Protein AF-A0AA35ZJP2-F1 (afdb_monomer)

Solvent-accessible surface area (backbone atoms only — not comparable to full-atom values): 24088 Å² total; per-residue (Å²): 131,87,58,61,66,63,50,50,55,50,47,55,53,30,51,56,39,29,74,67,66,45,84,52,70,66,59,51,50,52,54,42,57,74,68,50,49,74,55,65,64,75,76,56,67,96,63,64,58,67,61,54,53,50,50,56,43,52,56,24,46,51,37,34,59,42,93,63,57,69,29,36,21,50,29,14,49,52,49,39,52,49,56,58,75,63,50,94,54,87,78,71,79,60,47,76,45,29,72,69,54,52,54,36,50,53,50,48,46,54,52,34,54,74,71,70,40,61,65,58,55,55,49,55,50,51,44,58,76,68,62,40,65,38,83,50,90,68,81,82,72,92,57,52,74,65,51,50,48,48,50,50,46,50,51,46,48,51,49,46,49,51,38,43,54,61,70,70,38,81,48,81,50,44,55,73,73,66,42,93,58,87,68,77,69,52,64,66,59,40,33,49,50,36,49,52,50,50,54,52,50,53,50,53,51,59,56,43,52,77,79,43,92,47,78,90,52,48,74,69,71,65,63,81,76,46,65,22,59,54,52,45,50,53,51,52,55,48,51,53,51,50,52,52,47,32,71,73,69,70,57,78,84,88,78,87,82,71,88,85,76,80,85,78,88,77,88,76,82,84,80,83,80,85,88,80,84,81,92,75,92,72,89,72,84,78,77,55,77,64,58,55,52,51,51,52,51,56,51,46,36,54,46,59,42,54,58,58,44,76,36,73,70,29,40,54,50,50,52,52,45,48,53,34,35,75,72,64,79,37,58,52,73,56,48,51,53,51,51,59,48,46,32,51,53,50,54,52,44,53,70,75,70,58,80,84,66,75,48,78,48,55,46,78,75,49,75,48,78,55,89,66,33,38,38,38,35,29,35,60,26,36,40,35,39,92,96,48,75,48,79,37,70,65,48,79,47,78,47,62,59,69,80,55,76,80,116

pLDDT: mean 72.81, std 19.11, range [22.84, 93.38]

Radius of gyration: 35.26 Å; Cα contacts (8 Å, |Δi|>4): 325; chains: 1; bounding box: 75×64×85 Å

Nearest PDB structures (foldseek):
  7zwc-assembly1_V  TM=9.980E-01  e=8.254E-09  Homo sapiens
  5fmf-assembly1_O  TM=9.855E-01  e=2.877E-08  Saccharomyces cerevisiae
  6gym-assembly1_V  TM=9.649E-01  e=4.510E-08  Saccharomyces cerevisiae S288C
  5m4s-assembly1_A  TM=9.648E-01  e=1.910E-06  Homo sapiens
  7zwc-assembly1_a  TM=6.262E-01  e=1.556E-05  Homo sapiens

Mean predicted aligned error: 21.72 Å

Foldseek 3Di:
DDCVVVLVLLVVLLVVQVVVVHQDLVVSVVSCVVSVVLCSCVPQDPPDNLVVLQVNLVSLLCQLQDPDDLSSNSSSVSSNVCSQVSDPDVVTHAHEDEPSSVVSLVVSCVVCVVVVNVVSVVVVVVCVVVRRYDYDHDPPDPDDPVVVVVVVVVVLVVVLVVLCCVLPPCDPCNCVVVPVCPDDQDLVNLVVVLVVVLVVVVVVLVVCVVPDPCPVCVVVNPPPDGPSVVVVVVVVVVVVVVVVVCVVVVPDDPPPPPPPPDDDDDDDDDDDDDDDDDDDDDDDDDDDPVVVVVVLLVSLLVSQLQVCLPPPVNVVLSVVLVVCSVVVVDRSVVSVVVSSVVSVVVVVCCVPPDDWDKDKDFAWPDWDDDSQKIKTKGAQIWIDTDPDIDTDRIDIDIDHDCVSVPD

Structure (mmCIF, N/CA/C/O backbone):
data_AF-A0AA35ZJP2-F1
#
_entry.id   AF-A0AA35ZJP2-F1
#
loop_
_atom_site.group_PDB
_atom_site.id
_atom_site.type_symbol
_atom_site.label_atom_id
_atom_site.label_alt_id
_atom_site.label_comp_id
_atom_site.label_asym_id
_atom_site.label_entity_id
_atom_site.label_seq_id
_atom_site.pdbx_PDB_ins_code
_atom_site.Cartn_x
_atom_site.Cartn_y
_atom_site.Cartn_z
_atom_site.occupancy
_atom_site.B_iso_or_equiv
_atom_site.auth_seq_id
_atom_site.auth_comp_id
_atom_site.auth_asym_id
_atom_site.auth_atom_id
_atom_site.pdbx_PDB_model_num
ATOM 1 N N . MET A 1 1 ? 0.791 11.986 18.668 1.00 62.41 1 MET A N 1
ATOM 2 C CA . MET A 1 1 ? 0.155 12.850 19.683 1.00 62.41 1 MET A CA 1
ATOM 3 C C . MET A 1 1 ? 0.005 12.010 20.928 1.00 62.41 1 MET A C 1
ATOM 5 O O . MET A 1 1 ? -0.525 10.911 20.810 1.00 62.41 1 MET A O 1
ATOM 9 N N . ASP A 1 2 ? 0.510 12.476 22.066 1.00 73.50 2 ASP A N 1
ATOM 10 C CA . ASP A 1 2 ? 0.272 11.778 23.325 1.00 73.50 2 ASP A CA 1
ATOM 11 C C . ASP A 1 2 ? -1.188 11.991 23.747 1.00 73.50 2 ASP A C 1
ATOM 13 O O . ASP A 1 2 ? -1.631 13.123 23.930 1.00 73.50 2 ASP A O 1
ATOM 17 N N . LEU A 1 3 ? -1.951 10.899 23.821 1.00 80.50 3 LEU A N 1
ATOM 18 C CA . LEU A 1 3 ? -3.359 10.912 24.222 1.00 80.50 3 LEU A CA 1
ATOM 19 C C . LEU A 1 3 ? -3.535 10.708 25.732 1.00 80.50 3 LEU A C 1
ATOM 21 O O . LEU A 1 3 ? -4.661 10.782 26.219 1.00 80.50 3 LEU A O 1
ATOM 25 N N . LYS A 1 4 ? -2.451 10.446 26.477 1.00 81.56 4 LYS A N 1
ATOM 26 C CA . LYS A 1 4 ? -2.505 10.211 27.926 1.00 81.56 4 LYS A CA 1
ATOM 27 C C . LYS A 1 4 ? -3.175 11.353 28.702 1.00 81.56 4 LYS A C 1
ATOM 29 O O . LYS A 1 4 ? -4.020 11.023 29.527 1.00 81.56 4 LYS A O 1
ATOM 34 N N . PRO A 1 5 ? -2.911 12.649 28.428 1.00 85.12 5 PRO A N 1
ATOM 35 C CA . PRO A 1 5 ? -3.565 13.734 29.166 1.00 85.12 5 PRO A CA 1
ATOM 36 C C . PRO A 1 5 ? -5.092 13.716 29.012 1.00 85.12 5 PRO A C 1
ATOM 38 O O . PRO A 1 5 ? -5.812 13.782 29.996 1.00 85.12 5 PRO A O 1
ATOM 41 N N . PHE A 1 6 ? -5.588 13.493 27.792 1.00 85.88 6 PHE A N 1
ATOM 42 C CA . PHE A 1 6 ? -7.026 13.416 27.511 1.00 85.88 6 PHE A CA 1
ATOM 43 C C . PHE A 1 6 ? -7.702 12.235 28.207 1.00 85.88 6 PHE A C 1
ATOM 45 O O . PHE A 1 6 ? -8.857 12.325 28.614 1.00 85.88 6 PHE A O 1
ATOM 52 N N . ARG A 1 7 ? -6.989 11.109 28.321 1.00 87.50 7 ARG A N 1
ATOM 53 C CA . ARG A 1 7 ? -7.476 9.938 29.055 1.00 87.50 7 ARG A CA 1
ATOM 54 C C . ARG A 1 7 ? -7.573 10.234 30.545 1.00 87.50 7 ARG A C 1
ATOM 56 O O . ARG A 1 7 ? -8.611 9.943 31.117 1.00 87.50 7 ARG A O 1
ATOM 63 N N . LEU A 1 8 ? -6.555 10.873 31.124 1.00 88.06 8 LEU A N 1
ATOM 64 C CA . LEU A 1 8 ? -6.565 11.291 32.528 1.00 88.06 8 LEU A CA 1
ATOM 65 C C . LEU A 1 8 ? -7.702 12.274 32.823 1.00 88.06 8 LEU A C 1
ATOM 67 O O . LEU A 1 8 ? -8.396 12.107 33.817 1.00 88.06 8 LEU A O 1
ATOM 71 N N . ASP A 1 9 ? -7.960 13.233 31.930 1.00 90.44 9 ASP A N 1
ATOM 72 C CA . ASP A 1 9 ? -9.080 14.165 32.088 1.00 90.44 9 ASP A CA 1
ATOM 73 C C . ASP A 1 9 ? -10.431 13.421 32.117 1.00 90.44 9 ASP A C 1
ATOM 75 O O . ASP A 1 9 ? -11.294 13.707 32.953 1.00 90.44 9 ASP A O 1
ATOM 79 N N . ILE A 1 10 ? -10.625 12.449 31.214 1.00 90.88 10 ILE A N 1
ATOM 80 C CA . ILE A 1 10 ? -11.830 11.605 31.190 1.00 90.88 10 ILE A CA 1
ATOM 81 C C . ILE A 1 10 ? -11.906 10.725 32.447 1.00 90.88 10 ILE A C 1
ATOM 83 O O . ILE A 1 10 ? -12.987 10.602 33.027 1.00 90.88 10 ILE A O 1
ATOM 87 N N . ASP A 1 11 ? -10.788 10.139 32.877 1.00 90.81 11 ASP A N 1
ATOM 88 C CA . ASP A 1 11 ? -10.706 9.316 34.086 1.00 90.81 11 ASP A CA 1
ATOM 89 C C . ASP A 1 11 ? -11.122 10.140 35.304 1.00 90.81 11 ASP A C 1
ATOM 91 O O . ASP A 1 11 ? -11.990 9.718 36.061 1.00 90.81 11 ASP A O 1
ATOM 95 N N . ASP A 1 12 ? -10.577 11.344 35.468 1.00 91.38 12 ASP A N 1
ATOM 96 C CA . ASP A 1 12 ? -10.907 12.249 36.567 1.00 91.38 12 ASP A CA 1
ATOM 97 C C . ASP A 1 12 ? -12.385 12.649 36.555 1.00 91.38 12 ASP A C 1
ATOM 99 O O . ASP A 1 12 ? -13.029 12.670 37.606 1.00 91.38 12 ASP A O 1
ATOM 103 N N . LEU A 1 13 ? -12.951 12.923 35.375 1.00 92.88 13 LEU A N 1
ATOM 104 C CA . LEU A 1 13 ? -14.372 13.231 35.217 1.00 92.88 13 LEU A CA 1
ATOM 105 C C . LEU A 1 13 ? -15.262 12.051 35.645 1.00 92.88 13 LEU A C 1
ATOM 107 O O . LEU A 1 13 ? -16.202 12.236 36.421 1.00 92.88 13 LEU A O 1
ATOM 111 N N . ILE A 1 14 ? -14.979 10.843 35.148 1.00 90.75 14 ILE A N 1
ATOM 112 C CA . ILE A 1 14 ? -15.792 9.647 35.415 1.00 90.75 14 ILE A CA 1
ATOM 113 C C . ILE A 1 14 ? -15.602 9.166 36.857 1.00 90.75 14 ILE A C 1
ATOM 115 O O . ILE A 1 14 ? -16.578 8.795 37.508 1.00 90.75 14 ILE A O 1
ATOM 119 N N . ASN A 1 15 ? -14.380 9.213 37.385 1.00 90.69 15 ASN A N 1
ATOM 120 C CA . ASN A 1 15 ? -14.080 8.827 38.761 1.00 90.69 15 ASN A CA 1
ATOM 121 C C . ASN A 1 15 ? -14.741 9.783 39.759 1.00 90.69 15 ASN A C 1
ATOM 123 O O . ASN A 1 15 ? -15.258 9.333 40.777 1.00 90.69 15 ASN A O 1
ATOM 127 N N . GLU A 1 16 ? -14.761 11.092 39.491 1.00 89.62 16 GLU A N 1
ATOM 128 C CA . GLU A 1 16 ? -15.499 12.053 40.321 1.00 89.62 16 GLU A CA 1
ATOM 129 C C . GLU A 1 16 ? -17.008 11.803 40.252 1.00 89.62 16 GLU A C 1
ATOM 131 O O . GLU A 1 16 ? -17.683 11.809 41.283 1.00 89.62 16 GLU A O 1
ATOM 136 N N . PHE A 1 17 ? -17.522 11.489 39.058 1.00 89.81 17 PHE A N 1
ATOM 137 C CA . PHE A 1 17 ? -18.923 11.125 38.892 1.00 89.81 17 PHE A CA 1
ATOM 138 C C . PHE A 1 17 ? -19.299 9.880 39.713 1.00 89.81 17 PHE A C 1
ATOM 140 O O . PHE A 1 17 ? -20.305 9.861 40.422 1.00 89.81 17 PHE A O 1
ATOM 147 N N . ALA A 1 18 ? -18.456 8.852 39.656 1.00 87.50 18 ALA A N 1
ATOM 148 C CA . ALA A 1 18 ? -18.695 7.591 40.335 1.00 87.50 18 ALA A CA 1
ATOM 149 C C . ALA A 1 18 ? -18.454 7.651 41.852 1.00 87.50 18 ALA A C 1
ATOM 151 O O . ALA A 1 18 ? -19.163 6.975 42.592 1.00 87.50 18 ALA A O 1
ATOM 152 N N . LYS A 1 19 ? -17.507 8.472 42.332 1.00 85.75 19 LYS A N 1
ATOM 153 C CA . LYS A 1 19 ? -17.259 8.690 43.771 1.00 85.75 19 LYS A CA 1
ATOM 154 C C . LYS A 1 19 ? -18.462 9.285 44.498 1.00 85.75 19 LYS A C 1
ATOM 156 O O . LYS A 1 19 ? -18.644 9.001 45.674 1.00 85.75 19 LYS A O 1
ATOM 161 N N . GLY A 1 20 ? -19.266 10.101 43.819 1.00 74.62 20 GLY A N 1
ATOM 162 C CA . GLY A 1 20 ? -20.505 10.631 44.391 1.00 74.62 20 GLY A CA 1
ATOM 163 C C . GLY A 1 20 ? -21.699 9.678 44.302 1.00 74.62 20 GLY A C 1
ATOM 164 O O . GLY A 1 20 ? -22.807 10.118 44.589 1.00 74.62 20 GLY A O 1
ATOM 165 N N . GLU A 1 21 ? -21.505 8.434 43.834 1.00 76.81 21 GLU A N 1
ATOM 166 C CA . GLU A 1 21 ? -22.570 7.465 43.513 1.00 76.81 21 GLU A CA 1
ATOM 167 C C . GLU A 1 21 ? -23.679 8.058 42.625 1.00 76.81 21 GLU A C 1
ATOM 169 O O . GLU A 1 21 ? -24.833 7.632 42.640 1.00 76.81 21 GLU A O 1
ATOM 174 N N . MET A 1 22 ? -23.329 9.059 41.813 1.00 79.75 22 MET A N 1
ATOM 175 C CA . MET A 1 22 ? -24.300 9.794 41.016 1.00 79.75 22 MET A CA 1
ATOM 176 C C . MET A 1 22 ? -24.793 8.925 39.857 1.00 79.75 22 MET A C 1
ATOM 178 O O . MET A 1 22 ? -24.051 8.140 39.263 1.00 79.75 22 MET A O 1
ATOM 182 N N . THR A 1 23 ? -26.077 9.060 39.531 1.00 80.12 23 THR A N 1
ATOM 183 C CA . THR A 1 23 ? -26.752 8.253 38.499 1.00 80.12 23 THR A CA 1
ATOM 184 C C . THR A 1 23 ? -27.484 9.107 37.465 1.00 80.12 23 THR A C 1
ATOM 186 O O . THR A 1 23 ? -27.906 8.601 36.419 1.00 80.12 23 THR A O 1
ATOM 189 N N . THR A 1 24 ? -27.596 10.420 37.697 1.00 85.06 24 THR A N 1
ATOM 190 C CA . THR A 1 24 ? -28.351 11.328 36.828 1.00 85.06 24 THR A CA 1
ATOM 191 C C . THR A 1 24 ? -27.461 12.060 35.823 1.00 85.06 24 THR A C 1
ATOM 193 O O . THR A 1 24 ? -26.315 12.424 36.098 1.00 85.06 24 THR A O 1
ATOM 196 N N . LEU A 1 25 ? -28.016 12.340 34.641 1.00 86.62 25 LEU A N 1
ATOM 197 C CA . LEU A 1 25 ? -27.343 13.154 33.625 1.00 86.62 25 LEU A CA 1
ATOM 198 C C . LEU A 1 25 ? -27.142 14.607 34.093 1.00 86.62 25 LEU A C 1
ATOM 200 O O . LEU A 1 25 ? -26.200 15.273 33.666 1.00 86.62 25 LEU A O 1
ATOM 204 N N . THR A 1 26 ? -28.016 15.113 34.965 1.00 86.62 26 THR A N 1
ATOM 205 C CA . THR A 1 26 ? -27.912 16.467 35.528 1.00 86.62 26 THR A CA 1
ATOM 206 C C . THR A 1 26 ? -26.651 16.613 36.367 1.00 86.62 26 THR A C 1
ATOM 208 O O . THR A 1 26 ? -25.962 17.627 36.263 1.00 86.62 26 THR A O 1
ATOM 211 N N . ASP A 1 27 ? -26.316 15.590 37.148 1.00 88.19 27 ASP A N 1
ATOM 212 C CA . ASP A 1 27 ? -25.112 15.603 37.970 1.00 88.19 27 ASP A CA 1
ATOM 213 C C . ASP A 1 27 ? -23.853 15.525 37.106 1.00 88.19 27 ASP A C 1
ATOM 215 O O . ASP A 1 27 ? -22.944 16.334 37.285 1.00 88.19 27 ASP A O 1
ATOM 219 N N . MET A 1 28 ? -23.853 14.689 36.060 1.00 89.75 28 MET A N 1
ATOM 220 C CA . MET A 1 28 ? -22.761 14.682 35.078 1.00 89.75 28 MET A CA 1
ATOM 221 C C . MET A 1 28 ? -22.586 16.055 34.411 1.00 89.75 28 MET A C 1
ATOM 223 O O . MET A 1 28 ? -21.466 16.539 34.269 1.00 89.75 28 MET A O 1
ATOM 227 N N . LYS A 1 29 ? -23.682 16.732 34.038 1.00 88.69 29 LYS A N 1
ATOM 228 C CA . LYS A 1 29 ? -23.622 18.084 33.455 1.00 88.69 29 LYS A CA 1
ATOM 229 C C . LYS A 1 29 ? -23.027 19.112 34.418 1.00 88.69 29 LYS A C 1
ATOM 231 O O . LYS A 1 29 ? -22.274 19.975 33.973 1.00 88.69 29 LYS A O 1
ATOM 236 N N . LYS A 1 30 ? -23.333 19.034 35.718 1.00 89.81 30 LYS A N 1
ATOM 237 C CA . LYS A 1 30 ? -22.740 19.930 36.726 1.00 89.81 30 LYS A CA 1
ATOM 238 C C . LYS A 1 30 ? -21.222 19.761 36.789 1.00 89.81 30 LYS A C 1
ATOM 240 O O . LYS A 1 30 ? -20.519 20.767 36.754 1.00 89.81 30 LYS A O 1
ATOM 245 N N . ILE A 1 31 ? -20.727 18.521 36.812 1.00 89.88 31 ILE A N 1
ATOM 246 C CA . ILE A 1 31 ? -19.282 18.230 36.841 1.00 89.88 31 ILE A CA 1
ATOM 247 C C . ILE A 1 31 ? -18.618 18.640 35.519 1.00 89.88 31 ILE A C 1
ATOM 249 O O . ILE A 1 31 ? -17.550 19.248 35.502 1.00 89.88 31 ILE A O 1
ATOM 253 N N . TRP A 1 32 ? -19.282 18.377 34.391 1.00 91.88 32 TRP A N 1
ATOM 254 C CA . TRP A 1 32 ? -18.805 18.783 33.070 1.00 91.88 32 TRP A CA 1
ATOM 255 C C . TRP A 1 32 ? -18.574 20.298 32.984 1.00 91.88 32 TRP A C 1
ATOM 257 O O . TRP A 1 32 ? -17.556 20.759 32.460 1.00 91.88 32 TRP A O 1
ATOM 267 N N . LEU A 1 33 ? -19.519 21.082 33.514 1.00 90.06 33 LEU A N 1
ATOM 268 C CA . LEU A 1 33 ? -19.432 22.539 33.549 1.00 90.06 33 LEU A CA 1
ATOM 269 C C . LEU A 1 33 ? -18.410 23.036 34.577 1.00 90.06 33 LEU A C 1
ATOM 271 O O . LEU A 1 33 ? -17.647 23.947 34.254 1.00 90.06 33 LEU A O 1
ATOM 275 N N . SER A 1 34 ? -18.350 22.442 35.775 1.00 90.94 34 SER A N 1
ATOM 276 C CA . SER A 1 34 ? -17.396 22.851 36.818 1.00 90.94 34 SER A CA 1
ATOM 277 C C . SER A 1 34 ? -15.945 22.659 36.368 1.00 90.94 34 SER A C 1
ATOM 279 O O . SER A 1 34 ? -15.117 23.545 36.578 1.00 90.94 34 SER A O 1
ATOM 281 N N . LYS A 1 35 ? -15.655 21.560 35.660 1.00 88.75 35 LYS A N 1
ATOM 282 C CA . LYS A 1 35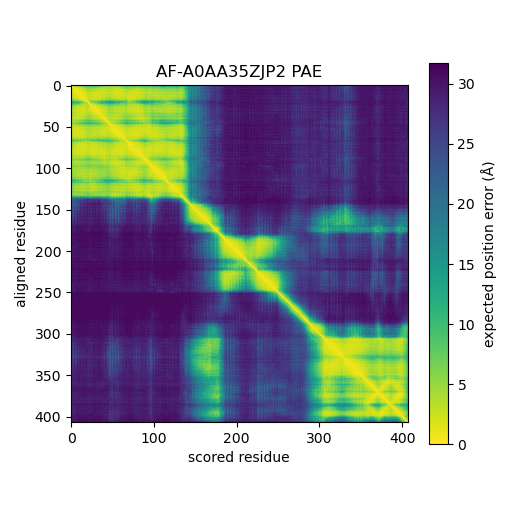 ? -14.334 21.269 35.084 1.00 88.75 35 LYS A CA 1
ATOM 283 C C . LYS A 1 35 ? -14.058 21.974 33.755 1.00 88.75 35 LYS A C 1
ATOM 285 O O . LYS A 1 35 ? -12.968 21.826 33.213 1.00 88.75 35 LYS A O 1
ATOM 290 N N . LYS A 1 36 ? -15.021 22.726 33.204 1.00 88.94 36 LYS A N 1
ATOM 291 C CA . LYS A 1 36 ? -14.939 23.327 31.857 1.00 88.94 36 LYS A CA 1
ATOM 292 C C . LYS A 1 36 ? -14.523 22.301 30.796 1.00 88.94 36 LYS A C 1
ATOM 294 O O . LYS A 1 36 ? -13.737 22.598 29.898 1.00 88.94 36 LYS A O 1
ATOM 299 N N . PHE A 1 37 ? -15.068 21.090 30.889 1.00 89.88 37 PHE A N 1
ATOM 300 C CA . PHE A 1 37 ? -14.571 19.937 30.140 1.00 89.88 37 PHE A CA 1
ATOM 301 C C . PHE A 1 37 ? -14.699 20.095 28.617 1.00 89.88 37 PHE A C 1
ATOM 303 O O . PHE A 1 37 ? -13.921 19.524 27.863 1.00 89.88 37 PHE A O 1
ATOM 310 N N . SER A 1 38 ? -15.599 20.960 28.136 1.00 87.06 38 SER A N 1
ATOM 311 C CA . SER A 1 38 ? -15.688 21.325 26.713 1.00 87.06 38 SER A CA 1
ATOM 312 C C . SER A 1 38 ? -14.377 21.891 26.135 1.00 87.06 38 SER A C 1
ATOM 314 O O . SER A 1 38 ? -14.181 21.866 24.921 1.00 87.06 38 SER A O 1
ATOM 316 N N . CYS A 1 39 ? -13.454 22.377 26.975 1.00 85.44 39 CYS A N 1
ATOM 317 C CA . CYS A 1 39 ? -12.121 22.808 26.551 1.00 85.44 39 CYS A CA 1
ATOM 318 C C . CYS A 1 39 ? -11.230 21.655 26.059 1.00 85.44 39 CYS A C 1
ATOM 320 O O . CYS A 1 39 ? -10.219 21.929 25.413 1.00 85.44 39 CYS A O 1
ATOM 322 N N . ILE A 1 40 ? -11.618 20.389 26.263 1.00 87.12 40 ILE A N 1
ATOM 323 C CA . ILE A 1 40 ? -10.894 19.214 25.754 1.00 87.12 40 ILE A CA 1
ATOM 324 C C . ILE A 1 40 ? -10.657 19.285 24.235 1.00 87.12 40 ILE A C 1
ATOM 326 O O . ILE A 1 40 ? -9.639 18.818 23.728 1.00 87.12 40 ILE A O 1
ATOM 330 N N . PHE A 1 41 ? -11.551 19.949 23.495 1.00 86.81 41 PHE A N 1
ATOM 331 C CA . PHE A 1 41 ? -11.423 20.124 22.047 1.00 86.81 41 PHE A CA 1
ATOM 332 C C . PHE A 1 41 ? -10.505 21.279 21.628 1.00 86.81 41 PHE A C 1
ATOM 334 O O . PHE A 1 41 ? -10.131 21.351 20.456 1.00 86.81 41 PHE A O 1
ATOM 341 N N . GLN A 1 42 ? -10.130 22.187 22.536 1.00 83.62 42 GLN A N 1
ATOM 342 C CA . GLN A 1 42 ? -9.200 23.280 22.216 1.00 83.62 42 GLN A CA 1
ATOM 343 C C . GLN A 1 42 ? -7.784 22.750 21.976 1.00 83.62 42 GLN A C 1
ATOM 345 O O . GLN A 1 42 ? -7.073 23.270 21.123 1.00 83.62 42 GLN A O 1
ATOM 350 N N . ALA A 1 43 ? -7.415 21.661 22.653 1.00 82.19 43 ALA A N 1
ATOM 351 C CA . ALA A 1 43 ? -6.140 20.973 22.478 1.00 82.19 43 ALA A CA 1
ATOM 352 C C . ALA A 1 43 ? -6.149 19.944 21.326 1.00 82.19 43 ALA A C 1
ATOM 354 O O . ALA A 1 43 ? -5.291 19.062 21.276 1.00 82.19 43 ALA A O 1
ATOM 355 N N . LYS A 1 44 ? -7.119 20.016 20.398 1.00 80.94 44 LYS A N 1
ATOM 356 C CA . LYS A 1 44 ? -7.222 19.069 19.275 1.00 80.94 44 LYS A CA 1
ATOM 357 C C . LYS A 1 44 ? -5.983 19.121 18.364 1.00 80.94 44 LYS A C 1
ATOM 359 O O . LYS A 1 44 ? -5.427 20.198 18.144 1.00 80.94 44 LYS A O 1
ATOM 364 N N . PRO A 1 45 ? -5.580 17.993 17.754 1.00 79.12 45 PRO A N 1
ATOM 365 C CA . PRO A 1 45 ? -4.488 17.990 16.790 1.00 79.12 45 PRO A CA 1
ATOM 366 C C . PRO A 1 45 ? -4.891 18.657 15.467 1.00 79.12 45 PRO A C 1
ATOM 368 O O . PRO A 1 45 ? -6.060 18.661 15.075 1.00 79.12 45 PRO A O 1
ATOM 371 N N . ASN A 1 46 ? -3.896 19.159 14.731 1.00 74.44 46 ASN A N 1
ATOM 372 C CA . ASN A 1 46 ? -4.095 19.750 13.401 1.00 74.44 46 ASN A CA 1
ATOM 373 C C . ASN A 1 46 ? -4.310 18.700 12.294 1.00 74.44 46 ASN A C 1
ATOM 375 O O . ASN A 1 46 ? -4.798 19.032 11.218 1.00 74.44 46 ASN A O 1
ATOM 379 N N . SER A 1 47 ? -3.973 17.432 12.545 1.00 72.31 47 SER A N 1
ATOM 380 C CA . SER A 1 47 ? -4.154 16.312 11.616 1.00 72.31 47 SER A CA 1
ATOM 381 C C . SER A 1 47 ? -4.831 15.123 12.309 1.00 72.31 47 SER A C 1
ATOM 383 O O . SER A 1 47 ? -4.840 15.026 13.534 1.00 72.31 47 SER A O 1
ATOM 385 N N . LYS A 1 48 ? -5.423 14.210 11.524 1.00 79.19 48 LYS A N 1
ATOM 386 C CA . LYS A 1 48 ? -6.071 12.973 12.015 1.00 79.19 48 LYS A CA 1
ATOM 387 C C . LYS A 1 48 ? -7.179 13.213 13.065 1.00 79.19 48 LYS A C 1
ATOM 389 O O . LYS A 1 48 ? -7.290 12.481 14.045 1.00 79.19 48 LYS A O 1
ATOM 394 N N . LEU A 1 49 ? -8.050 14.199 12.829 1.00 78.56 49 LEU A N 1
ATOM 395 C CA . LEU A 1 49 ? -9.171 14.552 13.722 1.00 78.56 49 LEU A CA 1
ATOM 396 C C . LEU A 1 49 ? -10.115 13.376 14.028 1.00 78.56 49 LEU A C 1
ATOM 398 O O . LEU A 1 49 ? -10.571 13.241 15.160 1.00 78.56 49 LEU A O 1
ATOM 402 N N . GLY A 1 50 ? -10.358 12.492 13.054 1.00 78.81 50 GLY A N 1
ATOM 403 C CA . GLY A 1 50 ? -11.160 11.284 13.273 1.00 78.81 50 GLY A CA 1
ATOM 404 C C . GLY A 1 50 ? -10.531 10.338 14.298 1.00 78.81 50 GLY A C 1
ATOM 405 O O . GLY A 1 50 ? -11.225 9.849 15.180 1.00 78.81 50 GLY A O 1
ATOM 406 N N . PHE A 1 51 ? -9.208 10.146 14.250 1.00 78.31 51 PHE A N 1
ATOM 407 C CA . PHE A 1 51 ? -8.486 9.334 15.233 1.00 78.31 51 PHE A CA 1
ATOM 408 C C . PHE A 1 51 ? -8.565 9.943 16.635 1.00 78.31 51 PHE A C 1
ATOM 410 O O . PHE A 1 51 ? -8.781 9.221 17.604 1.00 78.31 51 PHE A O 1
ATOM 417 N N . PHE A 1 52 ? -8.440 11.267 16.741 1.00 83.25 52 PHE A N 1
ATOM 418 C CA . PHE A 1 52 ? -8.600 11.979 18.006 1.00 83.25 52 PHE A CA 1
ATOM 419 C C . PHE A 1 52 ? -10.000 11.766 18.597 1.00 83.25 52 PHE A C 1
ATOM 421 O O . PHE A 1 52 ? -10.117 11.300 19.727 1.00 83.25 52 PHE A O 1
ATOM 428 N N . MET A 1 53 ? -11.053 12.005 17.810 1.00 86.00 53 MET A N 1
ATOM 429 C CA . MET A 1 53 ? -12.435 11.845 18.274 1.00 86.00 53 MET A CA 1
ATOM 430 C C . MET A 1 53 ? -12.765 10.403 18.660 1.00 86.00 53 MET A C 1
ATOM 432 O O . MET A 1 53 ? -13.284 10.170 19.750 1.00 86.00 53 MET A O 1
ATOM 436 N N . GLN A 1 54 ? -12.398 9.426 17.825 1.00 85.38 54 GLN A N 1
ATOM 437 C CA . GLN A 1 54 ? -12.617 8.016 18.157 1.00 85.38 54 GLN A CA 1
ATOM 438 C C . GLN A 1 54 ? -11.799 7.569 19.372 1.00 85.38 54 GLN A C 1
ATOM 440 O O . GLN A 1 54 ? -12.248 6.703 20.113 1.00 85.38 54 GLN A O 1
ATOM 445 N N . SER A 1 55 ? -10.635 8.173 19.630 1.00 83.56 55 SER A N 1
ATOM 446 C CA . SER A 1 55 ? -9.851 7.868 20.831 1.00 83.56 55 SER A CA 1
ATOM 447 C C . SER A 1 55 ? -10.542 8.335 22.112 1.00 83.56 55 SER A C 1
ATOM 449 O O . SER A 1 55 ? -10.525 7.600 23.097 1.00 83.56 55 SER A O 1
ATOM 451 N N . LEU A 1 56 ? -11.171 9.519 22.098 1.00 87.25 56 LEU A N 1
ATOM 452 C CA . LEU A 1 56 ? -11.963 10.006 23.234 1.00 87.25 56 LEU A CA 1
ATOM 453 C C . LEU A 1 56 ? -13.174 9.095 23.470 1.00 87.25 56 LEU A C 1
ATOM 455 O O . LEU A 1 56 ? -13.388 8.630 24.587 1.00 87.25 56 LEU A O 1
ATOM 459 N N . TYR A 1 57 ? -13.914 8.772 22.403 1.00 88.50 57 TYR A N 1
ATOM 460 C CA . TYR A 1 57 ? -15.067 7.875 22.484 1.00 88.50 57 TYR A CA 1
ATOM 461 C C . TYR A 1 57 ? -14.684 6.480 22.975 1.00 88.50 57 TYR A C 1
ATOM 463 O O . TYR A 1 57 ? -15.325 5.967 23.886 1.00 88.50 57 TYR A O 1
ATOM 471 N N . SER A 1 58 ? -13.621 5.887 22.428 1.00 85.06 58 SER A N 1
ATOM 472 C CA . SER A 1 58 ? -13.139 4.557 22.815 1.00 85.06 58 SER A CA 1
ATOM 473 C C . SER A 1 58 ? -12.776 4.491 24.298 1.00 85.06 58 SER A C 1
ATOM 475 O O . SER A 1 58 ? -13.068 3.497 24.961 1.00 85.06 58 SER A O 1
ATOM 477 N N . HIS A 1 59 ? -12.200 5.564 24.845 1.00 88.94 59 HIS A N 1
ATOM 478 C CA . HIS A 1 59 ? -11.859 5.628 26.262 1.00 88.94 59 HIS A CA 1
ATOM 479 C C . HIS A 1 59 ? -13.113 5.670 27.153 1.00 88.94 59 HIS A C 1
ATOM 481 O O . HIS A 1 59 ? -13.225 4.880 28.089 1.00 88.94 59 HIS A O 1
ATOM 487 N N . SER A 1 60 ? -14.119 6.483 26.805 1.00 89.19 60 SER A N 1
ATOM 488 C CA . SER A 1 60 ? -15.423 6.495 27.496 1.00 89.19 60 SER A CA 1
ATOM 489 C C . SER A 1 60 ? -16.192 5.171 27.353 1.00 89.19 60 SER A C 1
ATOM 491 O O . SER A 1 60 ? -16.820 4.702 28.305 1.00 89.19 60 SER A O 1
ATOM 493 N N . ILE A 1 61 ? -16.116 4.531 26.181 1.00 87.50 61 ILE A N 1
ATOM 494 C CA . ILE A 1 61 ? -16.692 3.203 25.916 1.00 87.50 61 ILE A CA 1
ATOM 495 C C . ILE A 1 61 ? -16.017 2.139 26.791 1.00 87.50 61 ILE A C 1
ATOM 497 O O . ILE A 1 61 ? -16.703 1.258 27.309 1.00 87.50 61 ILE A O 1
ATOM 501 N N . GLY A 1 62 ? -14.708 2.248 27.033 1.00 84.25 62 GLY A N 1
ATOM 502 C CA . GLY A 1 62 ? -13.978 1.369 27.949 1.00 84.25 62 GLY A CA 1
ATOM 503 C C . GLY A 1 62 ? -14.612 1.311 29.342 1.00 84.25 62 GLY A C 1
ATOM 504 O O . GLY A 1 62 ? -14.798 0.223 29.888 1.00 84.25 62 GLY A O 1
ATOM 505 N N . TYR A 1 63 ? -15.045 2.456 29.877 1.00 85.75 63 TYR A N 1
ATOM 506 C CA . TYR A 1 63 ? -15.782 2.520 31.143 1.00 85.75 63 TYR A CA 1
ATOM 507 C C . TYR A 1 63 ? -17.183 1.917 31.045 1.00 85.75 63 TYR A C 1
ATOM 509 O O . TYR A 1 63 ? -17.570 1.128 31.907 1.00 85.75 63 TYR A O 1
ATOM 517 N N . MET A 1 64 ? -17.922 2.218 29.975 1.00 86.50 64 MET A N 1
ATOM 518 C CA . MET A 1 64 ? -19.268 1.681 29.731 1.00 86.50 64 MET A CA 1
ATOM 519 C C . MET A 1 64 ? -19.292 0.142 29.672 1.00 86.50 64 MET A C 1
ATOM 521 O O . MET A 1 64 ? -20.224 -0.497 30.167 1.00 86.50 64 MET A O 1
ATOM 525 N N . VAL A 1 65 ? -18.258 -0.449 29.070 1.00 83.06 65 VAL A N 1
ATOM 526 C CA . VAL A 1 65 ? -18.114 -1.894 28.835 1.00 83.06 65 VAL A CA 1
ATOM 527 C C . VAL A 1 65 ? -17.459 -2.626 30.016 1.00 83.06 65 VAL A C 1
ATOM 529 O O . VAL A 1 65 ? -17.518 -3.856 30.090 1.00 83.06 65 VAL A O 1
ATOM 532 N N . SER A 1 66 ? -16.846 -1.895 30.948 1.00 80.94 66 SER A N 1
ATOM 533 C CA . SER A 1 66 ? -16.176 -2.473 32.114 1.00 80.94 66 SER A CA 1
ATOM 534 C C . SER A 1 66 ? -17.149 -3.163 33.082 1.00 80.94 66 SER A C 1
ATOM 536 O O . SER A 1 66 ? -18.329 -2.826 33.156 1.00 80.94 66 SER A O 1
ATOM 538 N N . ASN A 1 67 ? -16.632 -4.094 33.890 1.00 79.62 67 ASN A N 1
ATOM 539 C CA . ASN A 1 67 ? -17.380 -4.751 34.973 1.00 79.62 67 ASN A CA 1
ATOM 540 C C . ASN A 1 67 ? -17.360 -3.934 36.287 1.00 79.62 67 ASN A C 1
ATOM 542 O O . ASN A 1 67 ? -17.450 -4.503 37.372 1.00 79.62 67 ASN A O 1
ATOM 546 N N . SER A 1 68 ? -17.151 -2.618 36.203 1.00 80.25 68 SER A N 1
ATOM 547 C CA . SER A 1 68 ? -17.103 -1.722 37.365 1.00 80.25 68 SER A CA 1
ATOM 548 C C . SER A 1 68 ? -18.512 -1.390 37.885 1.00 80.25 68 SER A C 1
ATOM 550 O O . SER A 1 68 ? -19.512 -1.904 37.373 1.00 80.25 68 SER A O 1
ATOM 552 N N . SER A 1 69 ? -18.609 -0.549 38.925 1.00 86.81 69 SER A N 1
ATOM 553 C CA . SER A 1 69 ? -19.905 -0.169 39.501 1.00 86.81 69 SER A CA 1
ATOM 554 C C . SER A 1 69 ? -20.832 0.472 38.461 1.00 86.81 69 SER A C 1
ATOM 556 O O . SER A 1 69 ? -20.385 1.063 37.474 1.00 86.81 69 SER A O 1
ATOM 558 N N . ILE A 1 70 ? -22.144 0.382 38.692 1.00 85.81 70 ILE A N 1
ATOM 559 C CA . ILE A 1 70 ? -23.145 0.927 37.767 1.00 85.81 70 ILE A CA 1
ATOM 560 C C . ILE A 1 70 ? -22.914 2.424 37.497 1.00 85.81 70 ILE A C 1
ATOM 562 O O . ILE A 1 70 ? -23.008 2.852 36.350 1.00 85.81 70 ILE A O 1
ATOM 566 N N . SER A 1 71 ? -22.490 3.194 38.506 1.00 86.50 71 SER A N 1
ATOM 567 C CA . SER A 1 71 ? -22.146 4.615 38.369 1.00 86.50 71 SER A CA 1
ATOM 568 C C . SER A 1 71 ? -20.945 4.858 37.447 1.00 86.50 71 SER A C 1
ATOM 570 O O . SER A 1 71 ? -20.980 5.801 36.663 1.00 86.50 71 SER A O 1
ATOM 572 N N . HIS A 1 72 ? -19.916 3.999 37.455 1.00 88.69 72 HIS A N 1
ATOM 573 C CA . HIS A 1 72 ? -18.793 4.106 36.507 1.00 88.69 72 HIS A CA 1
ATOM 574 C C . HIS A 1 72 ? -19.240 3.804 35.073 1.00 88.69 72 HIS A C 1
ATOM 576 O O . HIS A 1 72 ? -18.911 4.544 34.144 1.00 88.69 72 HIS A O 1
ATOM 582 N N . ARG A 1 73 ? -20.035 2.743 34.889 1.00 89.56 73 ARG A N 1
ATOM 583 C CA . ARG A 1 73 ? -20.540 2.346 33.565 1.00 89.56 73 ARG A CA 1
ATOM 584 C C . ARG A 1 73 ? -21.479 3.406 32.978 1.00 89.56 73 ARG A C 1
ATOM 586 O O . ARG A 1 73 ? -21.355 3.763 31.807 1.00 89.56 73 ARG A O 1
ATOM 593 N N . ILE A 1 74 ? -22.375 3.957 33.800 1.00 90.06 74 ILE A N 1
ATOM 594 C CA . ILE A 1 74 ? -23.263 5.072 33.436 1.00 90.06 74 ILE A CA 1
ATOM 595 C C . ILE A 1 74 ? -22.458 6.355 33.191 1.00 90.06 74 ILE A C 1
ATOM 597 O O . ILE A 1 74 ? -22.734 7.072 32.230 1.00 90.06 74 ILE A O 1
ATOM 601 N N . GLY A 1 75 ? -21.433 6.623 34.003 1.00 88.94 75 GLY A N 1
ATOM 602 C CA . GLY A 1 75 ? -20.525 7.753 33.819 1.00 88.94 75 GLY A CA 1
ATOM 603 C C . GLY A 1 75 ? -19.832 7.723 32.456 1.00 88.94 75 GLY A C 1
ATOM 604 O O . GLY A 1 75 ? -19.802 8.740 31.764 1.00 88.94 75 GLY A O 1
ATOM 605 N N . GLY A 1 76 ? -19.379 6.546 32.015 1.00 90.88 76 GLY A N 1
ATOM 606 C CA . GLY A 1 76 ? -18.850 6.338 30.664 1.00 90.88 76 GLY A CA 1
ATOM 607 C C . GLY A 1 76 ? -19.864 6.675 29.565 1.00 90.88 76 GLY A C 1
ATOM 608 O O . GLY A 1 76 ? -19.534 7.398 28.625 1.00 90.88 76 GLY A O 1
ATOM 609 N N . LEU A 1 77 ? -21.118 6.232 29.709 1.00 90.94 77 LEU A N 1
ATOM 610 C CA . LEU A 1 77 ? -22.190 6.520 28.747 1.00 90.94 77 LEU A CA 1
ATOM 611 C C . LEU A 1 77 ? -22.547 8.015 28.688 1.00 90.94 77 LEU A C 1
ATOM 613 O O . LEU A 1 77 ? -22.715 8.572 27.602 1.00 90.94 77 LEU A O 1
ATOM 617 N N . TYR A 1 78 ? -22.661 8.687 29.834 1.00 92.06 78 TYR A N 1
ATOM 618 C CA . TYR A 1 78 ? -22.957 10.119 29.859 1.00 92.06 78 TYR A CA 1
ATOM 619 C C . TYR A 1 78 ? -21.785 10.953 29.344 1.00 92.06 78 TYR A C 1
ATOM 621 O O . TYR A 1 78 ? -22.010 11.915 28.613 1.00 92.06 78 TYR A O 1
ATOM 629 N N . CYS A 1 79 ? -20.546 10.569 29.663 1.00 92.06 79 CYS A N 1
ATOM 630 C CA . CYS A 1 79 ? -19.351 11.191 29.100 1.00 92.06 79 CYS A CA 1
ATOM 631 C C . CYS A 1 79 ? -19.350 11.072 27.568 1.00 92.06 79 CYS A C 1
ATOM 633 O O . CYS A 1 79 ? -19.180 12.075 26.875 1.00 92.06 79 CYS A O 1
ATOM 635 N N . LEU A 1 80 ? -19.651 9.880 27.041 1.00 92.00 80 LEU A N 1
ATOM 636 C CA . LEU A 1 80 ? -19.765 9.622 25.606 1.00 92.00 80 LEU A CA 1
ATOM 637 C C . LEU A 1 80 ? -20.817 10.523 24.935 1.00 92.00 80 LEU A C 1
ATOM 639 O O . LEU A 1 80 ? -20.544 11.142 23.906 1.00 92.00 80 LEU A O 1
ATOM 643 N N . PHE A 1 81 ? -22.002 10.640 25.539 1.00 91.19 81 PHE A N 1
ATOM 644 C CA . PHE A 1 81 ? -23.066 11.517 25.048 1.00 91.19 81 PHE A CA 1
ATOM 645 C C . PHE A 1 81 ? -22.653 12.997 25.066 1.00 91.19 81 PHE A C 1
ATOM 647 O O . PHE A 1 81 ? -22.809 13.698 24.066 1.00 91.19 81 PHE A O 1
ATOM 654 N N . CYS A 1 82 ? -22.078 13.476 26.172 1.00 91.25 82 CYS A N 1
ATOM 655 C CA . CYS A 1 82 ? -21.618 14.857 26.293 1.00 91.25 82 CYS A CA 1
ATOM 656 C C . CYS A 1 82 ? -20.509 15.184 25.283 1.00 91.25 82 CYS A C 1
ATOM 658 O O . CYS A 1 82 ? -20.563 16.242 24.656 1.00 91.25 82 CYS A O 1
ATOM 660 N N . LEU A 1 83 ? -19.549 14.277 25.067 1.00 91.44 83 LEU A N 1
ATOM 661 C CA . LEU A 1 83 ? -18.501 14.429 24.052 1.00 91.44 83 LEU A CA 1
ATOM 662 C C . LEU A 1 83 ? -19.084 14.543 22.639 1.00 91.44 83 LEU A C 1
ATOM 664 O O . LEU A 1 83 ? -18.584 15.324 21.834 1.00 91.44 83 LEU A O 1
ATOM 668 N N . HIS A 1 84 ? -20.136 13.783 22.321 1.00 89.81 84 HIS A N 1
ATOM 669 C CA . HIS A 1 84 ? -20.796 13.880 21.021 1.00 89.81 84 HIS A CA 1
ATOM 670 C C . HIS A 1 84 ? -21.537 15.209 20.833 1.00 89.81 84 HIS A C 1
ATOM 672 O O . HIS A 1 84 ? -21.417 15.818 19.773 1.00 89.81 84 HIS A O 1
ATOM 678 N N . GLU A 1 85 ? -22.276 15.683 21.838 1.00 89.06 85 GLU A N 1
ATOM 679 C CA . GLU A 1 85 ? -23.065 16.919 21.717 1.00 89.06 85 GLU A CA 1
ATOM 680 C C . GLU A 1 85 ? -22.210 18.193 21.745 1.00 89.06 85 GLU A C 1
ATOM 682 O O . GLU A 1 85 ? -22.576 19.198 21.142 1.00 89.06 85 GLU A O 1
ATOM 687 N N . THR A 1 86 ? -21.073 18.171 22.443 1.00 89.38 86 THR A N 1
ATOM 688 C CA . THR A 1 86 ? -20.206 19.352 22.619 1.00 89.38 86 THR A CA 1
ATOM 689 C C . THR A 1 86 ? -19.092 19.462 21.578 1.00 89.38 86 THR A C 1
ATOM 691 O O . THR A 1 86 ? -18.314 20.418 21.612 1.00 89.38 86 THR A O 1
ATOM 694 N N . GLN A 1 87 ? -19.005 18.514 20.643 1.00 88.62 87 GLN A N 1
ATOM 695 C CA . GLN A 1 87 ? -17.955 18.510 19.634 1.00 88.62 87 GLN A CA 1
ATOM 696 C C . GLN A 1 87 ? -18.048 19.739 18.699 1.00 88.62 87 GLN A C 1
ATOM 698 O O . GLN A 1 87 ? -19.139 20.104 18.258 1.00 88.62 87 GLN A O 1
ATOM 703 N N . PRO A 1 88 ? -16.921 20.366 18.316 1.00 85.25 88 PRO A N 1
ATOM 704 C CA . PRO A 1 88 ? -16.924 21.565 17.472 1.00 85.25 88 PRO A CA 1
ATOM 705 C C . PRO A 1 88 ? -17.012 21.276 15.958 1.00 85.25 88 PRO A C 1
ATOM 707 O O . PRO A 1 88 ? -16.805 22.182 15.150 1.00 85.25 88 PRO A O 1
ATOM 710 N N . PHE A 1 89 ? -17.257 20.029 15.545 1.00 82.62 89 PHE A N 1
ATOM 711 C CA . PHE A 1 89 ? -17.128 19.595 14.148 1.00 82.62 89 PHE A CA 1
ATOM 712 C C . PHE A 1 89 ? -18.457 19.620 13.386 1.00 82.62 89 PHE A C 1
ATOM 714 O O . PHE A 1 89 ? -19.506 19.254 13.915 1.00 82.62 89 PHE A O 1
ATOM 721 N N . LYS A 1 90 ? -18.397 20.036 12.114 1.00 80.81 90 LYS A N 1
ATOM 722 C CA . LYS A 1 90 ? -19.514 19.995 11.160 1.00 80.81 90 LYS A CA 1
ATOM 723 C C . LYS A 1 90 ? -19.027 19.360 9.846 1.00 80.81 90 LYS A C 1
ATOM 725 O O . LYS A 1 90 ? -18.175 19.970 9.201 1.00 80.81 90 LYS A O 1
ATOM 730 N N . PRO A 1 91 ? -19.537 18.182 9.436 1.00 81.62 91 PRO A N 1
ATOM 731 C CA . PRO A 1 91 ? -20.522 17.344 10.136 1.00 81.62 91 PRO A CA 1
ATOM 732 C C . PRO A 1 91 ? -19.969 16.729 11.443 1.00 81.62 91 PRO A C 1
ATOM 734 O O . PRO A 1 91 ? -18.749 16.628 11.589 1.00 81.62 91 PRO A O 1
ATOM 737 N N . PRO A 1 92 ? -20.837 16.336 12.399 1.00 82.81 92 PRO A N 1
ATOM 738 C CA . PRO A 1 92 ? -20.404 15.692 13.637 1.00 82.81 92 PRO A CA 1
ATOM 739 C C . PRO A 1 92 ? -19.800 14.308 13.363 1.00 82.81 92 PRO A C 1
ATOM 741 O O . PRO A 1 92 ? -20.275 13.562 12.503 1.00 82.81 92 PRO A O 1
ATOM 744 N N . PHE A 1 93 ? -18.763 13.949 14.117 1.00 83.94 93 PHE A N 1
ATOM 745 C CA . PHE A 1 93 ? -18.210 12.602 14.122 1.00 83.94 93 PHE A CA 1
ATOM 746 C C . PHE A 1 93 ? -19.169 11.655 14.838 1.00 83.94 93 PHE A C 1
ATOM 748 O O . PHE A 1 93 ? -19.511 11.862 16.001 1.00 83.94 93 PHE A O 1
ATOM 755 N N . ARG A 1 94 ? -19.558 10.594 14.130 1.00 84.94 94 ARG A N 1
ATOM 756 C CA . ARG A 1 94 ? -20.337 9.484 14.683 1.00 84.94 94 ARG A CA 1
ATOM 757 C C . ARG A 1 94 ? -19.479 8.643 15.627 1.00 84.94 94 ARG A C 1
ATOM 759 O O . ARG A 1 94 ? -18.264 8.548 15.452 1.00 84.94 94 ARG A O 1
ATOM 766 N N . ILE A 1 95 ? -20.111 8.010 16.601 1.00 86.44 95 ILE A N 1
ATOM 767 C CA . ILE A 1 95 ? -19.470 7.142 17.591 1.00 86.44 95 ILE A CA 1
ATOM 768 C C . ILE A 1 95 ? -19.301 5.746 16.992 1.00 86.44 95 ILE A C 1
ATOM 770 O O . ILE A 1 95 ? -20.293 5.094 16.674 1.00 86.44 95 ILE A O 1
ATOM 774 N N . TYR A 1 96 ? -18.067 5.265 16.856 1.00 83.69 96 TYR A N 1
ATOM 775 C CA . TYR A 1 96 ? -17.823 3.895 16.412 1.00 83.69 96 TYR A CA 1
ATOM 776 C C . TYR A 1 96 ? -18.132 2.885 17.526 1.00 83.69 96 TYR A C 1
ATOM 778 O O . TYR A 1 96 ? -17.672 3.065 18.653 1.00 83.69 96 TYR A O 1
ATOM 786 N N . LEU A 1 97 ? -18.891 1.831 17.209 1.00 81.88 97 LEU A N 1
ATOM 787 C CA . LEU A 1 97 ? -19.182 0.719 18.117 1.00 81.88 97 LEU A CA 1
ATOM 788 C C . LEU A 1 97 ? -19.008 -0.642 17.438 1.00 81.88 97 LEU A C 1
ATOM 790 O O . LEU A 1 97 ? -19.439 -0.866 16.303 1.00 81.88 97 LEU A O 1
ATOM 794 N N . CYS A 1 98 ? -18.460 -1.582 18.201 1.00 81.31 98 CYS A N 1
ATOM 795 C CA . CYS A 1 98 ? -18.279 -2.978 17.821 1.00 81.31 98 CYS A CA 1
ATOM 796 C C . CYS A 1 98 ? -19.451 -3.844 18.310 1.00 81.31 98 CYS A C 1
ATOM 798 O O . CYS A 1 98 ? -20.125 -3.531 19.297 1.00 81.31 98 CYS A O 1
ATOM 800 N N . ALA A 1 99 ? -19.649 -5.011 17.687 1.00 76.75 99 ALA A N 1
ATOM 801 C CA . ALA A 1 99 ? -20.716 -5.950 18.058 1.00 76.75 99 ALA A CA 1
ATOM 802 C C . ALA A 1 99 ? -20.694 -6.346 19.550 1.00 76.75 99 ALA A C 1
ATOM 804 O O . ALA A 1 99 ? -21.746 -6.495 20.178 1.00 76.75 99 ALA A O 1
ATOM 805 N N . ARG A 1 100 ? -19.500 -6.486 20.143 1.00 76.50 100 ARG A N 1
ATOM 806 C CA . ARG A 1 100 ? -19.328 -6.775 21.574 1.00 76.50 100 ARG A CA 1
ATOM 807 C C . ARG A 1 100 ? -19.777 -5.618 22.470 1.00 76.50 100 ARG A C 1
ATOM 809 O O . ARG A 1 100 ? -20.437 -5.849 23.481 1.00 76.50 100 ARG A O 1
ATOM 816 N N . GLU A 1 101 ? -19.449 -4.388 22.100 1.00 83.81 101 GLU A N 1
ATOM 817 C CA . GLU A 1 101 ? -19.761 -3.182 22.877 1.00 83.81 101 GLU A CA 1
ATOM 818 C C . GLU A 1 101 ? -21.270 -2.914 22.883 1.00 83.81 101 GLU A C 1
ATOM 820 O O . GLU A 1 101 ? -21.830 -2.546 23.910 1.00 83.81 101 GLU A O 1
ATOM 825 N N . ILE A 1 102 ? -21.957 -3.219 21.778 1.00 84.12 102 ILE A N 1
ATOM 826 C CA . ILE A 1 102 ? -23.422 -3.138 21.680 1.00 84.12 102 ILE A CA 1
ATOM 827 C C . ILE A 1 102 ? -24.100 -4.137 22.622 1.00 84.12 102 ILE A C 1
ATOM 829 O O . ILE A 1 102 ? -25.067 -3.789 23.303 1.00 84.12 102 ILE A O 1
ATOM 833 N N . LYS A 1 103 ? -23.591 -5.376 22.708 1.00 84.81 103 LYS A N 1
ATOM 834 C CA . LYS A 1 103 ? -24.106 -6.371 23.668 1.00 84.81 103 LYS A CA 1
ATOM 835 C C . LYS A 1 103 ? -23.963 -5.865 25.107 1.00 84.81 103 LYS A C 1
ATOM 837 O O . LYS A 1 103 ? -24.909 -5.949 25.884 1.00 84.81 103 LYS A O 1
ATOM 842 N N . ARG A 1 104 ? -22.820 -5.260 25.430 1.00 86.56 104 ARG A N 1
ATOM 843 C CA . ARG A 1 104 ? -22.526 -4.688 26.753 1.00 86.56 104 ARG A CA 1
ATOM 844 C C . ARG A 1 104 ? -23.349 -3.438 27.066 1.00 86.56 104 ARG A C 1
ATOM 846 O O . ARG A 1 104 ? -23.790 -3.273 28.200 1.00 86.56 104 ARG A O 1
ATOM 853 N N . LEU A 1 105 ? -23.633 -2.604 26.067 1.00 87.81 105 LEU A N 1
ATOM 854 C CA . LEU A 1 105 ? -24.568 -1.485 26.191 1.00 87.81 105 LEU A CA 1
ATOM 855 C C . LEU A 1 105 ? -25.991 -1.984 26.478 1.00 87.81 105 LEU A C 1
ATOM 857 O O . LEU A 1 105 ? -26.673 -1.436 27.340 1.00 87.81 105 LEU A O 1
ATOM 861 N N . LYS A 1 106 ? -26.433 -3.060 25.813 1.00 87.50 106 LYS A N 1
ATOM 862 C CA . LYS A 1 106 ? -27.727 -3.694 26.106 1.00 87.50 106 LYS A CA 1
ATOM 863 C C . LYS A 1 106 ? -27.791 -4.193 27.552 1.00 87.50 106 LYS A C 1
ATOM 865 O O . LYS A 1 106 ? -28.790 -3.949 28.222 1.00 87.50 106 LYS A O 1
ATOM 870 N N . GLU A 1 107 ? -26.741 -4.857 28.034 1.00 87.44 107 GLU A N 1
ATOM 871 C CA . GLU A 1 107 ? -26.636 -5.285 29.437 1.00 87.44 107 GLU A CA 1
ATOM 872 C C . GLU A 1 107 ? -26.706 -4.089 30.397 1.00 87.44 107 GLU A C 1
ATOM 874 O O . GLU A 1 107 ? -27.483 -4.121 31.345 1.00 87.44 107 GLU A O 1
ATOM 879 N N . LEU A 1 108 ? -25.991 -2.995 30.106 1.00 87.62 108 LEU A N 1
ATOM 880 C CA . LEU A 1 108 ? -26.031 -1.771 30.913 1.00 87.62 108 LEU A CA 1
ATOM 881 C C . LEU A 1 108 ? -27.440 -1.168 30.999 1.00 87.62 108 LEU A C 1
ATOM 883 O O . LEU A 1 108 ? -27.862 -0.745 32.071 1.00 87.62 108 LEU A O 1
ATOM 887 N N . VAL A 1 109 ? -28.190 -1.148 29.894 1.00 88.38 109 VAL A N 1
ATOM 888 C CA . VAL A 1 109 ? -29.581 -0.664 29.889 1.00 88.38 109 VAL A CA 1
ATOM 889 C C . VAL A 1 109 ? -30.486 -1.566 30.735 1.00 88.38 109 VAL A C 1
ATOM 891 O O . VAL A 1 109 ? -31.397 -1.070 31.395 1.00 88.38 109 VAL A O 1
ATOM 894 N N . VAL A 1 110 ? -30.254 -2.882 30.733 1.00 87.81 110 VAL A N 1
ATOM 895 C CA . VAL A 1 110 ? -31.000 -3.826 31.580 1.00 87.81 110 VAL A CA 1
ATOM 896 C C . VAL A 1 110 ? -30.674 -3.609 33.057 1.00 87.81 110 VAL A C 1
ATOM 898 O O . VAL A 1 110 ? -31.593 -3.562 33.871 1.00 87.81 110 VAL A O 1
ATOM 901 N N . ASP A 1 111 ? -29.399 -3.431 33.399 1.00 86.69 111 ASP A N 1
ATOM 902 C CA . ASP A 1 111 ? -28.966 -3.179 34.776 1.00 86.69 111 ASP A CA 1
ATOM 903 C C . ASP A 1 111 ? -29.499 -1.834 35.291 1.00 86.69 111 ASP A C 1
ATOM 905 O O . ASP A 1 111 ? -30.068 -1.771 36.376 1.00 86.69 111 ASP A O 1
ATOM 909 N N . ALA A 1 112 ? -29.445 -0.778 34.474 1.00 86.94 112 ALA A N 1
ATOM 910 C CA . ALA A 1 112 ? -30.008 0.529 34.815 1.00 86.94 112 ALA A CA 1
ATOM 911 C C . ALA A 1 112 ? -31.525 0.473 35.070 1.00 86.94 112 ALA A C 1
ATOM 913 O O . ALA A 1 112 ? -32.026 1.164 35.953 1.00 86.94 112 ALA A O 1
ATOM 914 N N . LYS A 1 113 ? -32.264 -0.374 34.338 1.00 87.12 113 LYS A N 1
ATOM 915 C CA . LYS A 1 113 ? -33.698 -0.593 34.586 1.00 87.12 113 LYS A CA 1
ATOM 916 C C . LYS A 1 113 ? -33.969 -1.294 35.916 1.00 87.12 113 LYS A C 1
ATOM 918 O O . LYS A 1 113 ? -34.967 -0.974 36.549 1.00 87.12 113 LYS A O 1
ATOM 923 N N . LYS A 1 114 ? -33.108 -2.224 36.343 1.00 87.81 114 LYS A N 1
ATOM 924 C CA . LYS A 1 114 ? -33.234 -2.882 37.658 1.00 87.81 114 LYS A CA 1
ATOM 925 C C . LYS A 1 114 ? -33.024 -1.891 38.805 1.00 87.81 114 LYS A C 1
ATOM 927 O O . LYS A 1 114 ? -33.728 -1.970 39.801 1.00 87.81 114 LYS A O 1
ATOM 932 N N . GLU A 1 115 ? -32.116 -0.937 38.618 1.00 83.25 115 GLU A N 1
ATOM 933 C CA . GLU A 1 115 ? -31.809 0.137 39.574 1.00 83.25 115 GLU A CA 1
ATOM 934 C C . GLU A 1 115 ? -32.768 1.350 39.472 1.00 83.25 115 GLU A C 1
ATOM 936 O O . GLU A 1 115 ? -32.508 2.397 40.058 1.00 83.25 115 GLU A O 1
ATOM 941 N N . ASN A 1 116 ? -33.879 1.246 38.723 1.00 82.56 116 ASN A N 1
ATOM 942 C CA . ASN A 1 116 ? -34.861 2.323 38.485 1.00 82.56 116 ASN A CA 1
ATOM 943 C C . ASN A 1 116 ? -34.302 3.610 37.829 1.00 82.56 116 ASN A C 1
ATOM 945 O O . ASN A 1 116 ? -34.849 4.701 37.999 1.00 82.56 116 ASN A O 1
ATOM 949 N N . ILE A 1 117 ? -33.241 3.512 37.021 1.00 84.88 117 ILE A N 1
ATOM 950 C CA . ILE A 1 117 ? -32.650 4.648 36.294 1.00 84.88 117 ILE A CA 1
ATOM 951 C C . ILE A 1 117 ? -33.231 4.716 34.870 1.00 84.88 117 ILE A C 1
ATOM 953 O O . ILE A 1 117 ? -32.624 4.276 33.889 1.00 84.88 117 ILE A O 1
ATOM 957 N N . GLU A 1 118 ? -34.424 5.298 34.728 1.00 81.88 118 GLU A N 1
ATOM 958 C CA . GLU A 1 118 ? -35.147 5.364 33.442 1.00 81.88 118 GLU A CA 1
ATOM 959 C C . GLU A 1 118 ? -34.435 6.205 32.366 1.00 81.88 118 GLU A C 1
ATOM 961 O O . GLU A 1 118 ? -34.521 5.910 31.168 1.00 81.88 118 GLU A O 1
ATOM 966 N N . ILE A 1 119 ? -33.676 7.224 32.788 1.00 84.31 119 ILE A N 1
ATOM 967 C CA . ILE A 1 119 ? -32.992 8.185 31.905 1.00 84.31 119 ILE A CA 1
ATOM 968 C C . ILE A 1 119 ? -32.042 7.483 30.929 1.00 84.31 119 ILE A C 1
ATOM 970 O O . ILE A 1 119 ? -31.966 7.878 29.768 1.00 84.31 119 ILE A O 1
ATOM 974 N N . VAL A 1 120 ? -31.354 6.421 31.360 1.00 86.50 120 VAL A N 1
ATOM 975 C CA . VAL A 1 120 ? -30.403 5.677 30.517 1.00 86.50 120 VAL A CA 1
ATOM 976 C C . VAL A 1 120 ? -31.116 5.044 29.318 1.00 86.50 120 VAL A C 1
ATOM 978 O O . VAL A 1 120 ? -30.626 5.122 28.192 1.00 86.50 120 VAL A O 1
ATOM 981 N N . SER A 1 121 ? -32.309 4.478 29.526 1.00 85.75 121 SER A N 1
ATOM 982 C CA . SER A 1 121 ? -33.090 3.863 28.447 1.00 85.75 121 SER A CA 1
ATOM 983 C C . SER A 1 121 ? -33.603 4.903 27.448 1.00 85.75 121 SER A C 1
ATOM 985 O O . SER A 1 121 ? -33.607 4.639 26.245 1.00 85.75 121 SER A O 1
ATOM 987 N N . ILE A 1 122 ? -34.037 6.070 27.934 1.00 86.56 122 ILE A N 1
ATOM 988 C CA . ILE A 1 122 ? -34.502 7.178 27.085 1.00 86.56 122 ILE A CA 1
ATOM 989 C C . ILE A 1 122 ? -33.328 7.749 26.282 1.00 86.56 122 ILE A C 1
ATOM 991 O O . ILE A 1 122 ? -33.456 7.990 25.082 1.00 86.56 122 ILE A O 1
ATOM 995 N N . LEU A 1 123 ? -32.170 7.915 26.924 1.00 88.62 123 LEU A N 1
ATOM 996 C CA . LEU A 1 123 ? -30.966 8.449 26.299 1.00 88.62 123 LEU A CA 1
ATOM 997 C C . LEU A 1 123 ? -30.484 7.552 25.160 1.00 88.62 123 LEU A C 1
ATOM 999 O O . LEU A 1 123 ? -30.310 8.035 24.047 1.00 88.62 123 LEU A O 1
ATOM 1003 N N . VAL A 1 124 ? -30.326 6.248 25.406 1.00 87.94 124 VAL A N 1
ATOM 1004 C CA . VAL A 1 124 ? -29.875 5.300 24.373 1.00 87.94 124 VAL A CA 1
ATOM 1005 C C . VAL A 1 124 ? -30.860 5.253 23.203 1.00 87.94 124 VAL A C 1
ATOM 1007 O O . VAL A 1 124 ? -30.428 5.238 22.053 1.00 87.94 124 VAL A O 1
ATOM 1010 N N . LYS A 1 125 ? -32.174 5.307 23.469 1.00 87.69 125 LYS A N 1
ATOM 1011 C CA . LYS A 1 125 ? -33.193 5.390 22.412 1.00 87.69 125 LYS A CA 1
ATOM 1012 C C . LYS A 1 125 ? -33.020 6.650 21.553 1.00 87.69 125 LYS A C 1
ATOM 1014 O O . LYS A 1 125 ? -32.974 6.539 20.334 1.00 87.69 125 LYS A O 1
ATOM 1019 N N . ASN A 1 126 ? -32.834 7.813 22.176 1.00 87.94 126 ASN A N 1
ATOM 1020 C CA . ASN A 1 126 ? -32.584 9.074 21.471 1.00 87.94 126 ASN A CA 1
ATOM 1021 C C . ASN A 1 126 ? -31.282 9.030 20.642 1.00 87.94 126 ASN A C 1
ATOM 1023 O O . ASN A 1 126 ? -31.248 9.481 19.500 1.00 87.94 126 ASN A O 1
ATOM 1027 N N . MET A 1 127 ? -30.209 8.440 21.183 1.00 89.25 127 MET A N 1
ATOM 1028 C CA . MET A 1 127 ? -28.943 8.282 20.453 1.00 89.25 127 MET A CA 1
ATOM 1029 C C . MET A 1 127 ? -29.092 7.389 19.208 1.00 89.25 127 MET A C 1
ATOM 1031 O O . MET A 1 127 ? -28.455 7.653 18.189 1.00 89.25 127 MET A O 1
ATOM 1035 N N . LEU A 1 128 ? -29.940 6.357 19.272 1.00 86.44 128 LEU A N 1
ATOM 1036 C CA . LEU A 1 128 ? -30.247 5.491 18.130 1.00 86.44 128 LEU A CA 1
ATOM 1037 C C . LEU A 1 128 ? -31.121 6.204 17.087 1.00 86.44 128 LEU A C 1
ATOM 1039 O O . LEU A 1 128 ? -30.822 6.133 15.901 1.00 86.44 128 LEU A O 1
ATOM 1043 N N . GLU A 1 129 ? -32.161 6.924 17.516 1.00 88.94 129 GLU A N 1
ATOM 1044 C CA . GLU A 1 129 ? -33.062 7.668 16.617 1.00 88.94 129 GLU A CA 1
ATOM 1045 C C . GLU A 1 129 ? -32.340 8.776 15.838 1.00 88.94 129 GLU A C 1
ATOM 1047 O O . GLU A 1 129 ? -32.675 9.049 14.687 1.00 88.94 129 GLU A O 1
ATOM 1052 N N . ARG A 1 130 ? -31.322 9.397 16.444 1.00 84.75 130 ARG A N 1
ATOM 1053 C CA . ARG A 1 130 ? -30.508 10.457 15.830 1.00 84.75 130 ARG A CA 1
ATOM 1054 C C . ARG A 1 130 ? -29.320 9.940 14.994 1.00 84.75 130 ARG A C 1
ATOM 1056 O O . ARG A 1 130 ? -28.528 10.764 14.542 1.00 84.75 130 ARG A O 1
ATOM 1063 N N . ASP A 1 131 ? -29.182 8.625 14.792 1.00 83.31 131 ASP A N 1
ATOM 1064 C CA . ASP A 1 131 ? -28.101 7.994 14.003 1.00 83.31 131 ASP A CA 1
ATOM 1065 C C . ASP A 1 131 ? -26.681 8.401 14.467 1.00 83.31 131 ASP A C 1
ATOM 1067 O O . ASP A 1 131 ? -25.797 8.732 13.671 1.00 83.31 131 ASP A O 1
ATOM 1071 N N . LEU A 1 132 ? -26.456 8.416 15.792 1.00 86.06 132 LEU A N 1
ATOM 1072 C CA . LEU A 1 132 ? -25.158 8.798 16.377 1.00 86.06 132 LEU A CA 1
ATOM 1073 C C . LEU A 1 132 ? -24.070 7.737 16.180 1.00 86.06 132 LEU A C 1
ATOM 1075 O O . LEU A 1 132 ? -22.890 8.057 16.321 1.00 86.06 132 LEU A O 1
ATOM 1079 N N . PHE A 1 133 ? -24.438 6.483 15.913 1.00 85.44 133 PHE A N 1
ATOM 1080 C CA . PHE A 1 133 ? -23.515 5.351 15.933 1.00 85.44 133 PHE A CA 1
ATOM 1081 C C . PHE A 1 133 ? -23.065 4.931 14.529 1.00 85.44 133 PHE A C 1
ATOM 1083 O O . PHE A 1 133 ? -23.824 4.964 13.567 1.00 85.44 133 PHE A O 1
ATOM 1090 N N . LEU A 1 134 ? -21.811 4.498 14.424 1.00 80.62 134 LEU A N 1
ATOM 1091 C CA . LEU A 1 134 ? -21.237 3.838 13.259 1.00 80.62 134 LEU A CA 1
ATOM 1092 C C . LEU A 1 134 ? -20.847 2.415 13.663 1.00 80.62 134 LEU A C 1
ATOM 1094 O O . LEU A 1 134 ? -20.063 2.224 14.590 1.00 80.62 134 LEU A O 1
ATOM 1098 N N . TYR A 1 135 ? -21.384 1.418 12.969 1.00 75.81 135 TYR A N 1
ATOM 1099 C CA . TYR A 1 135 ? -21.139 0.012 13.281 1.00 75.81 135 TYR A CA 1
ATOM 1100 C C . TYR A 1 135 ? -19.973 -0.538 12.462 1.00 75.81 135 TYR A C 1
ATOM 1102 O O . TYR A 1 135 ? -19.933 -0.351 11.245 1.00 75.81 135 TYR A O 1
ATOM 1110 N N . GLY A 1 136 ? -19.049 -1.251 13.105 1.00 60.62 136 GLY A N 1
ATOM 1111 C CA . GLY A 1 136 ? -17.974 -1.946 12.398 1.00 60.62 136 GLY A CA 1
ATOM 1112 C C . GLY A 1 136 ? -17.552 -3.265 13.039 1.00 60.62 136 GLY A C 1
ATOM 1113 O O . GLY A 1 136 ? -17.893 -3.577 14.180 1.00 60.62 136 GLY A O 1
ATOM 1114 N N . ALA A 1 137 ? -16.854 -4.076 12.243 1.00 45.34 137 ALA A N 1
ATOM 1115 C CA . ALA A 1 137 ? -16.587 -5.490 12.512 1.00 45.34 137 ALA A CA 1
ATOM 1116 C C . ALA A 1 137 ? -15.255 -5.765 13.238 1.00 45.34 137 ALA A C 1
ATOM 1118 O O . ALA A 1 137 ? -14.900 -6.922 13.445 1.00 45.34 137 ALA A O 1
ATOM 1119 N N . THR A 1 138 ? -14.496 -4.738 13.625 1.00 47.06 138 THR A N 1
ATOM 1120 C CA . THR A 1 138 ? -13.192 -4.931 14.279 1.00 47.06 138 THR A CA 1
ATOM 1121 C C . THR A 1 138 ? -13.361 -5.032 15.793 1.00 47.06 138 THR A C 1
ATOM 1123 O O . THR A 1 138 ? -13.533 -4.014 16.458 1.00 47.06 138 THR A O 1
ATOM 1126 N N . ASP A 1 139 ? -13.307 -6.243 16.343 1.00 46.12 139 ASP A N 1
ATOM 1127 C CA . ASP A 1 139 ? -13.303 -6.485 17.790 1.00 46.12 139 ASP A CA 1
ATOM 1128 C C . ASP A 1 139 ? -12.058 -5.829 18.428 1.00 46.12 139 ASP A C 1
ATOM 1130 O O . ASP A 1 139 ? -10.939 -6.328 18.309 1.00 46.12 139 ASP A O 1
ATOM 1134 N N . LEU A 1 140 ? -12.234 -4.691 19.105 1.00 48.31 140 LEU A N 1
ATOM 1135 C CA . LEU A 1 140 ? -11.191 -4.065 19.921 1.00 48.31 140 LEU A CA 1
ATOM 1136 C C . LEU A 1 140 ? -10.985 -4.921 21.180 1.00 48.31 140 LEU A C 1
ATOM 1138 O O . LEU A 1 140 ? -11.706 -4.784 22.172 1.00 48.31 140 LEU A O 1
ATOM 1142 N N . LYS A 1 141 ? -10.022 -5.848 21.157 1.00 45.56 141 LYS A N 1
ATOM 1143 C CA . LYS A 1 141 ? -9.596 -6.536 22.381 1.00 45.56 141 LYS A CA 1
ATOM 1144 C C . LYS A 1 141 ? -8.790 -5.590 23.273 1.00 45.56 141 LYS A C 1
ATOM 1146 O O . LYS A 1 141 ? -8.038 -4.727 22.828 1.00 45.56 141 LYS A O 1
ATOM 1151 N N . GLN A 1 142 ? -8.978 -5.784 24.572 1.00 45.78 142 GLN A N 1
ATOM 1152 C CA . GLN A 1 142 ? -8.337 -5.082 25.678 1.00 45.78 142 GLN A CA 1
ATOM 1153 C C . GLN A 1 142 ? -6.910 -5.620 25.885 1.00 45.78 142 GLN A C 1
ATOM 1155 O O . GLN A 1 142 ? -6.595 -6.138 26.948 1.00 45.78 142 GLN A O 1
ATOM 1160 N N . GLY A 1 143 ? -6.082 -5.564 24.841 1.00 41.66 143 GLY A N 1
ATOM 1161 C CA . GLY A 1 143 ? -4.655 -5.851 24.945 1.00 41.66 143 GLY A CA 1
ATOM 1162 C C . GLY A 1 143 ? -3.920 -4.694 25.615 1.00 41.66 143 GLY A C 1
ATOM 1163 O O . GLY A 1 143 ? -4.346 -3.528 25.508 1.00 41.66 143 GLY A O 1
ATOM 1164 N N . SER A 1 144 ? -2.830 -5.019 26.318 1.00 54.12 144 SER A N 1
ATOM 1165 C CA . SER A 1 144 ? -1.867 -4.045 26.856 1.00 54.12 144 SER A CA 1
ATOM 1166 C C . SER A 1 144 ? -1.574 -2.962 25.807 1.00 54.12 144 SER A C 1
ATOM 1168 O O . SER A 1 144 ? -1.618 -3.211 24.601 1.00 54.12 144 SER A O 1
ATOM 1170 N N . VAL A 1 145 ? -1.271 -1.733 26.236 1.00 51.19 145 VAL A N 1
ATOM 1171 C CA . VAL A 1 145 ? -0.806 -0.678 25.316 1.00 51.19 145 VAL A CA 1
ATOM 1172 C C . VAL A 1 145 ? 0.366 -1.186 24.462 1.00 51.19 145 VAL A C 1
ATOM 1174 O O . VAL A 1 145 ? 0.459 -0.798 23.306 1.00 51.19 145 VAL A O 1
ATOM 1177 N N . GLU A 1 146 ? 1.178 -2.110 24.978 1.00 46.34 146 GLU A N 1
ATOM 1178 C CA . GLU A 1 146 ? 2.268 -2.775 24.254 1.00 46.34 146 GLU A CA 1
ATOM 1179 C C . GLU A 1 146 ? 1.777 -3.791 23.221 1.00 46.34 146 GLU A C 1
ATOM 1181 O O . GLU A 1 146 ? 2.325 -3.833 22.130 1.00 46.34 146 GLU A O 1
ATOM 1186 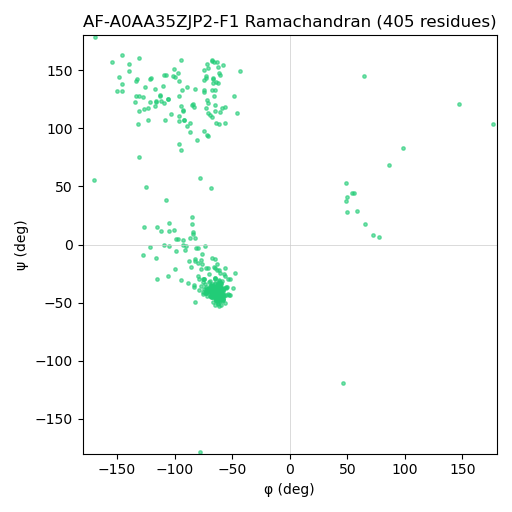N N . GLU A 1 147 ? 0.715 -4.551 23.502 1.00 50.97 147 GLU A N 1
ATOM 1187 C CA . GLU A 1 147 ? 0.077 -5.430 22.510 1.00 50.97 147 GLU A CA 1
ATOM 1188 C C . GLU A 1 147 ? -0.556 -4.616 21.386 1.00 50.97 147 GLU A C 1
ATOM 1190 O O . GLU A 1 147 ? -0.423 -4.986 20.232 1.00 50.97 147 GLU A O 1
ATOM 1195 N N . ARG A 1 148 ? -1.171 -3.466 21.688 1.00 52.56 148 ARG A N 1
ATOM 1196 C CA . ARG A 1 148 ? -1.726 -2.571 20.659 1.00 52.56 148 ARG A CA 1
ATOM 1197 C C . ARG A 1 148 ? -0.662 -1.806 19.890 1.00 52.56 148 ARG A C 1
ATOM 1199 O O . ARG A 1 148 ? -0.862 -1.543 18.709 1.00 52.56 148 ARG A O 1
ATOM 1206 N N . VAL A 1 149 ? 0.440 -1.431 20.538 1.00 51.94 149 VAL A N 1
ATOM 1207 C CA . VAL A 1 149 ? 1.612 -0.889 19.845 1.00 51.94 149 VAL A CA 1
ATOM 1208 C C . VAL A 1 149 ? 2.194 -1.973 18.955 1.00 51.94 149 VAL A C 1
ATOM 1210 O O . VAL A 1 149 ? 2.361 -1.698 17.785 1.00 51.94 149 VAL A O 1
ATOM 1213 N N . ASN A 1 150 ? 2.369 -3.208 19.421 1.00 52.34 150 ASN A N 1
ATOM 1214 C CA . ASN A 1 150 ? 2.830 -4.310 18.579 1.00 52.34 150 ASN A CA 1
ATOM 1215 C C . ASN A 1 150 ? 1.838 -4.662 17.473 1.00 52.34 150 ASN A C 1
ATOM 1217 O O . ASN A 1 150 ? 2.271 -4.903 16.365 1.00 52.34 150 ASN A O 1
ATOM 1221 N N . GLU A 1 151 ? 0.527 -4.651 17.701 1.00 57.88 151 GLU A N 1
ATOM 1222 C CA . GLU A 1 151 ? -0.470 -4.888 16.653 1.00 57.88 151 GLU A CA 1
ATOM 1223 C C . GLU A 1 151 ? -0.491 -3.754 15.626 1.00 57.88 151 GLU A C 1
ATOM 1225 O O . GLU A 1 151 ? -0.585 -4.033 14.438 1.00 57.88 151 GLU A O 1
ATOM 1230 N N . LEU A 1 152 ? -0.379 -2.486 16.048 1.00 56.22 152 LEU A N 1
ATOM 1231 C CA . LEU A 1 152 ? -0.292 -1.328 15.150 1.00 56.22 152 LEU A CA 1
ATOM 1232 C C . LEU A 1 152 ? 1.041 -1.270 14.413 1.00 56.22 152 LEU A C 1
ATOM 1234 O O . LEU A 1 152 ? 1.040 -0.920 13.238 1.00 56.22 152 LEU A O 1
ATOM 1238 N N . THR A 1 153 ? 2.139 -1.619 15.080 1.00 56.53 153 THR A N 1
ATOM 1239 C CA . THR A 1 153 ? 3.464 -1.781 14.485 1.00 56.53 153 THR A CA 1
ATOM 1240 C C . THR A 1 153 ? 3.408 -2.933 13.502 1.00 56.53 153 THR A C 1
ATOM 1242 O O . THR A 1 153 ? 3.697 -2.702 12.353 1.00 56.53 153 THR A O 1
ATOM 1245 N N . ASN A 1 154 ? 2.845 -4.091 13.844 1.00 60.94 154 ASN A N 1
ATOM 1246 C CA . ASN A 1 154 ? 2.640 -5.211 12.922 1.00 60.94 154 ASN A CA 1
ATOM 1247 C C . ASN A 1 154 ? 1.703 -4.856 11.759 1.00 60.94 154 ASN A C 1
ATOM 1249 O O . ASN A 1 154 ? 1.902 -5.341 10.654 1.00 60.94 154 ASN A O 1
ATOM 1253 N N . LEU A 1 155 ? 0.679 -4.020 11.959 1.00 66.44 155 LEU A N 1
ATOM 1254 C CA . LEU A 1 155 ? -0.203 -3.540 10.885 1.00 66.44 155 LEU A CA 1
ATOM 1255 C C . LEU A 1 155 ? 0.485 -2.497 10.004 1.00 66.44 155 LEU A C 1
ATOM 1257 O O . LEU A 1 155 ? 0.254 -2.473 8.795 1.00 66.44 155 LEU A O 1
ATOM 1261 N N . GLN A 1 156 ? 1.293 -1.614 10.592 1.00 56.00 156 GLN A N 1
ATOM 1262 C CA . GLN A 1 156 ? 2.133 -0.679 9.854 1.00 56.00 156 GLN A CA 1
ATOM 1263 C C . GLN A 1 156 ? 3.219 -1.430 9.104 1.00 56.00 156 GLN A C 1
ATOM 1265 O O . GLN A 1 156 ? 3.357 -1.185 7.921 1.00 56.00 156 GLN A O 1
ATOM 1270 N N . ASP A 1 157 ? 3.890 -2.384 9.727 1.00 63.22 157 ASP A N 1
ATOM 1271 C CA . ASP A 1 157 ? 4.899 -3.260 9.156 1.00 63.22 157 ASP A CA 1
ATOM 1272 C C . ASP A 1 157 ? 4.280 -4.136 8.080 1.00 63.22 157 ASP A C 1
ATOM 1274 O O . ASP A 1 157 ? 4.843 -4.223 7.008 1.00 63.22 157 ASP A O 1
ATOM 1278 N N . ALA A 1 158 ? 3.077 -4.684 8.259 1.00 65.56 158 ALA A N 1
ATOM 1279 C CA . ALA A 1 158 ? 2.371 -5.409 7.202 1.00 65.56 158 ALA A CA 1
ATOM 1280 C C . ALA A 1 158 ? 1.987 -4.485 6.037 1.00 65.56 158 ALA A C 1
ATOM 1282 O O . ALA A 1 158 ? 2.056 -4.885 4.876 1.00 65.56 158 ALA A O 1
ATOM 1283 N N . ARG A 1 159 ? 1.604 -3.231 6.310 1.00 62.16 159 ARG A N 1
ATOM 1284 C CA . ARG A 1 159 ? 1.345 -2.222 5.269 1.00 62.16 159 ARG A CA 1
ATOM 1285 C C . ARG A 1 159 ? 2.622 -1.779 4.566 1.00 62.16 159 ARG A C 1
ATOM 1287 O O . ARG A 1 159 ? 2.591 -1.613 3.353 1.00 62.16 159 ARG A O 1
ATOM 1294 N N . VAL A 1 160 ? 3.714 -1.609 5.302 1.00 62.59 160 VAL A N 1
ATOM 1295 C CA . VAL A 1 160 ? 5.040 -1.243 4.802 1.00 62.59 160 VAL A CA 1
ATOM 1296 C C . VAL A 1 160 ? 5.612 -2.401 4.005 1.00 62.59 160 VAL A C 1
ATOM 1298 O O . VAL A 1 160 ? 6.030 -2.184 2.886 1.00 62.59 160 VAL A O 1
ATOM 1301 N N . GLN A 1 161 ? 5.511 -3.637 4.481 1.00 62.19 161 GLN A N 1
ATOM 1302 C CA . GLN A 1 161 ? 5.868 -4.854 3.758 1.00 62.19 161 GLN A CA 1
ATOM 1303 C C . GLN A 1 161 ? 5.011 -5.030 2.510 1.00 62.19 161 GLN A C 1
ATOM 1305 O O . GLN A 1 161 ? 5.541 -5.350 1.457 1.00 62.19 161 GLN A O 1
ATOM 1310 N N . HIS A 1 162 ? 3.700 -4.793 2.574 1.00 67.81 162 HIS A N 1
ATOM 1311 C CA . HIS A 1 162 ? 2.846 -4.832 1.389 1.00 67.81 162 HIS A CA 1
ATOM 1312 C C . HIS A 1 162 ? 3.209 -3.720 0.394 1.00 67.81 162 HIS A C 1
ATOM 1314 O O . HIS A 1 162 ? 3.196 -3.948 -0.814 1.00 67.81 162 HIS A O 1
ATOM 1320 N N . ALA A 1 163 ? 3.537 -2.521 0.880 1.00 57.69 163 ALA A N 1
ATOM 1321 C CA . ALA A 1 163 ? 3.955 -1.401 0.050 1.00 57.69 163 ALA A CA 1
ATOM 1322 C C . ALA A 1 163 ? 5.357 -1.617 -0.540 1.00 57.69 163 ALA A C 1
ATOM 1324 O O . ALA A 1 163 ? 5.503 -1.392 -1.729 1.00 57.69 163 ALA A O 1
ATOM 1325 N N . ASN A 1 164 ? 6.321 -2.155 0.210 1.00 56.59 164 ASN A N 1
ATOM 1326 C CA . ASN A 1 164 ? 7.649 -2.578 -0.251 1.00 56.59 164 ASN A CA 1
ATOM 1327 C C . ASN A 1 164 ? 7.517 -3.703 -1.269 1.00 56.59 164 ASN A C 1
ATOM 1329 O O . ASN A 1 164 ? 8.028 -3.604 -2.374 1.00 56.59 164 ASN A O 1
ATOM 1333 N N . LYS A 1 165 ? 6.707 -4.721 -0.969 1.00 64.38 165 LYS A N 1
ATOM 1334 C CA . LYS A 1 165 ? 6.368 -5.787 -1.916 1.00 64.38 165 LYS A CA 1
ATOM 1335 C C . LYS A 1 165 ? 5.664 -5.247 -3.155 1.00 64.38 165 LYS A C 1
ATOM 1337 O O . LYS A 1 165 ? 5.687 -5.913 -4.170 1.00 64.38 165 LYS A O 1
ATOM 1342 N N . LYS A 1 166 ? 4.992 -4.096 -3.106 1.00 65.12 166 LYS A N 1
ATOM 1343 C CA . LYS A 1 166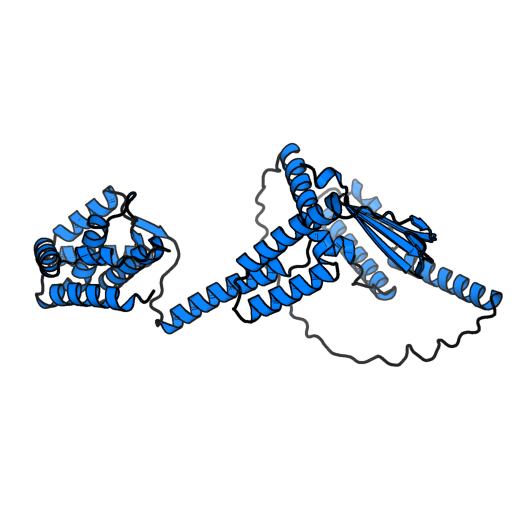 ? 4.380 -3.458 -4.282 1.00 65.12 166 LYS A CA 1
ATOM 1344 C C . LYS A 1 166 ? 5.354 -2.528 -5.017 1.00 65.12 166 LYS A C 1
ATOM 1346 O O . LYS A 1 166 ? 5.252 -2.425 -6.231 1.00 65.12 166 LYS A O 1
ATOM 1351 N N . LEU A 1 167 ? 6.252 -1.871 -4.289 1.00 60.47 167 LEU A N 1
ATOM 1352 C CA . LEU A 1 167 ? 7.279 -0.944 -4.764 1.00 60.47 167 LEU A CA 1
ATOM 1353 C C . LEU A 1 167 ? 8.404 -1.690 -5.495 1.00 60.47 167 LEU A C 1
ATOM 1355 O O . LEU A 1 167 ? 8.846 -1.233 -6.541 1.00 60.47 167 LEU A O 1
ATOM 1359 N N . PHE A 1 168 ? 8.791 -2.854 -4.969 1.00 60.88 168 PHE A N 1
ATOM 1360 C CA . PHE A 1 168 ? 9.848 -3.734 -5.479 1.00 60.88 168 PHE A CA 1
ATOM 1361 C C . PHE A 1 168 ? 9.309 -5.052 -6.036 1.00 60.88 168 PHE A C 1
ATOM 1363 O O . PHE A 1 168 ? 10.069 -5.988 -6.255 1.00 60.88 168 PHE A O 1
ATOM 1370 N N . LYS A 1 169 ? 7.988 -5.165 -6.231 1.00 62.22 169 LYS A N 1
ATOM 1371 C CA . LYS A 1 169 ? 7.459 -6.256 -7.053 1.00 62.22 169 LYS A CA 1
ATOM 1372 C C . LYS A 1 169 ? 8.003 -6.068 -8.450 1.00 62.22 169 LYS A C 1
ATOM 1374 O O . LYS A 1 169 ? 7.949 -4.943 -8.952 1.00 62.22 169 LYS A O 1
ATOM 1379 N N . ASP A 1 170 ? 8.397 -7.174 -9.062 1.00 58.44 170 ASP A N 1
ATOM 1380 C CA . ASP A 1 170 ? 8.781 -7.197 -10.459 1.00 58.44 170 ASP A CA 1
ATOM 1381 C C . ASP A 1 170 ? 7.753 -6.423 -11.275 1.00 58.44 170 ASP A C 1
ATOM 1383 O O . ASP A 1 170 ? 6.557 -6.755 -11.316 1.00 58.44 170 ASP A O 1
ATOM 1387 N N . THR A 1 171 ? 8.206 -5.304 -11.832 1.00 62.06 171 THR A N 1
ATOM 1388 C CA . THR A 1 171 ? 7.336 -4.448 -12.631 1.00 62.06 171 THR A CA 1
ATOM 1389 C C . THR A 1 171 ? 6.864 -5.253 -13.832 1.00 62.06 171 THR A C 1
ATOM 1391 O O . THR A 1 171 ? 7.535 -6.170 -14.303 1.00 62.06 171 THR A O 1
ATOM 1394 N N . GLU A 1 172 ? 5.696 -4.927 -14.378 1.00 58.28 172 GLU A N 1
ATOM 1395 C CA . GLU A 1 172 ? 5.200 -5.647 -15.555 1.00 58.28 172 GLU A CA 1
ATOM 1396 C C . GLU A 1 172 ? 6.196 -5.575 -16.726 1.00 58.28 172 GLU A C 1
ATOM 1398 O O . GLU A 1 172 ? 6.265 -6.485 -17.551 1.00 58.28 172 GLU A O 1
ATOM 1403 N N . ILE A 1 173 ? 7.025 -4.524 -16.742 1.00 57.22 173 ILE A N 1
ATOM 1404 C CA . ILE A 1 173 ? 8.106 -4.358 -17.702 1.00 57.22 173 ILE A CA 1
ATOM 1405 C C . ILE A 1 173 ? 9.273 -5.330 -17.499 1.00 57.22 173 ILE A C 1
ATOM 1407 O O . ILE A 1 173 ? 9.913 -5.693 -18.482 1.00 57.22 173 ILE A O 1
ATOM 1411 N N . GLU A 1 174 ? 9.511 -5.852 -16.294 1.00 58.03 174 GLU A N 1
ATOM 1412 C CA . GLU A 1 174 ? 10.522 -6.892 -16.061 1.00 58.03 174 GLU A CA 1
ATOM 1413 C C . GLU A 1 174 ? 10.192 -8.208 -16.752 1.00 58.03 174 GLU A C 1
ATOM 1415 O O . GLU A 1 174 ? 11.096 -8.848 -17.281 1.00 58.03 174 GLU A O 1
ATOM 1420 N N . ARG A 1 175 ? 8.912 -8.567 -16.894 1.00 55.78 175 ARG A N 1
ATOM 1421 C CA . ARG A 1 175 ? 8.524 -9.731 -17.712 1.00 55.78 175 ARG A CA 1
ATOM 1422 C C . ARG A 1 175 ? 8.951 -9.569 -19.171 1.00 55.78 175 ARG A C 1
ATOM 1424 O O . ARG A 1 175 ? 9.327 -10.539 -19.829 1.00 55.78 175 ARG A O 1
ATOM 1431 N N . TYR A 1 176 ? 8.942 -8.336 -19.678 1.00 56.72 176 TYR A N 1
ATOM 1432 C CA . TYR A 1 176 ? 9.378 -8.016 -21.038 1.00 56.72 176 TYR A CA 1
ATOM 1433 C C . TYR A 1 176 ? 10.906 -7.851 -21.143 1.00 56.72 176 TYR A C 1
ATOM 1435 O O . TYR A 1 176 ? 11.504 -8.249 -22.150 1.00 56.72 176 TYR A O 1
ATOM 1443 N N . ILE A 1 177 ? 11.554 -7.314 -20.101 1.00 54.97 177 ILE A N 1
ATOM 1444 C CA . ILE A 1 177 ? 12.999 -7.044 -20.055 1.00 54.97 177 ILE A CA 1
ATOM 1445 C C . ILE A 1 177 ? 13.822 -8.277 -19.675 1.00 54.97 177 ILE A C 1
ATOM 1447 O O . ILE A 1 177 ? 14.891 -8.446 -20.243 1.00 54.97 177 ILE A O 1
ATOM 1451 N N . ASN A 1 178 ? 13.378 -9.161 -18.793 1.00 55.28 178 ASN A N 1
ATOM 1452 C CA . ASN A 1 178 ? 14.163 -10.331 -18.382 1.00 55.28 178 ASN A CA 1
ATOM 1453 C C . ASN A 1 178 ? 13.725 -11.601 -19.116 1.00 55.28 178 ASN A C 1
ATOM 1455 O O . ASN A 1 178 ? 14.560 -12.468 -19.356 1.00 55.28 178 ASN A O 1
ATOM 1459 N N . MET A 1 179 ? 12.494 -11.616 -19.657 1.00 52.25 179 MET A N 1
ATOM 1460 C CA . MET A 1 179 ? 11.819 -12.811 -20.183 1.00 52.25 179 MET A CA 1
ATOM 1461 C C . MET A 1 179 ? 11.554 -13.814 -19.041 1.00 52.25 179 MET A C 1
ATOM 1463 O O . MET A 1 179 ? 12.388 -13.970 -18.161 1.00 52.25 179 MET A O 1
ATOM 1467 N N . ASP A 1 180 ? 10.440 -14.554 -19.062 1.00 44.69 180 ASP A N 1
ATOM 1468 C CA . ASP A 1 180 ? 10.254 -15.768 -18.231 1.00 44.69 180 ASP A CA 1
ATOM 1469 C C . ASP A 1 180 ? 11.203 -16.902 -18.710 1.00 44.69 180 ASP A C 1
ATOM 1471 O O . ASP A 1 180 ? 10.782 -18.018 -19.002 1.00 44.69 180 ASP A O 1
ATOM 1475 N N . MET A 1 181 ? 12.489 -16.594 -18.897 1.00 44.25 181 MET A N 1
ATOM 1476 C CA . MET A 1 181 ? 13.551 -17.496 -19.352 1.00 44.25 181 MET A CA 1
ATOM 1477 C C . MET A 1 181 ? 14.475 -17.923 -18.205 1.00 44.25 181 MET A C 1
ATOM 1479 O O . MET A 1 181 ? 15.359 -18.735 -18.440 1.00 44.25 181 MET A O 1
ATOM 1483 N N . ASP A 1 182 ? 14.259 -17.445 -16.974 1.00 42.56 182 ASP A N 1
ATOM 1484 C CA . ASP A 1 182 ? 15.022 -17.906 -15.800 1.00 42.56 182 ASP A CA 1
ATOM 1485 C C . ASP A 1 182 ? 14.765 -19.388 -15.472 1.00 42.56 182 ASP A C 1
ATOM 1487 O O . ASP A 1 182 ? 15.496 -19.997 -14.695 1.00 42.56 182 ASP A O 1
ATOM 1491 N N . LYS A 1 183 ? 13.740 -20.002 -16.080 1.00 49.44 183 LYS A N 1
ATOM 1492 C CA . LYS A 1 183 ? 13.585 -21.458 -16.106 1.00 49.44 183 LYS A CA 1
ATOM 1493 C C . LYS A 1 183 ? 14.157 -22.013 -17.401 1.00 49.44 183 LYS A C 1
ATOM 1495 O O . LYS A 1 183 ? 13.439 -22.229 -18.377 1.00 49.44 183 LYS A O 1
ATOM 1500 N N . GLU A 1 184 ? 15.456 -22.277 -17.382 1.00 50.28 184 GLU A N 1
ATOM 1501 C CA . GLU A 1 184 ? 16.053 -23.220 -18.318 1.00 50.28 184 GLU A CA 1
ATOM 1502 C C . GLU A 1 184 ? 15.486 -24.611 -18.010 1.00 50.28 184 GLU A C 1
ATOM 1504 O O . GLU A 1 184 ? 15.673 -25.156 -16.924 1.00 50.28 184 GLU A O 1
ATOM 1509 N N . PHE A 1 185 ? 14.728 -25.168 -18.952 1.00 55.75 185 PHE A N 1
ATOM 1510 C CA . PHE A 1 185 ? 14.319 -26.564 -18.888 1.00 55.75 185 PHE A CA 1
ATOM 1511 C C . PHE A 1 185 ? 15.344 -27.374 -19.660 1.00 55.75 185 PHE A C 1
ATOM 1513 O O . PHE A 1 185 ? 15.473 -27.218 -20.877 1.00 55.75 185 PHE A O 1
ATOM 1520 N N . ASP A 1 186 ? 16.059 -28.249 -18.963 1.00 70.94 186 ASP A N 1
ATOM 1521 C CA . ASP A 1 186 ? 16.850 -29.258 -19.644 1.00 70.94 186 ASP A CA 1
ATOM 1522 C C . ASP A 1 186 ? 15.923 -30.197 -20.454 1.00 70.94 186 ASP A C 1
ATOM 1524 O O . ASP A 1 186 ? 14.713 -30.313 -20.208 1.00 70.94 186 ASP A O 1
ATOM 1528 N N . VAL A 1 187 ? 16.491 -30.850 -21.469 1.00 73.69 187 VAL A N 1
ATOM 1529 C CA . VAL A 1 187 ? 15.742 -31.715 -22.393 1.00 73.69 187 VAL A CA 1
ATOM 1530 C C . VAL A 1 187 ? 15.042 -32.864 -21.652 1.00 73.69 187 VAL A C 1
ATOM 1532 O O . VAL A 1 187 ? 13.956 -33.283 -22.061 1.00 73.69 187 VAL A O 1
ATOM 1535 N N . ASP A 1 188 ? 15.605 -33.353 -20.549 1.00 77.00 188 ASP A N 1
ATOM 1536 C CA . ASP A 1 188 ? 15.054 -34.463 -19.771 1.00 77.00 188 ASP A CA 1
ATOM 1537 C C . ASP A 1 188 ? 13.899 -34.011 -18.864 1.00 77.00 188 ASP A C 1
ATOM 1539 O O . ASP A 1 188 ? 12.864 -34.683 -18.797 1.00 77.00 188 ASP A O 1
ATOM 1543 N N . SER A 1 189 ? 14.009 -32.828 -18.263 1.00 78.88 189 SER A N 1
ATOM 1544 C CA . SER A 1 189 ? 12.943 -32.126 -17.549 1.00 78.88 189 SER A CA 1
ATOM 1545 C C . SER A 1 189 ? 11.753 -31.870 -18.472 1.00 78.88 189 SER A C 1
ATOM 1547 O O . SER A 1 189 ? 10.609 -32.152 -18.108 1.00 78.88 189 SER A O 1
ATOM 1549 N N . LEU A 1 190 ? 12.002 -31.435 -19.711 1.00 78.94 190 LEU A N 1
ATOM 1550 C CA . LEU A 1 190 ? 10.945 -31.214 -20.696 1.00 78.94 190 LEU A CA 1
ATOM 1551 C C . LEU A 1 190 ? 10.310 -32.526 -21.187 1.00 78.94 190 LEU A C 1
ATOM 1553 O O . LEU A 1 190 ? 9.089 -32.594 -21.356 1.00 78.94 190 LEU A O 1
ATOM 1557 N N . LYS A 1 191 ? 11.099 -33.597 -21.362 1.00 82.38 191 LYS A N 1
ATOM 1558 C CA . LYS A 1 191 ? 10.581 -34.951 -21.641 1.00 82.38 191 LYS A CA 1
ATOM 1559 C C . LYS A 1 191 ? 9.674 -35.444 -20.520 1.00 82.38 191 LYS A C 1
ATOM 1561 O O . LYS A 1 191 ? 8.597 -35.968 -20.804 1.00 82.38 191 LYS A O 1
ATOM 1566 N N . LYS A 1 192 ? 10.075 -35.255 -19.260 1.00 85.62 192 LYS A N 1
ATOM 1567 C CA . LYS A 1 192 ? 9.270 -35.621 -18.090 1.00 85.62 192 LYS A CA 1
ATOM 1568 C C . LYS A 1 192 ? 7.951 -34.849 -18.071 1.00 85.62 192 LYS A C 1
ATOM 1570 O O . LYS A 1 192 ? 6.894 -35.470 -18.085 1.00 85.62 192 LYS A O 1
ATOM 1575 N N . MET A 1 193 ? 8.003 -33.522 -18.179 1.00 81.94 193 MET A N 1
ATOM 1576 C CA . MET A 1 193 ? 6.803 -32.678 -18.226 1.00 81.94 193 MET A CA 1
ATOM 1577 C C . MET A 1 193 ? 5.875 -33.042 -19.389 1.00 81.94 193 MET A C 1
ATOM 1579 O O . MET A 1 193 ? 4.657 -33.072 -19.226 1.00 81.94 193 MET A O 1
ATOM 1583 N N . SER A 1 194 ? 6.434 -33.366 -20.559 1.00 84.12 194 SER A N 1
ATOM 1584 C CA . SER A 1 194 ? 5.651 -33.802 -21.715 1.00 84.12 194 SER A CA 1
ATOM 1585 C C . SER A 1 194 ? 4.922 -35.129 -21.461 1.00 84.12 194 SER A C 1
ATOM 1587 O O . SER A 1 194 ? 3.795 -35.286 -21.929 1.00 84.12 194 SER A O 1
ATOM 1589 N N . ARG A 1 195 ? 5.532 -36.075 -20.731 1.00 85.69 195 ARG A N 1
ATOM 1590 C CA . ARG A 1 195 ? 4.906 -37.357 -20.349 1.00 85.69 195 ARG A CA 1
ATOM 1591 C C . ARG A 1 195 ? 3.842 -37.178 -19.273 1.00 85.69 195 ARG A C 1
ATOM 1593 O O . ARG A 1 195 ? 2.773 -37.782 -19.371 1.00 85.69 195 ARG A O 1
ATOM 1600 N N . ASP A 1 196 ? 4.116 -36.333 -18.286 1.00 85.62 196 ASP A N 1
ATOM 1601 C CA . ASP A 1 196 ? 3.185 -36.039 -17.195 1.00 85.62 196 ASP A CA 1
ATOM 1602 C C . ASP A 1 196 ? 1.930 -35.351 -17.744 1.00 85.62 196 ASP A C 1
ATOM 1604 O O . ASP A 1 196 ? 0.808 -35.777 -17.466 1.00 85.62 196 ASP A O 1
ATOM 1608 N N . TYR A 1 197 ? 2.111 -34.361 -18.625 1.00 83.00 197 TYR A N 1
ATOM 1609 C CA . TYR A 1 197 ? 1.014 -33.704 -19.332 1.00 83.00 197 TYR A CA 1
ATOM 1610 C C . TYR A 1 197 ? 0.204 -34.690 -20.181 1.00 83.00 197 TYR A C 1
ATOM 1612 O O . TYR A 1 197 ? -1.025 -34.661 -20.144 1.00 83.00 197 TYR A O 1
ATOM 1620 N N . TYR A 1 198 ? 0.868 -35.583 -20.923 1.00 81.94 198 TYR A N 1
ATOM 1621 C CA . TYR A 1 198 ? 0.185 -36.605 -21.720 1.00 81.94 198 TYR A CA 1
ATOM 1622 C C . TYR A 1 198 ? -0.663 -37.538 -20.845 1.00 81.94 198 TYR A C 1
ATOM 1624 O O . TYR A 1 198 ? -1.831 -37.776 -21.150 1.00 81.94 198 TYR A O 1
ATOM 1632 N N . SER A 1 199 ? -0.111 -37.990 -19.717 1.00 82.06 199 SER A N 1
ATOM 1633 C CA . SER A 1 199 ? -0.801 -38.863 -18.760 1.00 82.06 199 SER A CA 1
ATOM 1634 C C . SER A 1 199 ? -2.006 -38.167 -18.119 1.00 82.06 199 SER A C 1
ATOM 1636 O O . SER A 1 199 ? -3.093 -38.741 -18.049 1.00 82.06 199 SER A O 1
ATOM 1638 N N . ALA A 1 200 ? -1.845 -36.906 -17.705 1.00 84.50 200 ALA A N 1
ATOM 1639 C CA . ALA A 1 200 ? -2.926 -36.097 -17.145 1.00 84.50 200 ALA A CA 1
ATOM 1640 C C . ALA A 1 200 ? -4.034 -35.827 -18.174 1.00 84.50 200 ALA A C 1
ATOM 1642 O O . ALA A 1 200 ? -5.221 -35.902 -17.858 1.00 84.50 200 ALA A O 1
ATOM 1643 N N . LYS A 1 201 ? -3.653 -35.564 -19.426 1.00 80.50 201 LYS A N 1
ATOM 1644 C CA . LYS A 1 201 ? -4.574 -35.339 -20.542 1.00 80.50 201 LYS A CA 1
ATOM 1645 C C . LYS A 1 201 ? -5.377 -36.595 -20.890 1.00 80.50 201 LYS A C 1
ATOM 1647 O O . LYS A 1 201 ? -6.584 -36.498 -21.090 1.00 80.50 201 LYS A O 1
ATOM 1652 N N . GLU A 1 202 ? -4.739 -37.763 -20.929 1.00 81.38 202 GLU A N 1
ATOM 1653 C CA . GLU A 1 202 ? -5.416 -39.055 -21.100 1.00 81.38 202 GLU A CA 1
ATOM 1654 C C . GLU A 1 202 ? -6.456 -39.303 -19.999 1.00 81.38 202 GLU A C 1
ATOM 1656 O O . GLU A 1 202 ? -7.595 -39.668 -20.289 1.00 81.38 202 GLU A O 1
ATOM 1661 N N . LEU A 1 203 ? -6.074 -39.084 -18.737 1.00 83.56 203 LEU A N 1
ATOM 1662 C CA . LEU A 1 203 ? -6.964 -39.256 -17.588 1.00 83.56 203 LEU A CA 1
ATOM 1663 C C . LEU A 1 203 ? -8.154 -38.294 -17.645 1.00 83.56 203 LEU A C 1
ATOM 1665 O O . LEU A 1 203 ? -9.292 -38.725 -17.480 1.00 83.56 203 LEU A O 1
ATOM 1669 N N . ALA A 1 204 ? -7.914 -37.018 -17.951 1.00 81.44 204 ALA A N 1
ATOM 1670 C CA . ALA A 1 204 ? -8.971 -36.019 -18.070 1.00 81.44 204 ALA A CA 1
ATOM 1671 C C . ALA A 1 204 ? -9.988 -36.373 -19.170 1.00 81.44 204 ALA A C 1
ATOM 1673 O O . ALA A 1 204 ? -11.192 -36.233 -18.962 1.00 81.44 204 ALA A O 1
ATOM 1674 N N . ILE A 1 205 ? -9.527 -36.880 -20.320 1.00 78.00 205 ILE A N 1
ATOM 1675 C CA . ILE A 1 205 ? -10.412 -37.293 -21.421 1.00 78.00 205 ILE A CA 1
ATOM 1676 C C . ILE A 1 205 ? -11.198 -38.563 -21.052 1.00 78.00 205 ILE A C 1
ATOM 1678 O O . ILE A 1 205 ? -12.395 -38.627 -21.329 1.00 78.00 205 ILE A O 1
ATOM 1682 N N . LYS A 1 206 ? -10.573 -39.533 -20.368 1.00 79.38 206 LYS A N 1
ATOM 1683 C CA . LYS A 1 206 ? -11.240 -40.752 -19.868 1.00 79.38 206 LYS A CA 1
ATOM 1684 C C . LYS A 1 206 ? -12.315 -40.461 -18.820 1.00 79.38 206 LYS A C 1
ATOM 1686 O O . LYS A 1 206 ? -13.345 -41.128 -18.804 1.00 79.38 206 LYS A O 1
ATOM 1691 N N . GLU A 1 207 ? -12.093 -39.489 -17.939 1.00 81.75 207 GLU A N 1
ATOM 1692 C CA . GLU A 1 207 ? -13.113 -39.063 -16.974 1.00 81.75 207 GLU A CA 1
ATOM 1693 C C . GLU A 1 207 ? -14.236 -38.268 -17.653 1.00 81.75 207 GLU A C 1
ATOM 1695 O O . GLU A 1 207 ? -15.412 -38.504 -17.372 1.00 81.75 207 GLU A O 1
ATOM 1700 N N . ALA A 1 208 ? -13.905 -37.396 -18.610 1.00 77.00 208 ALA A N 1
ATOM 1701 C CA . ALA A 1 208 ? -14.899 -36.657 -19.387 1.00 77.00 208 ALA A CA 1
ATOM 1702 C C . ALA A 1 208 ? -15.799 -37.584 -20.230 1.00 77.00 208 ALA A C 1
ATOM 1704 O O . ALA A 1 208 ? -17.002 -37.343 -20.315 1.00 77.00 208 ALA A O 1
ATOM 1705 N N . GLU A 1 209 ? -15.252 -38.679 -20.774 1.00 76.75 209 GLU A N 1
ATOM 1706 C CA . GLU A 1 209 ? -15.990 -39.727 -21.503 1.00 76.75 209 GLU A CA 1
ATOM 1707 C C . GLU A 1 209 ? -17.129 -40.363 -20.696 1.00 76.75 209 GLU A C 1
ATOM 1709 O O . GLU A 1 209 ? -18.105 -40.839 -21.276 1.00 76.75 209 GLU A O 1
ATOM 1714 N N . LYS A 1 210 ? -17.035 -40.370 -19.361 1.00 78.75 210 LYS A N 1
ATOM 1715 C CA . LYS A 1 210 ? -18.078 -40.935 -18.490 1.00 78.75 210 LYS A CA 1
ATOM 1716 C C . LYS A 1 210 ? -19.288 -40.014 -18.339 1.00 78.75 210 LYS A C 1
ATOM 1718 O O . LYS A 1 210 ? -20.355 -40.485 -17.950 1.00 78.75 210 LYS A O 1
ATOM 1723 N N . VAL A 1 211 ? -19.119 -38.716 -18.595 1.00 75.88 211 VAL A N 1
ATOM 1724 C CA . VAL A 1 211 ? -20.113 -37.675 -18.287 1.00 75.88 211 VAL A CA 1
ATOM 1725 C C . VAL A 1 211 ? -20.654 -37.008 -19.557 1.00 75.88 211 VAL A C 1
ATOM 1727 O O . VAL A 1 211 ? -21.809 -36.585 -19.575 1.00 75.88 211 VAL A O 1
ATOM 1730 N N . VAL A 1 212 ? -19.857 -36.925 -20.628 1.00 72.25 212 VAL A N 1
ATOM 1731 C CA . VAL A 1 212 ? -20.179 -36.180 -21.859 1.00 72.25 212 VAL A CA 1
ATOM 1732 C C . VAL A 1 212 ? -19.733 -36.967 -23.103 1.00 72.25 212 VAL A C 1
ATOM 1734 O O . VAL A 1 212 ? -18.758 -37.710 -23.054 1.00 72.25 212 VAL A O 1
ATOM 1737 N N . ASP A 1 213 ? -20.431 -36.813 -24.238 1.00 73.88 213 ASP A N 1
ATOM 1738 C CA . ASP A 1 213 ? -19.999 -37.388 -25.525 1.00 73.88 213 ASP A CA 1
ATOM 1739 C C . ASP A 1 213 ? -18.741 -36.661 -26.031 1.00 73.88 213 ASP A C 1
ATOM 1741 O O . ASP A 1 213 ? -18.780 -35.482 -26.380 1.00 73.88 213 ASP A O 1
ATOM 1745 N N . THR A 1 214 ? -17.607 -37.358 -26.049 1.00 68.00 214 THR A N 1
ATOM 1746 C CA . THR A 1 214 ? -16.282 -36.803 -26.378 1.00 68.00 214 THR A CA 1
ATOM 1747 C C . THR A 1 214 ? -15.834 -37.093 -27.810 1.00 68.00 214 THR A C 1
ATOM 1749 O O . THR A 1 214 ? -14.661 -36.896 -28.137 1.00 68.00 214 THR A O 1
ATOM 1752 N N . ARG A 1 215 ? -16.726 -37.560 -28.697 1.00 68.31 215 ARG A N 1
ATOM 1753 C CA . ARG A 1 215 ? -16.380 -37.889 -30.096 1.00 68.31 215 ARG A CA 1
ATOM 1754 C C . ARG A 1 215 ? -15.603 -36.780 -30.810 1.00 68.31 215 ARG A C 1
ATOM 1756 O O . ARG A 1 215 ? -14.649 -37.084 -31.523 1.00 68.31 215 ARG A O 1
ATOM 1763 N N . ASP A 1 216 ? -15.940 -35.522 -30.541 1.00 67.06 216 ASP A N 1
ATOM 1764 C CA . ASP A 1 216 ? -15.308 -34.359 -31.167 1.00 67.06 216 ASP A CA 1
ATOM 1765 C C . ASP A 1 216 ? -13.870 -34.106 -30.691 1.00 67.06 216 ASP A C 1
ATOM 1767 O O . ASP A 1 216 ? -13.106 -33.465 -31.403 1.00 67.06 216 ASP A O 1
ATOM 1771 N N . ILE A 1 217 ? -13.455 -34.634 -29.533 1.00 68.00 217 ILE A N 1
ATOM 1772 C CA . ILE A 1 217 ? -12.114 -34.418 -28.956 1.00 68.00 217 ILE A CA 1
ATOM 1773 C C . ILE A 1 217 ? -11.213 -35.659 -29.009 1.00 68.00 217 ILE A C 1
ATOM 1775 O O . ILE A 1 217 ? -10.052 -35.583 -28.610 1.00 68.00 217 ILE A O 1
ATOM 1779 N N . LYS A 1 218 ? -11.689 -36.790 -29.549 1.00 65.62 218 LYS A N 1
ATOM 1780 C CA . LYS A 1 218 ? -10.885 -38.024 -29.666 1.00 65.62 218 LYS A CA 1
ATOM 1781 C C . LYS A 1 218 ? -9.596 -37.831 -30.466 1.00 65.62 218 LYS A C 1
ATOM 1783 O O . LYS A 1 218 ? -8.537 -38.269 -30.031 1.00 65.62 218 LYS A O 1
ATOM 1788 N N . HIS A 1 219 ? -9.654 -37.054 -31.547 1.00 65.12 219 HIS A N 1
ATOM 1789 C CA . HIS A 1 219 ? -8.483 -36.705 -32.359 1.00 65.12 219 HIS A CA 1
ATOM 1790 C C . HIS A 1 219 ? -7.400 -35.928 -31.577 1.00 65.12 219 HIS A C 1
ATOM 1792 O O . HIS A 1 219 ? -6.232 -35.924 -31.953 1.00 65.12 219 HIS A O 1
ATOM 1798 N N . ILE A 1 220 ? -7.767 -35.272 -30.468 1.00 65.81 220 ILE A N 1
ATOM 1799 C CA . ILE A 1 220 ? -6.839 -34.538 -29.598 1.00 65.81 220 ILE A CA 1
ATOM 1800 C C . ILE A 1 220 ? -6.071 -35.508 -28.685 1.00 65.81 220 ILE A C 1
ATOM 1802 O O . ILE A 1 220 ? -4.924 -35.219 -28.329 1.00 65.81 220 ILE A O 1
ATOM 1806 N N . ALA A 1 221 ? -6.668 -36.646 -28.314 1.00 61.06 221 ALA A N 1
ATOM 1807 C CA . ALA A 1 221 ? -6.021 -37.712 -27.541 1.00 61.06 221 ALA A CA 1
ATOM 1808 C C . ALA A 1 221 ? -5.034 -38.538 -28.387 1.00 61.06 221 ALA A C 1
ATOM 1810 O O . ALA A 1 221 ? -4.023 -39.009 -27.877 1.00 61.06 221 ALA A O 1
ATOM 1811 N N . GLU A 1 222 ? -5.286 -38.650 -29.693 1.00 61.41 222 GLU A N 1
ATOM 1812 C CA . GLU A 1 222 ? -4.497 -39.459 -30.635 1.00 61.41 222 GLU A CA 1
ATOM 1813 C C . GLU A 1 222 ? -3.122 -38.871 -30.994 1.00 61.41 222 GLU A C 1
ATOM 1815 O O . GLU A 1 222 ? -2.356 -39.488 -31.734 1.00 61.41 222 GLU A O 1
ATOM 1820 N N . ASN A 1 223 ? -2.765 -37.694 -30.470 1.00 61.41 223 ASN A N 1
ATOM 1821 C CA . ASN A 1 223 ? -1.464 -37.086 -30.734 1.00 61.41 223 ASN A CA 1
ATOM 1822 C C . ASN A 1 223 ? -0.347 -37.866 -30.013 1.00 61.41 223 ASN A C 1
ATOM 1824 O O . ASN A 1 223 ? -0.048 -37.616 -28.847 1.00 61.41 223 ASN A O 1
ATOM 1828 N N . GLN A 1 224 ? 0.261 -38.823 -30.720 1.00 63.69 224 GLN A N 1
ATOM 1829 C CA . GLN A 1 224 ? 1.306 -39.713 -30.194 1.00 63.69 224 GLN A CA 1
ATOM 1830 C C . GLN A 1 224 ? 2.685 -39.051 -30.071 1.00 63.69 224 GLN A C 1
ATOM 1832 O O . GLN A 1 224 ? 3.589 -39.616 -29.460 1.00 63.69 224 GLN A O 1
ATOM 1837 N N . ILE A 1 225 ? 2.878 -37.876 -30.676 1.00 74.69 225 ILE A N 1
ATOM 1838 C CA . ILE A 1 225 ? 4.184 -37.220 -30.718 1.00 74.69 225 ILE A CA 1
ATOM 1839 C C . ILE A 1 225 ? 4.311 -36.276 -29.522 1.00 74.69 225 ILE A C 1
ATOM 1841 O O . ILE A 1 225 ? 3.696 -35.209 -29.480 1.00 74.69 225 ILE A O 1
ATOM 1845 N N . LEU A 1 226 ? 5.133 -36.671 -28.552 1.00 79.56 226 LEU A N 1
ATOM 1846 C CA . LEU A 1 226 ? 5.473 -35.851 -27.396 1.00 79.56 226 LEU A CA 1
ATOM 1847 C C . LEU A 1 226 ? 6.450 -34.745 -27.807 1.00 79.56 226 LEU A C 1
ATOM 1849 O O . LEU A 1 226 ? 7.466 -35.002 -28.455 1.00 79.56 226 LEU A O 1
ATOM 1853 N N . ILE A 1 227 ? 6.177 -33.507 -27.391 1.00 80.00 227 ILE A N 1
ATOM 1854 C CA . ILE A 1 227 ? 7.048 -32.361 -27.693 1.00 80.00 227 ILE A CA 1
ATOM 1855 C C . ILE A 1 227 ? 8.461 -32.556 -27.124 1.00 80.00 227 ILE A C 1
ATOM 1857 O O . ILE A 1 227 ? 9.437 -32.156 -27.756 1.00 80.00 227 ILE A O 1
ATOM 1861 N N . GLY A 1 228 ? 8.581 -33.246 -25.983 1.00 81.88 228 GLY A N 1
ATOM 1862 C CA . GLY A 1 228 ? 9.873 -33.607 -25.397 1.00 81.88 228 GLY A CA 1
ATOM 1863 C C . GLY A 1 228 ? 10.710 -34.535 -26.285 1.00 81.88 228 GLY A C 1
ATOM 1864 O O . GLY A 1 228 ? 11.930 -34.393 -26.338 1.00 81.88 228 GLY A O 1
ATOM 1865 N N . ASP A 1 229 ? 10.074 -35.433 -27.040 1.00 83.50 229 ASP A N 1
ATOM 1866 C CA . ASP A 1 229 ? 10.776 -36.338 -27.958 1.00 83.50 229 ASP A CA 1
ATOM 1867 C C . ASP A 1 229 ? 11.198 -35.618 -29.246 1.00 83.50 229 ASP A C 1
ATOM 1869 O O . ASP A 1 229 ? 12.281 -35.871 -29.773 1.00 83.50 229 ASP A O 1
ATOM 1873 N N . VAL A 1 230 ? 10.372 -34.686 -29.737 1.00 84.50 230 VAL A N 1
ATOM 1874 C CA . VAL A 1 230 ? 10.715 -33.831 -30.887 1.00 84.50 230 VAL A CA 1
ATOM 1875 C C . VAL A 1 230 ? 11.920 -32.959 -30.562 1.00 84.50 230 VAL A C 1
ATOM 1877 O O . VAL A 1 230 ? 12.873 -32.917 -31.332 1.00 84.50 230 VAL A O 1
ATOM 1880 N N . ILE A 1 231 ? 11.905 -32.296 -29.406 1.00 78.62 231 ILE A N 1
ATOM 1881 C CA . ILE A 1 231 ? 13.002 -31.424 -28.976 1.00 78.62 231 ILE A CA 1
ATOM 1882 C C . ILE A 1 231 ? 14.263 -32.237 -28.672 1.00 78.62 231 ILE A C 1
ATOM 1884 O O . ILE A 1 231 ? 15.356 -31.790 -29.012 1.00 78.62 231 ILE A O 1
ATOM 1888 N N . GLY A 1 232 ? 14.122 -33.447 -28.119 1.00 82.56 232 GLY A N 1
ATOM 1889 C CA . GLY A 1 232 ? 15.237 -34.380 -27.955 1.00 82.56 232 GLY A CA 1
ATOM 1890 C C . GLY A 1 232 ? 15.940 -34.690 -29.278 1.00 82.56 232 GLY A C 1
ATOM 1891 O O . GLY A 1 232 ? 17.149 -34.507 -29.376 1.00 82.56 232 GLY A O 1
ATOM 1892 N N . LYS A 1 233 ? 15.179 -35.057 -30.317 1.00 85.25 233 LYS A N 1
ATOM 1893 C CA . LYS A 1 233 ? 15.731 -35.311 -31.659 1.00 85.25 233 LYS A CA 1
ATOM 1894 C C . LYS A 1 233 ? 16.391 -34.076 -32.263 1.00 85.25 233 LYS A C 1
ATOM 1896 O O . LYS A 1 233 ? 17.516 -34.159 -32.733 1.00 85.25 233 LYS A O 1
ATOM 1901 N N . THR A 1 234 ? 15.744 -32.914 -32.179 1.00 82.12 234 THR A N 1
ATOM 1902 C CA . THR A 1 234 ? 16.328 -31.656 -32.669 1.00 82.12 234 THR A CA 1
ATOM 1903 C C . THR A 1 234 ? 17.635 -31.315 -31.947 1.00 82.12 234 THR A C 1
ATOM 1905 O O . THR A 1 234 ? 18.561 -30.792 -32.563 1.00 82.12 234 THR A O 1
ATOM 1908 N N . SER A 1 235 ? 17.740 -31.614 -30.648 1.00 77.69 235 SER A N 1
ATOM 1909 C CA . SER A 1 235 ? 18.973 -31.418 -29.881 1.00 77.69 235 SER A CA 1
ATOM 1910 C C . SER A 1 235 ? 20.087 -32.368 -30.329 1.00 77.69 235 SER A C 1
ATOM 1912 O O . SER A 1 235 ? 21.238 -31.942 -30.425 1.00 77.69 235 SER A O 1
ATOM 1914 N N . GLU A 1 236 ? 19.760 -33.625 -30.627 1.00 82.06 236 GLU A N 1
ATOM 1915 C CA . GLU A 1 236 ? 20.698 -34.605 -31.184 1.00 82.06 236 GLU A CA 1
ATOM 1916 C C . GLU A 1 236 ? 21.186 -34.179 -32.577 1.00 82.06 236 GLU A C 1
ATOM 1918 O O . GLU A 1 236 ? 22.396 -34.109 -32.801 1.00 82.06 236 GLU A O 1
ATOM 1923 N N . ASP A 1 237 ? 20.272 -33.799 -33.473 1.00 84.62 237 ASP A N 1
ATOM 1924 C CA . ASP A 1 237 ? 20.589 -33.307 -34.821 1.00 84.62 237 ASP A CA 1
ATOM 1925 C C . ASP A 1 237 ? 21.494 -32.066 -34.764 1.00 84.62 237 ASP A C 1
ATOM 1927 O O . ASP A 1 237 ? 22.503 -31.975 -35.469 1.00 84.62 237 ASP A O 1
ATOM 1931 N N . TRP A 1 238 ? 21.190 -31.135 -33.856 1.00 75.56 238 TRP A N 1
ATOM 1932 C CA . TRP A 1 238 ? 22.006 -29.948 -33.618 1.00 75.56 238 TRP A CA 1
ATOM 1933 C C . TRP A 1 238 ? 23.412 -30.291 -33.120 1.00 75.56 238 TRP A C 1
ATOM 1935 O O . TRP A 1 238 ? 24.389 -29.689 -33.564 1.00 75.56 238 TRP A O 1
ATOM 1945 N N . ASN A 1 239 ? 23.547 -31.268 -32.219 1.00 74.44 239 ASN A N 1
ATOM 1946 C CA . ASN A 1 239 ? 24.855 -31.717 -31.742 1.00 74.44 239 ASN A CA 1
ATOM 1947 C C . ASN A 1 239 ? 25.684 -32.333 -32.876 1.00 74.44 239 ASN A C 1
ATOM 1949 O O . ASN A 1 239 ? 26.879 -32.051 -32.982 1.00 74.44 239 ASN A O 1
ATOM 1953 N N . VAL A 1 240 ? 25.050 -33.094 -33.770 1.00 82.75 240 VAL A N 1
ATOM 1954 C CA . VAL A 1 240 ? 25.701 -33.655 -34.963 1.00 82.75 240 VAL A CA 1
ATOM 1955 C C . VAL A 1 240 ? 26.162 -32.546 -35.915 1.00 82.75 240 VAL A C 1
ATOM 1957 O O . VAL A 1 240 ? 27.309 -32.562 -36.373 1.00 82.75 240 VAL A O 1
ATOM 1960 N N . GLU A 1 241 ? 25.323 -31.543 -36.188 1.00 73.50 241 GLU A N 1
ATOM 1961 C CA . GLU A 1 241 ? 25.708 -30.383 -37.005 1.00 73.50 241 GLU A CA 1
ATOM 1962 C C . GLU A 1 241 ? 26.838 -29.570 -36.367 1.00 73.50 241 GLU A C 1
ATOM 1964 O O . GLU A 1 241 ? 27.793 -29.186 -37.049 1.00 73.50 241 GLU A O 1
ATOM 1969 N N . LYS A 1 242 ? 26.773 -29.363 -35.050 1.00 65.25 242 LYS A N 1
ATOM 1970 C CA . LYS A 1 242 ? 27.793 -28.667 -34.262 1.00 65.25 242 LYS A CA 1
ATOM 1971 C C . LYS A 1 242 ? 29.137 -29.398 -34.315 1.00 65.25 242 LYS A C 1
ATOM 1973 O O . LYS A 1 242 ? 30.167 -28.771 -34.562 1.00 65.25 242 LYS A O 1
ATOM 1978 N N . GLU A 1 243 ? 29.151 -30.722 -34.168 1.00 74.38 243 GLU A N 1
ATOM 1979 C CA . GLU A 1 243 ? 30.366 -31.527 -34.332 1.00 74.38 243 GLU A CA 1
ATOM 1980 C C . GLU A 1 243 ? 30.926 -31.461 -35.757 1.00 74.38 243 GLU A C 1
ATOM 1982 O O . GLU A 1 243 ? 32.142 -31.345 -35.949 1.00 74.38 243 GLU A O 1
ATOM 1987 N N . MET A 1 244 ? 30.060 -31.519 -36.774 1.00 73.69 244 MET A N 1
ATOM 1988 C CA . MET A 1 244 ? 30.477 -31.369 -38.169 1.00 73.69 244 MET A CA 1
ATOM 1989 C C . MET A 1 244 ? 31.076 -29.986 -38.440 1.00 73.69 244 MET A C 1
ATOM 1991 O O . MET A 1 244 ? 32.058 -29.877 -39.179 1.00 73.69 244 MET A O 1
ATOM 1995 N N . PHE A 1 245 ? 30.518 -28.936 -37.837 1.00 67.31 245 PHE A N 1
ATOM 1996 C CA . PHE A 1 245 ? 31.041 -27.577 -37.918 1.00 67.31 245 PHE A CA 1
ATOM 1997 C C . PHE A 1 245 ? 32.433 -27.468 -37.287 1.00 67.31 245 PHE A C 1
ATOM 1999 O O . PHE A 1 245 ? 33.345 -26.934 -37.922 1.00 67.31 245 PHE A O 1
ATOM 2006 N N . TYR A 1 246 ? 32.647 -28.033 -36.094 1.00 66.56 246 TYR A N 1
ATOM 2007 C CA . TYR A 1 246 ? 33.966 -28.027 -35.447 1.00 66.56 246 TYR A CA 1
ATOM 2008 C C . TYR A 1 246 ? 35.021 -28.790 -36.251 1.00 66.56 246 TYR A C 1
ATOM 2010 O O . TYR A 1 246 ? 36.130 -28.291 -36.448 1.00 66.56 246 TYR A O 1
ATOM 2018 N N . LYS A 1 247 ? 34.655 -29.947 -36.818 1.00 73.19 247 LYS A N 1
ATOM 2019 C CA . LYS A 1 247 ? 35.538 -30.714 -37.714 1.00 73.19 247 LYS A CA 1
ATOM 2020 C C . LYS A 1 247 ? 35.923 -29.925 -38.972 1.00 73.19 247 LYS A C 1
ATOM 2022 O O . LYS A 1 247 ? 37.055 -30.039 -39.430 1.00 73.19 247 LYS A O 1
ATOM 2027 N N . LYS A 1 248 ? 35.010 -29.115 -39.524 1.00 72.31 248 LYS A N 1
ATOM 2028 C CA . LYS A 1 248 ? 35.255 -28.289 -40.724 1.00 72.31 248 LYS A CA 1
ATOM 2029 C C . LYS A 1 248 ? 36.028 -26.998 -40.446 1.00 72.31 248 LYS A C 1
ATOM 2031 O O . LYS A 1 248 ? 36.694 -26.501 -41.347 1.00 72.31 248 LYS A O 1
ATOM 2036 N N . THR A 1 249 ? 35.933 -26.451 -39.236 1.00 62.66 249 THR A N 1
ATOM 2037 C CA . THR A 1 249 ? 36.542 -25.158 -38.869 1.00 62.66 249 THR A CA 1
ATOM 2038 C C . THR A 1 249 ? 37.874 -25.288 -38.127 1.00 62.66 249 THR A C 1
ATOM 2040 O O . THR A 1 249 ? 38.538 -24.282 -37.903 1.00 62.66 249 THR A O 1
ATOM 2043 N N . GLY A 1 250 ? 38.308 -26.508 -37.786 1.00 51.25 250 GLY A N 1
ATOM 2044 C CA . GLY A 1 250 ? 39.614 -26.759 -37.161 1.00 51.25 250 GLY A CA 1
ATOM 2045 C C . GLY A 1 250 ? 39.681 -26.432 -35.665 1.00 51.25 250 GLY A C 1
ATOM 2046 O O . GLY A 1 250 ? 40.752 -26.527 -35.069 1.00 51.25 250 GLY A O 1
ATOM 2047 N N . HIS A 1 251 ? 38.557 -26.089 -35.035 1.00 50.59 251 HIS A N 1
ATOM 2048 C CA . HIS A 1 251 ? 38.470 -25.929 -33.586 1.00 50.59 251 HIS A CA 1
ATOM 2049 C C . HIS A 1 251 ? 38.311 -27.305 -32.924 1.00 50.59 251 HIS A C 1
ATOM 2051 O O . HIS A 1 251 ? 37.201 -27.802 -32.746 1.00 50.59 251 HIS A O 1
ATO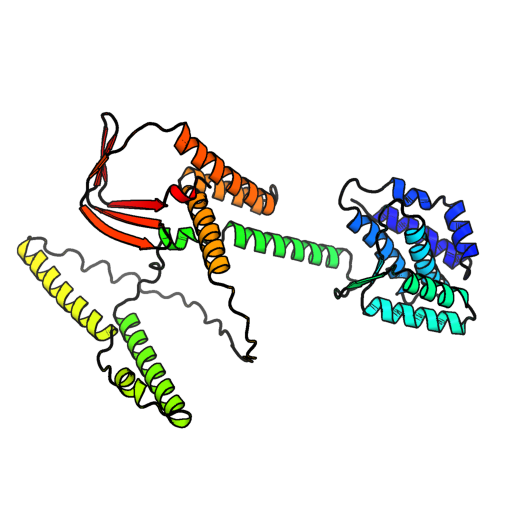M 2057 N N . VAL A 1 252 ? 39.432 -27.949 -32.585 1.00 42.31 252 VAL A N 1
ATOM 2058 C CA . VAL A 1 252 ? 39.443 -29.133 -31.709 1.00 42.31 252 VAL A CA 1
ATOM 2059 C C . VAL A 1 252 ? 39.022 -28.708 -30.296 1.00 42.31 252 VAL A C 1
ATOM 2061 O O . VAL A 1 252 ? 39.481 -27.692 -29.781 1.00 42.31 252 VAL A O 1
ATOM 2064 N N . ALA A 1 253 ? 38.104 -29.469 -29.698 1.00 42.97 253 ALA A N 1
ATOM 2065 C CA . ALA A 1 253 ? 37.445 -29.174 -28.432 1.00 42.97 253 ALA A CA 1
ATOM 2066 C C . ALA A 1 253 ? 38.375 -29.308 -27.208 1.00 42.97 253 ALA A C 1
ATOM 2068 O O . ALA A 1 253 ? 38.846 -30.398 -26.902 1.00 42.97 253 ALA A O 1
ATOM 2069 N N . GLU A 1 254 ? 38.531 -28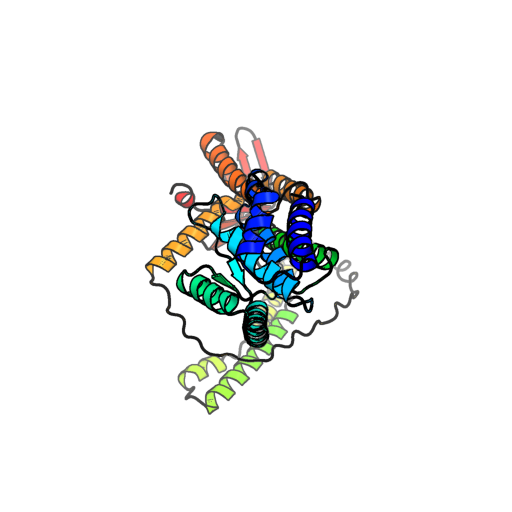.224 -26.444 1.00 35.34 254 GLU A N 1
ATOM 2070 C CA . GLU A 1 254 ? 39.042 -28.221 -25.058 1.00 35.34 254 GLU A CA 1
ATOM 2071 C C . GLU A 1 254 ? 37.916 -27.934 -24.039 1.00 35.34 254 GLU A C 1
ATOM 2073 O O . GLU A 1 254 ? 38.100 -27.237 -23.046 1.00 35.34 254 GLU A O 1
ATOM 2078 N N . ILE A 1 255 ? 36.709 -28.465 -24.265 1.00 37.84 255 ILE A N 1
ATOM 2079 C CA . ILE A 1 255 ? 35.572 -28.287 -23.338 1.00 37.84 255 ILE A CA 1
ATOM 2080 C C . ILE A 1 255 ? 34.995 -29.645 -22.918 1.00 37.84 255 ILE A C 1
ATOM 2082 O O . ILE A 1 255 ? 33.798 -29.878 -22.993 1.00 37.84 255 ILE A O 1
ATOM 2086 N N . GLN A 1 256 ? 35.851 -30.569 -22.478 1.00 34.53 256 GLN A N 1
ATOM 2087 C CA . GLN A 1 256 ? 35.402 -31.793 -21.791 1.00 34.53 256 GLN A CA 1
ATOM 2088 C C . GLN A 1 256 ? 35.867 -31.890 -20.328 1.00 34.53 256 GLN A C 1
ATOM 2090 O O . GLN A 1 256 ? 35.744 -32.942 -19.716 1.00 34.53 256 GLN A O 1
ATOM 2095 N N . SER A 1 257 ? 36.345 -30.802 -19.714 1.00 28.73 257 SER A N 1
ATOM 2096 C CA . SER A 1 257 ? 36.838 -30.835 -18.324 1.00 28.73 257 SER A CA 1
ATOM 2097 C C . SER A 1 257 ? 36.215 -29.813 -17.364 1.00 28.73 257 SER A C 1
ATOM 2099 O O . SER A 1 257 ? 36.745 -29.630 -16.272 1.00 28.73 257 SER A O 1
ATOM 2101 N N . LYS A 1 258 ? 35.083 -29.170 -17.700 1.00 31.42 258 LYS A N 1
ATOM 2102 C CA . LYS A 1 258 ? 34.413 -28.229 -16.770 1.00 31.42 258 LYS A CA 1
ATOM 2103 C C . LYS A 1 258 ? 32.962 -28.528 -16.381 1.00 31.42 258 LYS A C 1
ATOM 2105 O O . LYS A 1 258 ? 32.455 -27.843 -15.505 1.00 31.42 258 LYS A O 1
ATOM 2110 N N . GLU A 1 259 ? 32.328 -29.577 -16.900 1.00 28.75 259 GLU A N 1
ATOM 2111 C CA . GLU A 1 259 ? 30.951 -29.937 -16.496 1.00 28.75 259 GLU A CA 1
ATOM 2112 C C . GLU A 1 259 ? 30.865 -31.039 -15.419 1.00 28.75 259 GLU A C 1
ATOM 2114 O O . GLU A 1 259 ? 29.773 -31.421 -15.019 1.00 28.75 259 GLU A O 1
ATOM 2119 N N . GLN A 1 260 ? 31.991 -31.519 -14.870 1.00 30.11 260 GLN A N 1
ATOM 2120 C CA . GLN A 1 260 ? 31.997 -32.521 -13.783 1.00 30.11 260 GLN A CA 1
ATOM 2121 C C . GLN A 1 260 ? 32.341 -31.977 -12.383 1.00 30.11 260 GLN A C 1
ATOM 2123 O O . GLN A 1 260 ? 32.517 -32.758 -11.451 1.00 30.11 260 GLN A O 1
ATOM 2128 N N . GLN A 1 261 ? 32.382 -30.658 -12.179 1.00 29.95 261 GLN A N 1
ATOM 2129 C CA . GLN A 1 261 ? 32.487 -30.069 -10.836 1.00 29.95 261 GLN A CA 1
ATOM 2130 C C . GLN A 1 261 ? 31.444 -28.969 -10.645 1.00 29.95 261 GLN A C 1
ATOM 2132 O O . GLN A 1 261 ? 31.756 -27.789 -10.726 1.00 29.95 261 GLN A O 1
ATOM 2137 N N . ASN A 1 262 ? 30.193 -29.382 -10.452 1.00 28.88 262 ASN A N 1
ATOM 2138 C CA . ASN A 1 262 ? 29.240 -28.767 -9.519 1.00 28.88 262 ASN A CA 1
ATOM 2139 C C . ASN A 1 262 ? 28.006 -29.676 -9.404 1.00 28.88 262 ASN A C 1
ATOM 2141 O O . ASN A 1 262 ? 26.873 -29.289 -9.663 1.00 28.88 262 ASN A O 1
ATOM 2145 N N . GLY A 1 263 ? 28.259 -30.934 -9.039 1.00 32.22 263 GLY A N 1
ATOM 2146 C CA . GLY A 1 263 ? 27.274 -31.780 -8.380 1.00 32.22 263 GLY A CA 1
ATOM 2147 C C . GLY A 1 263 ? 27.530 -31.691 -6.882 1.00 32.22 263 GLY A C 1
ATOM 2148 O O . GLY A 1 263 ? 28.563 -32.176 -6.436 1.00 32.22 263 GLY A O 1
ATOM 2149 N N . ASN A 1 264 ? 26.651 -30.983 -6.176 1.00 25.91 264 ASN A N 1
ATOM 2150 C CA . ASN A 1 264 ? 26.312 -31.037 -4.746 1.00 25.91 264 ASN A CA 1
ATOM 2151 C C . ASN A 1 264 ? 25.298 -29.885 -4.588 1.00 25.91 264 ASN A C 1
ATOM 2153 O O . ASN A 1 264 ? 25.663 -28.731 -4.761 1.00 25.91 264 ASN A O 1
ATOM 2157 N N . GLY A 1 265 ? 23.992 -30.112 -4.484 1.00 30.70 265 GLY A N 1
ATOM 2158 C CA . GLY A 1 265 ? 23.374 -30.927 -3.449 1.00 30.70 265 GLY A CA 1
ATOM 2159 C C . GLY A 1 265 ? 23.126 -30.043 -2.228 1.00 30.70 265 GLY A C 1
ATOM 2160 O O . GLY A 1 265 ? 23.801 -30.214 -1.223 1.00 30.70 265 GLY A O 1
ATOM 2161 N N . GLU A 1 266 ? 22.199 -29.088 -2.337 1.00 26.70 266 GLU A N 1
ATOM 2162 C CA . GLU A 1 266 ? 21.554 -28.481 -1.172 1.00 26.70 266 GLU A CA 1
ATOM 2163 C C . GLU A 1 266 ? 20.045 -28.679 -1.319 1.00 26.70 266 GLU A C 1
ATOM 2165 O O . GLU A 1 266 ? 19.393 -28.109 -2.196 1.00 26.70 266 GLU A O 1
ATOM 2170 N N . ASP A 1 267 ? 19.537 -29.584 -0.485 1.00 27.23 267 ASP A N 1
ATOM 2171 C CA . ASP A 1 267 ? 18.128 -29.879 -0.291 1.00 27.23 267 ASP A CA 1
ATOM 2172 C C . ASP A 1 267 ? 17.377 -28.604 0.110 1.00 27.23 267 ASP A C 1
ATOM 2174 O O . ASP A 1 267 ? 17.620 -28.035 1.174 1.00 27.23 267 ASP A O 1
ATOM 2178 N N . PHE A 1 268 ? 16.420 -28.179 -0.714 1.00 25.80 268 PHE A N 1
ATOM 2179 C CA . PHE A 1 268 ? 15.333 -27.328 -0.245 1.00 25.80 268 PHE A CA 1
ATOM 2180 C C . PHE A 1 268 ? 14.142 -28.225 0.071 1.00 25.80 268 PHE A C 1
ATOM 2182 O O . PHE A 1 268 ? 13.544 -28.832 -0.820 1.00 25.80 268 PHE A O 1
ATOM 2189 N N . GLU A 1 269 ? 13.839 -28.324 1.365 1.00 25.81 269 GLU A N 1
ATOM 2190 C CA . GLU A 1 269 ? 12.667 -29.007 1.896 1.00 25.81 269 GLU A CA 1
ATOM 2191 C C . GLU A 1 269 ? 11.399 -28.568 1.154 1.00 25.81 269 GLU A C 1
ATOM 2193 O O . GLU A 1 269 ? 11.087 -27.382 1.016 1.00 25.81 269 GLU A O 1
ATOM 2198 N N . ALA A 1 270 ? 10.657 -29.567 0.682 1.00 25.91 270 ALA A N 1
ATOM 2199 C CA . ALA A 1 270 ? 9.323 -29.401 0.148 1.00 25.91 270 ALA A CA 1
ATOM 2200 C C . ALA A 1 270 ? 8.402 -28.838 1.240 1.00 25.91 270 ALA A C 1
ATOM 2202 O O . ALA A 1 270 ? 8.091 -29.518 2.216 1.00 25.91 270 ALA A O 1
ATOM 2203 N N . ILE A 1 271 ? 7.925 -27.609 1.054 1.00 24.95 271 ILE A N 1
ATOM 2204 C CA . ILE A 1 271 ? 6.732 -27.132 1.750 1.00 24.95 271 ILE A CA 1
ATOM 2205 C C . ILE A 1 271 ? 5.535 -27.546 0.896 1.00 24.95 271 ILE A C 1
ATOM 2207 O O . ILE A 1 271 ? 5.270 -26.974 -0.163 1.00 24.95 271 ILE A O 1
ATOM 2211 N N . GLU A 1 272 ? 4.835 -28.576 1.364 1.00 25.78 272 GLU A N 1
ATOM 2212 C CA . GLU A 1 272 ? 3.524 -28.982 0.870 1.00 25.78 272 GLU A CA 1
ATOM 2213 C C . GLU A 1 272 ? 2.528 -27.824 1.025 1.00 25.78 272 GLU A C 1
ATOM 2215 O O . GLU A 1 272 ? 2.211 -27.400 2.139 1.00 25.78 272 GLU A O 1
ATOM 2220 N N . PHE A 1 273 ? 1.986 -27.331 -0.091 1.00 22.84 273 PHE A N 1
ATOM 2221 C CA . PHE A 1 273 ? 0.741 -26.570 -0.069 1.00 22.84 273 PHE A CA 1
ATOM 2222 C C . PHE A 1 273 ? -0.426 -27.529 -0.283 1.00 22.84 273 PHE A C 1
ATOM 2224 O O . PHE A 1 273 ? -0.654 -28.057 -1.368 1.00 22.84 273 PHE A O 1
ATOM 2231 N N . ASN A 1 274 ? -1.143 -27.754 0.812 1.00 25.84 274 ASN A N 1
ATOM 2232 C CA . ASN A 1 274 ? -2.395 -28.482 0.884 1.00 25.84 274 ASN A CA 1
ATOM 2233 C C . ASN A 1 274 ? -3.518 -27.602 0.301 1.00 25.84 274 ASN A C 1
ATOM 2235 O O . ASN A 1 274 ? -4.039 -26.725 0.991 1.00 25.84 274 ASN A O 1
ATOM 2239 N N . GLU A 1 275 ? -3.875 -27.801 -0.968 1.00 27.09 275 GLU A N 1
ATOM 2240 C CA . GLU A 1 275 ? -5.112 -27.256 -1.535 1.00 27.09 275 GLU A CA 1
ATOM 2241 C C . GLU A 1 275 ? -6.256 -28.236 -1.274 1.00 27.09 275 GLU A C 1
ATOM 2243 O O . GLU A 1 275 ? -6.476 -29.197 -2.006 1.00 27.09 275 GLU A O 1
ATOM 2248 N N . ASN A 1 276 ? -7.007 -27.970 -0.209 1.00 25.97 276 ASN A N 1
ATOM 2249 C CA . ASN A 1 276 ? -8.330 -28.535 -0.021 1.00 25.97 276 ASN A CA 1
ATOM 2250 C C . ASN A 1 276 ? -9.280 -27.402 0.368 1.00 25.97 276 ASN A C 1
ATOM 2252 O O . ASN A 1 276 ? -9.237 -26.924 1.497 1.00 25.97 276 ASN A O 1
ATOM 2256 N N . SER A 1 277 ? -10.106 -26.970 -0.589 1.00 25.14 277 SER A N 1
ATOM 2257 C CA . SER A 1 277 ? -11.575 -27.025 -0.516 1.00 25.14 277 SER A CA 1
ATOM 2258 C C . SER A 1 277 ? -12.248 -25.855 -1.247 1.00 25.14 277 SER A C 1
ATOM 2260 O O . SER A 1 277 ? -12.109 -24.707 -0.832 1.00 25.14 277 SER A O 1
ATOM 2262 N N . GLY A 1 278 ? -13.080 -26.199 -2.235 1.00 25.94 278 GLY A N 1
ATOM 2263 C CA . GLY A 1 278 ? -14.330 -25.493 -2.534 1.00 25.94 278 GLY A CA 1
ATOM 2264 C C . GLY A 1 278 ? -14.293 -24.468 -3.664 1.00 25.94 278 GLY A C 1
ATOM 2265 O O . GLY A 1 278 ? -14.240 -23.270 -3.408 1.00 25.94 278 GLY A O 1
ATOM 2266 N N . GLU A 1 279 ? -14.437 -24.934 -4.907 1.00 27.98 279 GLU A N 1
ATOM 2267 C CA . GLU A 1 279 ? -15.049 -24.127 -5.966 1.00 27.98 279 GLU A CA 1
ATOM 2268 C C . GLU A 1 279 ? -16.539 -23.931 -5.634 1.00 27.98 279 GLU A C 1
ATOM 2270 O O . GLU A 1 279 ? -17.330 -24.871 -5.696 1.00 27.98 279 GLU A O 1
ATOM 2275 N N . GLU A 1 280 ? -16.927 -22.708 -5.272 1.00 27.14 280 GLU A N 1
ATOM 2276 C CA . GLU A 1 280 ? -18.291 -22.226 -5.490 1.00 27.14 280 GLU A CA 1
ATOM 2277 C C . GLU A 1 280 ? -18.268 -21.289 -6.703 1.00 27.14 280 GLU A C 1
ATOM 2279 O O . GLU A 1 280 ? -17.686 -20.201 -6.671 1.00 27.14 280 GLU A O 1
ATOM 2284 N N . ASP A 1 281 ? -18.902 -21.740 -7.785 1.00 28.70 281 ASP A N 1
ATOM 2285 C CA . ASP A 1 281 ? -19.153 -20.980 -9.005 1.00 28.70 281 ASP A CA 1
ATOM 2286 C C . ASP A 1 281 ? -19.923 -19.684 -8.702 1.00 28.70 281 ASP A C 1
ATOM 2288 O O . ASP A 1 281 ? -21.142 -19.682 -8.519 1.00 28.70 281 ASP A O 1
ATOM 2292 N N . PHE A 1 282 ? -19.226 -18.546 -8.731 1.00 23.19 282 PHE A N 1
ATOM 2293 C CA . PHE A 1 282 ? -19.853 -17.233 -8.868 1.00 23.19 282 PHE A CA 1
ATOM 2294 C C . PHE A 1 282 ? -19.572 -16.659 -10.258 1.00 23.19 282 PHE A C 1
ATOM 2296 O O . PHE A 1 282 ? -18.473 -16.208 -10.584 1.00 23.19 282 PHE A O 1
ATOM 2303 N N . HIS A 1 283 ? -20.615 -16.656 -11.086 1.00 27.28 283 HIS A N 1
ATOM 2304 C CA . HIS A 1 283 ? -20.630 -16.040 -12.406 1.00 27.28 283 HIS A CA 1
ATOM 2305 C C . HIS A 1 283 ? -20.454 -14.514 -12.284 1.00 27.28 283 HIS A C 1
ATOM 2307 O O . HIS A 1 283 ? -21.383 -13.796 -11.909 1.00 27.28 283 HIS A O 1
ATOM 2313 N N . PHE A 1 284 ? -19.264 -13.999 -12.606 1.00 25.02 284 PHE A N 1
ATOM 2314 C CA . PHE A 1 284 ? -19.028 -12.560 -12.751 1.00 25.02 284 PHE A CA 1
ATOM 2315 C C . PHE A 1 284 ? -19.461 -12.080 -14.151 1.00 25.02 284 PHE A C 1
ATOM 2317 O O . PHE A 1 284 ? -19.075 -12.698 -15.149 1.00 25.02 284 PHE A O 1
ATOM 2324 N N . PRO A 1 285 ? -20.198 -10.958 -14.281 1.00 28.64 285 PRO A N 1
ATOM 2325 C CA . PRO A 1 285 ? -20.505 -10.387 -15.586 1.00 28.64 285 PRO A CA 1
ATOM 2326 C C . PRO A 1 285 ? -19.215 -9.888 -16.248 1.00 28.64 285 PRO A C 1
ATOM 2328 O O . PRO A 1 285 ? -18.461 -9.113 -15.657 1.00 28.64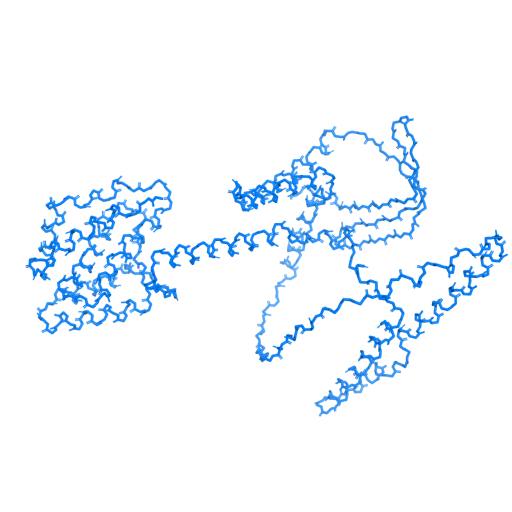 285 PRO A O 1
ATOM 2331 N N . GLN A 1 286 ? -18.954 -10.317 -17.485 1.00 30.23 286 GLN A N 1
ATOM 2332 C CA . GLN A 1 286 ? -17.806 -9.825 -18.245 1.00 30.23 286 GLN A CA 1
ATOM 2333 C C . GLN A 1 286 ? -17.958 -8.322 -18.556 1.00 30.23 286 GLN A C 1
ATOM 2335 O O . GLN A 1 286 ? -19.013 -7.910 -19.047 1.00 30.23 286 GLN A O 1
ATOM 2340 N N . PRO A 1 287 ? -16.912 -7.499 -18.344 1.00 32.38 287 PRO A N 1
ATOM 2341 C CA . PRO A 1 287 ? -16.950 -6.082 -18.686 1.00 32.38 287 PRO A CA 1
ATOM 2342 C C . PRO A 1 287 ? -17.036 -5.889 -20.204 1.00 32.38 287 PRO A C 1
ATOM 2344 O O . PRO A 1 287 ? -16.420 -6.616 -20.994 1.00 32.38 287 PRO A O 1
ATOM 2347 N N . GLN A 1 288 ? -17.807 -4.886 -20.620 1.00 39.69 288 GLN A N 1
ATOM 2348 C CA . GLN A 1 288 ? -18.067 -4.592 -22.027 1.00 39.69 288 GLN A CA 1
ATOM 2349 C C . GLN A 1 288 ? -16.754 -4.275 -22.769 1.00 39.69 288 GLN A C 1
ATOM 2351 O O . GLN A 1 288 ? -15.831 -3.665 -22.229 1.00 39.69 288 GLN A O 1
ATOM 2356 N N . ARG A 1 289 ? -16.668 -4.657 -24.051 1.00 37.81 289 ARG A N 1
ATOM 2357 C CA . ARG A 1 289 ? -15.482 -4.549 -24.937 1.00 37.81 289 ARG A CA 1
ATOM 2358 C C . ARG A 1 289 ? -14.771 -3.179 -24.916 1.00 37.81 289 ARG A C 1
ATOM 2360 O O . ARG A 1 289 ? -13.582 -3.111 -25.227 1.00 37.81 289 ARG A O 1
ATOM 2367 N N . ALA A 1 290 ? -15.475 -2.102 -24.564 1.00 35.41 290 ALA A N 1
ATOM 2368 C CA . ALA A 1 290 ? -14.929 -0.752 -24.415 1.00 35.41 290 ALA A CA 1
ATOM 2369 C C . ALA A 1 290 ? -14.111 -0.558 -23.120 1.00 35.41 290 ALA A C 1
ATOM 2371 O O . ALA A 1 290 ? -13.028 0.024 -23.169 1.00 35.41 290 ALA A O 1
ATOM 2372 N N . GLU A 1 291 ? -14.561 -1.106 -21.989 1.00 36.59 291 GLU A N 1
ATOM 2373 C CA . GLU A 1 291 ? -13.842 -1.044 -20.708 1.00 36.59 291 GLU A CA 1
ATOM 2374 C C . GLU A 1 291 ? -12.554 -1.865 -20.760 1.00 36.59 291 GLU A C 1
ATOM 2376 O O . GLU A 1 291 ? -11.505 -1.413 -20.305 1.00 36.59 291 GLU A O 1
ATOM 2381 N N . LYS A 1 292 ? -12.595 -3.027 -21.425 1.00 41.38 292 LYS A N 1
ATOM 2382 C CA . LYS A 1 292 ? -11.409 -3.865 -21.651 1.00 41.38 292 LYS A CA 1
ATOM 2383 C C . LYS A 1 292 ? -10.342 -3.123 -22.470 1.00 41.38 292 LYS A C 1
ATOM 2385 O O . LYS A 1 292 ? -9.168 -3.156 -22.117 1.00 41.38 292 LYS A O 1
ATOM 2390 N N . LYS A 1 293 ? -10.743 -2.381 -23.513 1.00 46.16 293 LYS A N 1
ATOM 2391 C CA . LYS A 1 293 ? -9.831 -1.526 -24.299 1.00 46.16 293 LYS A CA 1
ATOM 2392 C C . LYS A 1 293 ? -9.250 -0.373 -23.476 1.00 46.16 293 LYS A C 1
ATOM 2394 O O . LYS A 1 293 ? -8.069 -0.074 -23.620 1.00 46.16 293 LYS A O 1
ATOM 2399 N N . LEU A 1 294 ? -10.051 0.261 -22.618 1.00 44.91 294 LEU A N 1
ATOM 2400 C CA . LEU A 1 294 ? -9.597 1.352 -21.752 1.00 44.91 294 LEU A CA 1
ATOM 2401 C C . LEU A 1 294 ? -8.604 0.864 -20.686 1.00 44.91 294 LEU A C 1
ATOM 2403 O O . LEU A 1 294 ? -7.608 1.536 -20.428 1.00 44.91 294 LEU A O 1
ATOM 2407 N N . LEU A 1 295 ? -8.847 -0.311 -20.103 1.00 48.28 295 LEU A N 1
ATOM 2408 C CA . LEU A 1 295 ? -7.951 -0.948 -19.135 1.00 48.28 295 LEU A CA 1
ATOM 2409 C C . LEU A 1 295 ? -6.623 -1.358 -19.777 1.00 48.28 295 LEU A C 1
ATOM 2411 O O . LEU A 1 295 ? -5.575 -1.057 -19.217 1.00 48.28 295 LEU A O 1
ATOM 2415 N N . ILE A 1 296 ? -6.655 -1.954 -20.975 1.00 52.53 296 ILE A N 1
ATOM 2416 C CA . ILE A 1 296 ? -5.442 -2.275 -21.749 1.00 52.53 296 ILE A CA 1
ATOM 2417 C C . ILE A 1 296 ? -4.663 -0.994 -22.078 1.00 52.53 296 ILE A C 1
ATOM 2419 O O . ILE A 1 296 ? -3.450 -0.943 -21.911 1.00 52.53 296 ILE A O 1
ATOM 2423 N N . LYS A 1 297 ? -5.353 0.082 -22.476 1.00 50.78 297 LYS A N 1
ATOM 2424 C CA . LYS A 1 297 ? -4.711 1.370 -22.770 1.00 50.78 297 LYS A CA 1
ATOM 2425 C C . LYS A 1 297 ? -4.049 1.991 -21.534 1.00 50.78 297 LYS A C 1
ATOM 2427 O O . LYS A 1 297 ? -2.901 2.413 -21.620 1.00 50.78 297 LYS A O 1
ATOM 2432 N N . LYS A 1 298 ? -4.739 2.008 -20.386 1.00 51.41 298 LYS A N 1
ATOM 2433 C CA . LYS A 1 298 ? -4.181 2.493 -19.109 1.00 51.41 298 LYS A CA 1
ATOM 2434 C C . LYS A 1 298 ? -2.993 1.649 -18.637 1.00 51.41 298 LYS A C 1
ATOM 2436 O O . LYS A 1 298 ? -2.031 2.198 -18.111 1.00 51.41 298 LYS A O 1
ATOM 2441 N N . ARG A 1 299 ? -3.051 0.332 -18.845 1.00 50.44 299 ARG A N 1
ATOM 2442 C CA . ARG A 1 299 ? -1.975 -0.612 -18.511 1.00 50.44 299 ARG A CA 1
ATOM 2443 C C . ARG A 1 299 ? -0.722 -0.370 -19.360 1.00 50.44 299 ARG A C 1
ATOM 2445 O O . ARG A 1 299 ? 0.364 -0.241 -18.808 1.00 50.44 299 ARG A O 1
ATOM 2452 N N . ASN A 1 300 ? -0.885 -0.168 -20.667 1.00 50.28 300 ASN A N 1
ATOM 2453 C CA . ASN A 1 300 ? 0.232 0.106 -21.580 1.00 50.28 300 ASN A CA 1
ATOM 2454 C C . ASN A 1 300 ? 0.859 1.494 -21.361 1.00 50.28 300 ASN A C 1
ATOM 2456 O O . ASN A 1 300 ? 2.070 1.655 -21.513 1.00 50.28 300 ASN A O 1
ATOM 2460 N N . GLN A 1 301 ? 0.058 2.491 -20.962 1.00 54.12 301 GLN A N 1
ATOM 2461 C CA . GLN A 1 301 ? 0.586 3.786 -20.527 1.00 54.12 301 GLN A CA 1
ATOM 2462 C C . GLN A 1 301 ? 1.505 3.624 -19.313 1.00 54.12 301 GLN A C 1
ATOM 2464 O O . GLN A 1 301 ? 2.633 4.099 -19.363 1.00 54.12 301 GLN A O 1
ATOM 2469 N N . MET A 1 302 ? 1.080 2.896 -18.271 1.00 52.25 302 MET A N 1
ATOM 2470 C CA . MET A 1 302 ? 1.923 2.655 -17.089 1.00 52.25 302 MET A CA 1
ATOM 2471 C C . MET A 1 302 ? 3.239 1.954 -17.443 1.00 52.25 302 MET A C 1
ATOM 2473 O O . MET A 1 302 ? 4.290 2.432 -17.036 1.00 52.25 302 MET A O 1
ATOM 2477 N N . ALA A 1 303 ? 3.210 0.906 -18.273 1.00 54.88 303 ALA A N 1
ATOM 2478 C CA . ALA A 1 303 ? 4.424 0.190 -18.675 1.00 54.88 303 ALA A CA 1
ATOM 2479 C C . ALA A 1 303 ? 5.450 1.088 -19.397 1.00 54.88 303 ALA A C 1
ATOM 2481 O O . ALA A 1 303 ? 6.653 0.918 -19.230 1.00 54.88 303 ALA A O 1
ATOM 2482 N N . THR A 1 304 ? 4.998 2.083 -20.166 1.00 58.59 304 THR A N 1
ATOM 2483 C CA . THR A 1 304 ? 5.900 2.982 -20.910 1.00 58.59 304 THR A CA 1
ATOM 2484 C C . THR A 1 304 ? 6.710 3.887 -19.976 1.00 58.59 304 THR A C 1
ATOM 2486 O O . THR A 1 304 ? 7.881 4.155 -20.240 1.00 58.59 304 THR A O 1
ATOM 2489 N N . PHE A 1 305 ? 6.108 4.326 -18.869 1.00 64.12 305 PHE A N 1
ATOM 2490 C CA . PHE A 1 305 ? 6.746 5.220 -17.902 1.00 64.12 305 PHE A CA 1
ATOM 2491 C C . PHE A 1 305 ? 7.772 4.496 -17.017 1.00 64.12 305 PHE A C 1
ATOM 2493 O O . PHE A 1 305 ? 8.789 5.084 -16.667 1.00 64.12 305 PHE A O 1
ATOM 2500 N N . GLU A 1 306 ? 7.582 3.204 -16.742 1.00 77.31 306 GLU A N 1
ATOM 2501 C CA . GLU A 1 306 ? 8.477 2.446 -15.853 1.00 77.31 306 GLU A CA 1
ATOM 2502 C C . GLU A 1 306 ? 9.756 1.928 -16.538 1.00 77.31 306 GLU A C 1
ATOM 2504 O O . GLU A 1 306 ? 10.691 1.516 -15.850 1.00 77.31 306 GLU A O 1
ATOM 2509 N N . LEU A 1 307 ? 9.841 1.976 -17.877 1.00 82.75 307 LEU A N 1
ATOM 2510 C CA . LEU A 1 307 ? 10.972 1.443 -18.656 1.00 82.75 307 LEU A CA 1
ATOM 2511 C C . LEU A 1 307 ? 12.329 1.975 -18.167 1.00 82.75 307 LEU A C 1
ATOM 2513 O O . LEU A 1 307 ? 13.294 1.221 -18.025 1.00 82.75 307 LEU A O 1
ATOM 2517 N N . TYR A 1 308 ? 12.408 3.277 -17.886 1.00 86.50 308 TYR A N 1
ATOM 2518 C CA . TYR A 1 308 ? 13.666 3.927 -17.523 1.00 86.50 308 TYR A CA 1
ATOM 2519 C C . TYR A 1 308 ? 14.116 3.645 -16.088 1.00 86.50 308 TYR A C 1
ATOM 2521 O O . TYR A 1 308 ? 15.264 3.942 -15.755 1.00 86.50 308 TYR A O 1
ATOM 2529 N N . ARG A 1 309 ? 13.295 3.006 -15.247 1.00 87.00 309 ARG A N 1
ATOM 2530 C CA . ARG A 1 309 ? 13.715 2.588 -13.899 1.00 87.00 309 ARG A CA 1
ATOM 2531 C C . ARG A 1 309 ? 14.819 1.522 -13.926 1.00 87.00 309 ARG A C 1
ATOM 2533 O O . ARG A 1 309 ? 15.555 1.381 -12.959 1.00 87.00 309 ARG A O 1
ATOM 2540 N N . ARG A 1 310 ? 14.985 0.804 -15.044 1.00 82.00 310 ARG A N 1
ATOM 2541 C CA . ARG A 1 310 ? 16.063 -0.187 -15.257 1.00 82.00 310 ARG A CA 1
ATOM 2542 C C . ARG A 1 310 ? 17.334 0.405 -15.874 1.00 82.00 310 ARG A C 1
ATOM 2544 O O . ARG A 1 310 ? 18.309 -0.311 -16.073 1.00 82.00 310 ARG A O 1
ATOM 2551 N N . SER A 1 311 ? 17.345 1.703 -16.171 1.00 86.50 311 SER A N 1
ATOM 2552 C CA . SER A 1 311 ? 18.595 2.407 -16.474 1.00 86.50 311 SER A CA 1
ATOM 2553 C C . SER A 1 311 ? 19.475 2.478 -15.224 1.00 86.50 311 SER A C 1
ATOM 2555 O O . SER A 1 311 ? 18.962 2.406 -14.111 1.00 86.50 311 SER A O 1
ATOM 2557 N N . THR A 1 312 ? 20.784 2.684 -15.381 1.00 86.88 312 THR A N 1
ATOM 2558 C CA . THR A 1 312 ? 21.704 2.828 -14.239 1.00 86.88 312 THR A CA 1
ATOM 2559 C C . THR A 1 312 ? 21.217 3.879 -13.239 1.00 86.88 312 THR A C 1
ATOM 2561 O O . THR A 1 312 ? 21.188 3.616 -12.044 1.00 86.88 312 THR A O 1
ATOM 2564 N N . ILE A 1 313 ? 20.744 5.035 -13.721 1.00 90.00 313 ILE A N 1
ATOM 2565 C CA . ILE A 1 313 ? 20.206 6.096 -12.857 1.00 90.00 313 ILE A CA 1
ATOM 2566 C C . ILE A 1 313 ? 18.920 5.669 -12.133 1.00 90.00 313 ILE A C 1
ATOM 2568 O O . ILE A 1 313 ? 18.754 5.972 -10.953 1.00 90.00 313 ILE A O 1
ATOM 2572 N N . GLY A 1 314 ? 18.033 4.936 -12.810 1.00 88.44 314 GLY A N 1
ATOM 2573 C CA . GLY A 1 314 ? 16.805 4.411 -12.217 1.00 88.44 314 GLY A CA 1
ATOM 2574 C C . GLY A 1 314 ? 17.065 3.324 -11.171 1.00 88.44 314 GLY A C 1
ATOM 2575 O O . GLY A 1 314 ? 16.419 3.320 -10.124 1.00 88.44 314 GLY A O 1
ATOM 2576 N N . MET A 1 315 ? 18.044 2.445 -11.412 1.00 83.62 315 MET A N 1
ATOM 2577 C CA . MET A 1 315 ? 18.443 1.408 -10.458 1.00 83.62 315 MET A CA 1
ATOM 2578 C C . MET A 1 315 ? 19.058 2.028 -9.210 1.00 83.62 315 MET A C 1
ATOM 2580 O O . MET A 1 315 ? 18.565 1.755 -8.122 1.00 83.62 315 MET A O 1
ATOM 2584 N N . CYS A 1 316 ? 20.017 2.950 -9.359 1.00 85.88 316 CYS A N 1
ATOM 2585 C CA . CYS A 1 316 ? 20.603 3.649 -8.214 1.00 85.88 316 CYS A CA 1
ATOM 2586 C C . CYS A 1 316 ? 19.546 4.408 -7.398 1.00 85.88 316 CYS A C 1
ATOM 2588 O O . CYS A 1 316 ? 19.593 4.407 -6.169 1.00 85.88 316 CYS A O 1
ATOM 2590 N N . LEU A 1 317 ? 18.566 5.041 -8.060 1.00 88.62 317 LEU A N 1
ATOM 2591 C CA . LEU A 1 317 ? 17.447 5.685 -7.370 1.00 88.62 317 LEU A CA 1
ATOM 2592 C C . LEU A 1 317 ? 16.603 4.666 -6.594 1.00 88.62 317 LEU A C 1
ATOM 2594 O O . LEU A 1 317 ? 16.245 4.921 -5.449 1.00 88.62 317 LEU A O 1
ATOM 2598 N N . THR A 1 318 ? 16.286 3.526 -7.207 1.00 85.25 318 THR A N 1
ATOM 2599 C CA . THR A 1 318 ? 15.464 2.478 -6.586 1.00 85.25 318 THR A CA 1
ATOM 2600 C C . THR A 1 318 ? 16.174 1.855 -5.385 1.00 85.25 318 THR A C 1
ATOM 2602 O O . THR A 1 318 ? 15.555 1.720 -4.336 1.00 85.25 318 THR A O 1
ATOM 2605 N N . GLU A 1 319 ? 17.472 1.565 -5.504 1.00 82.69 319 GLU A N 1
ATOM 2606 C CA . GLU A 1 319 ? 18.330 1.078 -4.414 1.00 82.69 319 GLU A CA 1
ATOM 2607 C C . GLU A 1 319 ? 18.394 2.091 -3.264 1.00 82.69 319 GLU A C 1
ATOM 2609 O O . GLU A 1 319 ? 18.158 1.746 -2.110 1.00 82.69 319 GLU A O 1
ATOM 2614 N N . THR A 1 320 ? 18.607 3.374 -3.576 1.00 88.12 320 THR A N 1
ATOM 2615 C CA . THR A 1 320 ? 18.630 4.437 -2.557 1.00 88.12 320 THR A CA 1
ATOM 2616 C C . THR A 1 320 ? 17.282 4.552 -1.840 1.00 88.12 320 THR A C 1
ATOM 2618 O O . THR A 1 320 ? 17.226 4.712 -0.621 1.00 88.12 320 THR A O 1
ATOM 2621 N N . LEU A 1 321 ? 16.171 4.480 -2.580 1.00 86.00 321 LEU A N 1
ATOM 2622 C CA . LEU A 1 321 ? 14.834 4.528 -1.991 1.00 86.00 321 LEU A CA 1
ATOM 2623 C C . LEU A 1 321 ? 14.559 3.297 -1.123 1.00 86.00 321 LEU A C 1
ATOM 2625 O O . LEU A 1 321 ? 13.934 3.450 -0.076 1.00 86.00 321 LEU A O 1
ATOM 2629 N N . ASP A 1 322 ? 15.041 2.117 -1.512 1.00 81.06 322 ASP A N 1
ATOM 2630 C CA . ASP A 1 322 ? 14.944 0.902 -0.700 1.00 81.06 322 ASP A CA 1
ATOM 2631 C C . ASP A 1 322 ? 15.695 1.038 0.626 1.00 81.06 322 ASP A C 1
ATOM 2633 O O . ASP A 1 322 ? 15.118 0.807 1.690 1.00 81.06 322 ASP A O 1
ATOM 2637 N N . GLU A 1 323 ? 16.932 1.536 0.603 1.00 82.00 323 GLU A N 1
ATOM 2638 C CA . GLU A 1 323 ? 17.697 1.811 1.824 1.00 82.00 323 GLU A CA 1
ATOM 2639 C C . GLU A 1 323 ? 17.003 2.847 2.728 1.00 82.00 323 GLU A C 1
ATOM 2641 O O . GLU A 1 323 ? 16.912 2.671 3.950 1.00 82.00 323 GLU A O 1
ATOM 2646 N N . MET A 1 324 ? 16.463 3.927 2.153 1.00 80.00 324 MET A N 1
ATOM 2647 C CA . MET A 1 324 ? 15.760 4.977 2.906 1.00 80.00 324 MET A CA 1
ATOM 2648 C C . MET A 1 324 ? 14.440 4.493 3.514 1.00 80.00 324 MET A C 1
ATOM 2650 O O . MET A 1 324 ? 14.049 4.947 4.593 1.00 80.00 324 MET A O 1
ATOM 2654 N N . VAL A 1 325 ? 13.743 3.583 2.834 1.00 80.44 325 VAL A N 1
ATOM 2655 C CA . VAL A 1 325 ? 12.515 2.970 3.346 1.00 80.44 325 VAL A CA 1
ATOM 2656 C C . VAL A 1 325 ? 12.834 1.930 4.418 1.00 80.44 325 VAL A C 1
ATOM 2658 O O . VAL A 1 325 ? 12.203 1.927 5.475 1.00 80.44 325 VAL A O 1
ATOM 2661 N N . SER A 1 326 ? 13.855 1.104 4.197 1.00 76.38 326 SER A N 1
ATOM 2662 C CA . SER A 1 326 ? 14.309 0.068 5.132 1.00 76.38 326 SER A CA 1
ATOM 2663 C C . SER A 1 326 ? 14.860 0.653 6.435 1.00 76.38 326 SER A C 1
ATOM 2665 O O . SER A 1 326 ? 14.657 0.094 7.509 1.00 76.38 326 SER A O 1
ATOM 2667 N N . SER A 1 327 ? 15.501 1.822 6.365 1.00 77.94 327 SER A N 1
ATOM 2668 C CA . SER A 1 327 ? 15.963 2.581 7.537 1.00 77.94 327 SER A CA 1
ATOM 2669 C C . SER A 1 327 ? 14.860 3.398 8.229 1.00 77.94 327 SER A C 1
ATOM 2671 O O . SER A 1 327 ? 15.113 4.031 9.255 1.00 77.94 327 SER A O 1
ATOM 2673 N N . GLY A 1 328 ? 13.634 3.408 7.691 1.00 77.75 328 GLY A N 1
ATOM 2674 C CA . GLY A 1 328 ? 12.496 4.145 8.248 1.00 77.75 328 GLY A CA 1
ATOM 2675 C C . GLY A 1 328 ? 12.570 5.668 8.083 1.00 77.75 328 GLY A C 1
ATOM 2676 O O . GLY A 1 328 ? 11.732 6.382 8.637 1.00 77.75 328 GLY A O 1
ATOM 2677 N N . ILE A 1 329 ? 13.543 6.181 7.320 1.00 81.56 329 ILE A N 1
ATOM 2678 C CA . ILE A 1 329 ? 13.680 7.612 7.005 1.00 81.56 329 ILE A CA 1
ATOM 2679 C C . ILE A 1 329 ? 12.520 8.068 6.116 1.00 81.56 329 ILE A C 1
ATOM 2681 O O . ILE A 1 329 ? 12.003 9.178 6.272 1.00 81.56 329 ILE A O 1
ATOM 2685 N N . LEU A 1 330 ? 12.106 7.212 5.180 1.00 79.25 330 LEU A N 1
ATOM 2686 C CA . LEU A 1 330 ? 11.100 7.520 4.177 1.00 79.25 330 LEU A CA 1
ATOM 2687 C C . LEU A 1 330 ? 9.965 6.488 4.200 1.00 79.25 330 LEU A C 1
ATOM 2689 O O . LEU A 1 330 ? 10.189 5.287 4.267 1.00 79.25 330 LEU A O 1
ATOM 2693 N N . GLY A 1 331 ? 8.716 6.954 4.141 1.00 77.12 331 GLY A N 1
ATOM 2694 C CA . GLY A 1 331 ? 7.566 6.054 4.033 1.00 77.12 331 GLY A CA 1
ATOM 2695 C C . GLY A 1 331 ? 7.455 5.465 2.620 1.00 77.12 331 GLY A C 1
ATOM 2696 O O . GLY A 1 331 ? 7.635 6.206 1.652 1.00 77.12 331 GLY A O 1
ATOM 2697 N N . PRO A 1 332 ? 7.075 4.189 2.452 1.00 75.19 332 PRO A N 1
ATOM 2698 C CA . PRO A 1 332 ? 7.039 3.544 1.136 1.00 75.19 332 PRO A CA 1
ATOM 2699 C C . PRO A 1 332 ? 6.062 4.213 0.160 1.00 75.19 332 PRO A C 1
ATOM 2701 O O . PRO A 1 332 ? 6.316 4.262 -1.039 1.00 75.19 332 PRO A O 1
ATOM 2704 N N . GLU A 1 333 ? 4.972 4.809 0.657 1.00 74.62 333 GLU A N 1
ATOM 2705 C CA . GLU A 1 333 ? 4.053 5.604 -0.171 1.00 74.62 333 GLU A CA 1
ATOM 2706 C C . GLU A 1 333 ? 4.748 6.807 -0.825 1.00 74.62 333 GLU A C 1
ATOM 2708 O O . GLU A 1 333 ? 4.465 7.136 -1.977 1.00 74.62 333 GLU A O 1
ATOM 2713 N N . LEU A 1 334 ? 5.679 7.443 -0.109 1.00 77.88 334 LEU A N 1
ATOM 2714 C CA . LEU A 1 334 ? 6.453 8.563 -0.630 1.00 77.88 334 LEU A CA 1
ATOM 2715 C C . LEU A 1 334 ? 7.492 8.079 -1.651 1.00 77.88 334 LEU A C 1
ATOM 2717 O O . LEU A 1 334 ? 7.677 8.739 -2.669 1.00 77.88 334 LEU A O 1
ATOM 2721 N N . ALA A 1 335 ? 8.100 6.905 -1.445 1.00 77.88 335 ALA A N 1
ATOM 2722 C CA . ALA A 1 335 ? 9.051 6.323 -2.398 1.00 77.88 335 ALA A CA 1
ATOM 2723 C C . ALA A 1 335 ? 8.380 6.033 -3.748 1.00 77.88 335 ALA A C 1
ATOM 2725 O O . ALA A 1 335 ? 8.923 6.373 -4.798 1.00 77.88 335 ALA A O 1
ATOM 2726 N N . ILE A 1 336 ? 7.149 5.505 -3.719 1.00 79.00 336 ILE A N 1
ATOM 2727 C CA . ILE A 1 336 ? 6.331 5.307 -4.925 1.00 79.00 336 ILE A CA 1
ATOM 2728 C C . ILE A 1 336 ? 6.112 6.642 -5.650 1.00 79.00 336 ILE A C 1
ATOM 2730 O O . ILE A 1 336 ? 6.243 6.708 -6.871 1.00 79.00 336 ILE A O 1
ATOM 2734 N N . GLN A 1 337 ? 5.793 7.718 -4.923 1.00 78.44 337 GLN A N 1
ATOM 2735 C CA . GLN A 1 337 ? 5.600 9.034 -5.541 1.00 78.44 337 GLN A CA 1
ATOM 2736 C C . GLN A 1 337 ? 6.884 9.579 -6.174 1.00 78.44 337 GLN A C 1
ATOM 2738 O O . GLN A 1 337 ? 6.812 10.181 -7.245 1.00 78.44 337 GLN A O 1
ATOM 2743 N N . VAL A 1 338 ? 8.045 9.341 -5.556 1.00 86.69 338 VAL A N 1
ATOM 2744 C CA . VAL A 1 338 ? 9.345 9.722 -6.126 1.00 86.69 338 VAL A CA 1
ATOM 2745 C C . VAL A 1 338 ? 9.613 8.964 -7.426 1.00 86.69 338 VAL A C 1
ATOM 2747 O O . VAL A 1 338 ? 9.990 9.599 -8.406 1.00 86.69 338 VAL A O 1
ATOM 2750 N N . LEU A 1 339 ? 9.353 7.652 -7.485 1.00 84.25 339 LEU A N 1
ATOM 2751 C CA . LEU A 1 339 ? 9.508 6.872 -8.721 1.00 84.25 339 LEU A CA 1
ATOM 2752 C C . LEU A 1 339 ? 8.560 7.342 -9.831 1.00 84.25 339 LEU A C 1
ATOM 2754 O O . LEU A 1 339 ? 8.989 7.542 -10.961 1.00 84.25 339 LEU A O 1
ATOM 2758 N N . VAL A 1 340 ? 7.291 7.608 -9.508 1.00 82.06 340 VAL A N 1
ATOM 2759 C CA . VAL A 1 340 ? 6.329 8.159 -10.481 1.00 82.06 340 VAL A CA 1
ATOM 2760 C C . VAL A 1 340 ? 6.782 9.528 -10.997 1.00 82.06 340 VAL A C 1
ATOM 2762 O O . VAL A 1 340 ? 6.575 9.854 -12.166 1.00 82.06 340 VAL A O 1
ATOM 2765 N N . GLN A 1 341 ? 7.385 10.352 -10.138 1.00 85.94 341 GLN A N 1
ATOM 2766 C CA . GLN A 1 341 ? 7.933 11.635 -10.560 1.00 85.94 341 GLN A CA 1
ATOM 2767 C C . GLN A 1 341 ? 9.199 11.463 -11.405 1.00 85.94 341 GLN A C 1
ATOM 2769 O O . GLN A 1 341 ? 9.366 12.188 -12.383 1.00 85.94 341 GLN A O 1
ATOM 2774 N N . PHE A 1 342 ? 10.061 10.505 -11.066 1.00 89.50 342 PHE A N 1
ATOM 2775 C CA . PHE A 1 342 ? 11.236 10.153 -11.858 1.00 89.50 342 PHE A CA 1
ATOM 2776 C C . PHE A 1 342 ? 10.845 9.745 -13.279 1.00 89.50 342 PHE A C 1
ATOM 2778 O O . PHE A 1 342 ? 11.410 10.282 -14.228 1.00 89.50 342 PHE A O 1
ATOM 2785 N N . ASP A 1 343 ? 9.838 8.884 -13.434 1.00 85.62 343 ASP A N 1
ATOM 2786 C CA . ASP A 1 343 ? 9.380 8.429 -14.748 1.00 85.62 343 ASP A CA 1
ATOM 2787 C C . ASP A 1 343 ? 8.966 9.602 -15.654 1.00 85.62 343 ASP A C 1
ATOM 2789 O O . ASP A 1 343 ? 9.337 9.662 -16.828 1.00 85.62 343 ASP A O 1
ATOM 2793 N N . LYS A 1 344 ? 8.227 10.571 -15.092 1.00 84.25 344 LYS A N 1
ATOM 2794 C CA . LYS A 1 344 ? 7.808 11.789 -15.803 1.00 84.25 344 LYS A CA 1
ATOM 2795 C C . LYS A 1 344 ? 9.003 12.657 -16.171 1.00 84.25 344 LYS A C 1
ATOM 2797 O O . LYS A 1 344 ? 9.170 13.007 -17.335 1.00 84.25 344 LYS A O 1
ATOM 2802 N N . SER A 1 345 ? 9.848 12.964 -15.187 1.00 89.25 345 SER A N 1
ATOM 2803 C CA . SER A 1 345 ? 11.014 13.825 -15.380 1.00 89.25 345 SER A CA 1
ATOM 2804 C C . SER A 1 345 ? 11.991 13.239 -16.402 1.00 89.25 345 SER A C 1
ATOM 2806 O O . SER A 1 345 ? 12.559 13.980 -17.199 1.00 89.25 345 SER A O 1
ATOM 2808 N N . MET A 1 346 ? 12.177 11.915 -16.413 1.00 89.31 346 MET A N 1
ATOM 2809 C CA . MET A 1 346 ? 13.062 11.244 -17.362 1.00 89.31 346 MET A CA 1
ATOM 2810 C C . MET A 1 346 ? 12.509 11.314 -18.788 1.00 89.31 346 MET A C 1
ATOM 2812 O O . MET A 1 346 ? 13.248 11.652 -19.713 1.00 89.31 346 MET A O 1
ATOM 2816 N N . ALA A 1 347 ? 11.212 11.044 -18.971 1.00 85.00 347 ALA A N 1
ATOM 2817 C CA . ALA A 1 347 ? 10.564 11.156 -20.275 1.00 85.00 347 ALA A CA 1
ATOM 2818 C C . ALA A 1 347 ? 10.633 12.594 -20.819 1.00 85.00 347 ALA A C 1
ATOM 2820 O O . ALA A 1 347 ? 11.030 12.801 -21.964 1.00 85.00 347 ALA A O 1
ATOM 2821 N N . GLU A 1 348 ? 10.328 13.590 -19.981 1.00 85.69 348 GLU A N 1
ATOM 2822 C CA . GLU A 1 348 ? 10.403 15.009 -20.347 1.00 85.69 348 GLU A CA 1
ATOM 2823 C C . GLU A 1 348 ? 11.832 15.457 -20.682 1.00 85.69 348 GLU A C 1
ATOM 2825 O O . GLU A 1 348 ? 12.031 16.227 -21.625 1.00 85.69 348 GLU A O 1
ATOM 2830 N N . ALA A 1 349 ? 12.837 14.989 -19.935 1.00 89.88 349 ALA A N 1
ATOM 2831 C CA . ALA A 1 349 ? 14.233 15.327 -20.190 1.00 89.88 349 ALA A CA 1
ATOM 2832 C C . ALA A 1 349 ? 14.733 14.726 -21.512 1.00 89.88 349 ALA A C 1
ATOM 2834 O O . ALA A 1 349 ? 15.391 15.422 -22.287 1.00 89.88 349 ALA A O 1
ATOM 2835 N N . LEU A 1 350 ? 14.394 13.465 -21.800 1.00 87.88 350 LEU A N 1
ATOM 2836 C CA . LEU A 1 350 ? 14.771 12.810 -23.056 1.00 87.88 350 LEU A CA 1
ATOM 2837 C C . LEU A 1 350 ? 14.116 13.470 -24.274 1.00 87.88 350 LEU A C 1
ATOM 2839 O O . LEU A 1 350 ? 14.783 13.622 -25.292 1.00 87.88 350 LEU A O 1
ATOM 2843 N N . ASP A 1 351 ? 12.857 13.897 -24.165 1.00 85.62 351 ASP A N 1
ATOM 2844 C CA . ASP A 1 351 ? 12.133 14.535 -25.272 1.00 85.62 351 ASP A CA 1
ATOM 2845 C C . ASP A 1 351 ? 12.618 15.972 -25.541 1.00 85.62 351 ASP A C 1
ATOM 2847 O O . ASP A 1 351 ? 12.828 16.373 -26.686 1.00 85.62 351 ASP A O 1
ATOM 2851 N N . ASN A 1 352 ? 12.858 16.754 -24.481 1.00 88.25 352 ASN A N 1
ATOM 2852 C CA . ASN A 1 352 ? 13.145 18.185 -24.621 1.00 88.25 352 ASN A CA 1
ATOM 2853 C C . ASN A 1 352 ? 14.640 18.532 -24.674 1.00 88.25 352 ASN A C 1
ATOM 2855 O O . ASN A 1 352 ? 15.016 19.545 -25.272 1.00 88.25 352 ASN A O 1
ATOM 2859 N N . GLN A 1 353 ? 15.500 17.750 -24.015 1.00 90.94 353 GLN A N 1
ATOM 2860 C CA . GLN A 1 353 ? 16.907 18.118 -23.811 1.00 90.94 353 GLN A CA 1
ATOM 2861 C C . GLN A 1 353 ? 17.872 17.325 -24.700 1.00 90.94 353 GLN A C 1
ATOM 2863 O O . GLN A 1 353 ? 18.935 17.843 -25.046 1.00 90.94 353 GLN A O 1
ATOM 2868 N N . VAL A 1 354 ? 17.516 16.106 -25.119 1.00 88.81 354 VAL A N 1
ATOM 2869 C CA . VAL A 1 354 ? 18.404 15.242 -25.910 1.00 88.81 354 VAL A CA 1
ATOM 2870 C C . VAL A 1 354 ? 18.134 15.409 -27.405 1.00 88.81 354 VAL A C 1
ATOM 2872 O O . VAL A 1 354 ? 17.044 15.141 -27.896 1.00 88.81 354 VAL A O 1
ATOM 2875 N N . LYS A 1 355 ? 19.151 15.846 -28.157 1.00 88.06 355 LYS A N 1
ATOM 2876 C CA . LYS A 1 355 ? 19.064 16.062 -29.620 1.00 88.06 355 LYS A CA 1
ATOM 2877 C C . LYS A 1 355 ? 19.977 15.146 -30.434 1.00 88.06 355 LYS A C 1
ATOM 2879 O O . LYS A 1 355 ? 19.870 15.103 -31.662 1.00 88.06 355 LYS A O 1
ATOM 2884 N N . THR A 1 356 ? 20.887 14.447 -29.763 1.00 86.94 356 THR A N 1
ATOM 2885 C CA . THR A 1 356 ? 21.892 13.588 -30.390 1.00 86.94 356 THR A CA 1
ATOM 2886 C C . THR A 1 356 ? 21.231 12.392 -31.063 1.00 86.94 356 THR A C 1
ATOM 2888 O O . THR A 1 356 ? 20.301 11.791 -30.526 1.00 86.94 356 THR A O 1
ATOM 2891 N N . LYS A 1 357 ? 21.717 12.037 -32.255 1.00 88.12 357 LYS A N 1
ATOM 2892 C CA . LYS A 1 357 ? 21.228 10.889 -33.023 1.00 88.12 357 LYS A CA 1
ATOM 2893 C C . LYS A 1 357 ? 22.280 9.794 -33.042 1.00 88.12 357 LYS A C 1
ATOM 2895 O O . LYS A 1 357 ? 23.451 10.060 -33.291 1.00 88.12 357 LYS A O 1
ATOM 2900 N N . VAL A 1 358 ? 21.832 8.560 -32.844 1.00 91.19 358 VAL A N 1
ATOM 2901 C CA . VAL A 1 358 ? 22.678 7.365 -32.873 1.00 91.19 358 VAL A CA 1
ATOM 2902 C C . VAL A 1 358 ? 22.220 6.461 -34.015 1.00 91.19 358 VAL A C 1
ATOM 2904 O O . VAL A 1 358 ? 21.026 6.225 -34.190 1.00 91.19 358 VAL A O 1
ATOM 2907 N N . SER A 1 359 ? 23.167 5.951 -34.800 1.00 91.56 359 SER A N 1
ATOM 2908 C CA . SER A 1 359 ? 22.936 4.939 -35.832 1.00 91.56 359 SER A CA 1
ATOM 2909 C C . SER A 1 359 ? 23.466 3.594 -35.351 1.00 91.56 359 SER A C 1
ATOM 2911 O O . SER A 1 359 ? 24.653 3.467 -35.064 1.00 91.56 359 SER A O 1
ATOM 2913 N N . ILE A 1 360 ? 22.610 2.575 -35.351 1.00 93.38 360 ILE A N 1
ATOM 2914 C CA . ILE A 1 360 ? 22.948 1.214 -34.923 1.00 93.38 360 ILE A CA 1
ATOM 2915 C C . ILE A 1 360 ? 22.895 0.295 -36.146 1.00 93.38 360 ILE A C 1
ATOM 2917 O O . ILE A 1 360 ? 21.905 0.298 -36.879 1.00 93.38 360 ILE A O 1
ATOM 2921 N N . LYS A 1 361 ? 23.950 -0.486 -36.387 1.00 91.44 361 LYS A N 1
ATOM 2922 C CA . LYS A 1 361 ? 23.995 -1.519 -37.436 1.00 91.44 361 LYS A CA 1
ATOM 2923 C C . LYS A 1 361 ? 24.510 -2.818 -36.841 1.00 91.44 361 LYS A C 1
ATOM 2925 O O . LYS A 1 361 ? 25.574 -2.804 -36.258 1.00 91.44 361 LYS A O 1
ATOM 2930 N N . GLY A 1 362 ? 23.818 -3.932 -37.014 1.00 90.88 362 GLY A N 1
ATOM 2931 C CA . GLY A 1 362 ? 24.282 -5.225 -36.509 1.00 90.88 362 GLY A CA 1
ATOM 2932 C C . GLY A 1 362 ? 23.452 -6.368 -37.066 1.00 90.88 362 GLY A C 1
ATOM 2933 O O . GLY A 1 362 ? 22.497 -6.140 -37.816 1.00 90.88 362 GLY A O 1
ATOM 2934 N N . HIS A 1 363 ? 23.801 -7.591 -36.689 1.00 85.69 363 HIS A N 1
ATOM 2935 C CA . HIS A 1 363 ? 23.052 -8.780 -37.069 1.00 85.69 363 HIS A CA 1
ATOM 2936 C C . HIS A 1 363 ? 21.899 -8.998 -36.095 1.00 85.69 363 HIS A C 1
ATOM 2938 O O . HIS A 1 363 ? 22.106 -9.155 -34.895 1.00 85.69 363 HIS A O 1
ATOM 2944 N N . LEU A 1 364 ? 20.663 -8.992 -36.595 1.00 88.69 364 LEU A N 1
ATOM 2945 C CA . LEU A 1 364 ? 19.501 -9.286 -35.765 1.00 88.69 364 LEU A CA 1
ATOM 2946 C C . LEU A 1 364 ? 19.494 -10.777 -35.416 1.00 88.69 364 LEU A C 1
ATOM 2948 O O . LEU A 1 364 ? 19.298 -11.613 -36.292 1.00 88.69 364 LEU A O 1
ATOM 2952 N N . HIS A 1 365 ? 19.683 -11.096 -34.138 1.00 81.00 365 HIS A N 1
ATOM 2953 C CA . HIS A 1 365 ? 19.642 -12.467 -33.640 1.00 81.00 365 HIS A CA 1
ATOM 2954 C C . HIS A 1 365 ? 18.201 -12.917 -33.382 1.00 81.00 365 HIS A C 1
ATOM 2956 O O . HIS A 1 365 ? 17.776 -13.972 -33.841 1.00 81.00 365 HIS A O 1
ATOM 2962 N N . THR A 1 366 ? 17.424 -12.102 -32.663 1.00 82.81 366 THR A N 1
ATOM 2963 C CA . THR A 1 366 ? 15.998 -12.363 -32.423 1.00 82.81 366 THR A CA 1
ATOM 2964 C C . THR A 1 366 ? 15.232 -11.070 -32.164 1.00 82.81 366 THR A C 1
ATOM 2966 O O . THR A 1 366 ? 15.814 -10.061 -31.753 1.00 82.81 366 THR A O 1
ATOM 2969 N N . TYR A 1 367 ? 13.922 -11.097 -32.403 1.00 85.12 367 TYR A N 1
ATOM 2970 C CA . TYR A 1 367 ? 13.013 -9.990 -32.134 1.00 85.12 367 TYR A CA 1
ATOM 2971 C C . TYR A 1 367 ? 11.681 -10.484 -31.564 1.00 85.12 367 TYR A C 1
ATOM 2973 O O . TYR A 1 367 ? 11.268 -11.618 -31.800 1.00 85.12 367 TYR A O 1
ATOM 2981 N N . ARG A 1 368 ? 10.987 -9.614 -30.829 1.00 76.44 368 ARG A N 1
ATOM 2982 C CA . ARG A 1 368 ? 9.654 -9.873 -30.279 1.00 76.44 368 ARG A CA 1
ATOM 2983 C C . ARG A 1 368 ? 8.847 -8.587 -30.195 1.00 76.44 368 ARG A C 1
ATOM 2985 O O . ARG A 1 368 ? 9.394 -7.543 -29.849 1.00 76.44 368 ARG A O 1
ATOM 2992 N N . PHE A 1 369 ? 7.546 -8.699 -30.439 1.00 77.25 369 PHE A N 1
ATOM 2993 C CA . PHE A 1 369 ? 6.568 -7.650 -30.178 1.00 77.25 369 PHE A CA 1
ATOM 2994 C C . PHE A 1 369 ? 5.435 -8.204 -29.315 1.00 77.25 369 PHE A C 1
ATOM 2996 O O . PHE A 1 369 ? 4.740 -9.126 -29.738 1.00 77.25 369 PHE A O 1
ATOM 3003 N N . CYS A 1 370 ? 5.273 -7.669 -28.106 1.00 67.44 370 CYS A N 1
ATOM 3004 C CA . CYS A 1 370 ? 4.202 -8.036 -27.178 1.00 67.44 370 CYS A CA 1
ATOM 3005 C C . CYS A 1 370 ? 3.779 -6.792 -26.388 1.00 67.44 370 CYS A C 1
ATOM 3007 O O . CYS A 1 370 ? 4.637 -5.997 -26.019 1.00 67.44 370 CYS A O 1
ATOM 3009 N N . ASP A 1 371 ? 2.476 -6.588 -26.179 1.00 65.69 371 ASP A N 1
ATOM 3010 C CA . ASP A 1 371 ? 1.918 -5.467 -25.402 1.00 65.69 371 ASP A CA 1
ATOM 3011 C C . ASP A 1 371 ? 2.458 -4.069 -25.770 1.00 65.69 371 ASP A C 1
ATOM 3013 O O . ASP A 1 371 ? 2.601 -3.179 -24.937 1.00 65.69 371 ASP A O 1
ATOM 3017 N N . ASN A 1 372 ? 2.690 -3.837 -27.066 1.00 71.31 372 ASN A N 1
ATOM 3018 C CA . ASN A 1 372 ? 3.264 -2.600 -27.620 1.00 71.31 372 A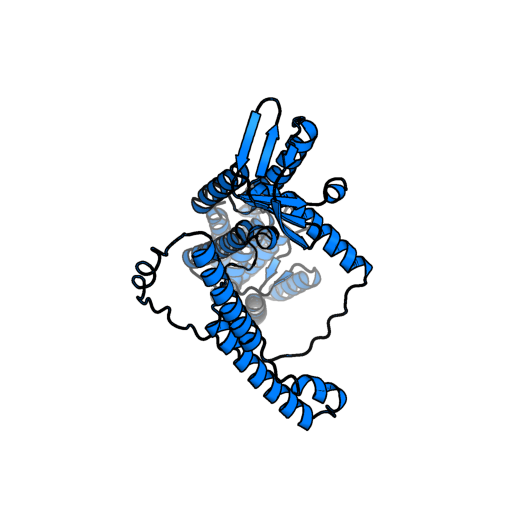SN A CA 1
ATOM 3019 C C . ASN A 1 372 ? 4.719 -2.318 -27.211 1.00 71.31 372 ASN A C 1
ATOM 3021 O O . ASN A 1 372 ? 5.206 -1.199 -27.388 1.00 71.31 372 ASN A O 1
ATOM 3025 N N . VAL A 1 373 ? 5.422 -3.342 -26.731 1.00 77.25 373 VAL A N 1
ATOM 3026 C CA . VAL A 1 373 ? 6.855 -3.320 -26.456 1.00 77.25 373 VAL A CA 1
ATOM 3027 C C . VAL A 1 373 ? 7.573 -4.180 -27.492 1.00 77.25 373 VAL A C 1
ATOM 3029 O O . VAL A 1 373 ? 7.307 -5.374 -27.653 1.00 77.25 373 VAL A O 1
ATOM 3032 N N . TRP A 1 374 ? 8.503 -3.560 -28.207 1.00 83.88 374 TRP A N 1
ATOM 3033 C CA . TRP A 1 374 ? 9.463 -4.234 -29.063 1.00 83.88 374 TRP A CA 1
ATOM 3034 C C . TRP A 1 374 ? 10.709 -4.598 -28.269 1.00 83.88 374 TRP A C 1
ATOM 3036 O O . TRP A 1 374 ? 11.244 -3.789 -27.517 1.00 83.88 374 TRP A O 1
ATOM 3046 N N . THR A 1 375 ? 11.204 -5.814 -28.461 1.00 83.56 375 THR A N 1
ATOM 3047 C CA . THR A 1 375 ? 12.504 -6.249 -27.950 1.00 83.56 375 THR A CA 1
ATOM 3048 C C . THR A 1 375 ? 13.318 -6.840 -29.088 1.00 83.56 375 THR A C 1
ATOM 3050 O O . THR A 1 375 ? 12.855 -7.761 -29.755 1.00 83.56 375 THR A O 1
ATOM 3053 N N . PHE A 1 376 ? 14.535 -6.347 -29.285 1.00 85.94 376 PHE A N 1
ATOM 3054 C CA . PHE A 1 376 ? 15.492 -6.852 -30.265 1.00 85.94 376 PHE A CA 1
ATOM 3055 C C . PHE A 1 376 ? 16.773 -7.278 -29.557 1.00 85.94 376 PHE A C 1
ATOM 3057 O O . PHE A 1 376 ? 17.224 -6.613 -28.626 1.00 85.94 376 PHE A O 1
ATOM 3064 N N . ILE A 1 377 ? 17.381 -8.366 -30.015 1.00 85.38 377 ILE A N 1
ATOM 3065 C CA . ILE A 1 377 ? 18.738 -8.752 -29.630 1.00 85.38 377 ILE A CA 1
ATOM 3066 C C . ILE A 1 377 ? 19.578 -8.726 -30.898 1.00 85.38 377 ILE A C 1
ATOM 3068 O O . ILE A 1 377 ? 19.290 -9.459 -31.843 1.00 85.38 377 ILE A O 1
ATOM 3072 N N . LEU A 1 378 ? 20.602 -7.880 -30.914 1.00 86.25 378 LEU A N 1
ATOM 3073 C CA . LEU A 1 378 ? 21.564 -7.782 -32.006 1.00 86.25 378 LEU A CA 1
ATOM 3074 C C . LEU A 1 378 ? 22.903 -8.382 -31.575 1.00 86.25 378 LEU A C 1
ATOM 3076 O O . LEU A 1 378 ? 23.293 -8.265 -30.411 1.00 86.25 378 LEU A O 1
ATOM 3080 N N . GLN A 1 379 ? 23.591 -9.004 -32.523 1.00 88.56 379 GLN A N 1
ATOM 3081 C CA . GLN A 1 379 ? 24.968 -9.475 -32.423 1.00 88.56 379 GLN A CA 1
ATOM 3082 C C . GLN A 1 379 ? 25.867 -8.601 -33.299 1.00 88.56 379 GLN A C 1
ATOM 3084 O O . GLN A 1 379 ? 25.420 -8.110 -34.342 1.00 88.56 379 GLN A O 1
ATOM 3089 N N . ASP A 1 380 ? 27.104 -8.392 -32.851 1.00 90.31 380 ASP A N 1
ATOM 3090 C CA . ASP A 1 380 ? 28.123 -7.582 -33.532 1.00 90.31 380 ASP A CA 1
ATOM 3091 C C . ASP A 1 380 ? 27.577 -6.211 -33.968 1.00 90.31 380 ASP A C 1
ATOM 3093 O O . ASP A 1 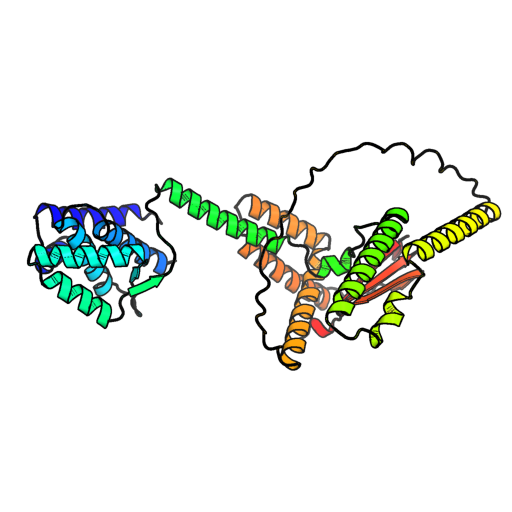380 ? 27.592 -5.823 -35.140 1.00 90.31 380 ASP A O 1
ATOM 3097 N N . ALA A 1 381 ? 26.989 -5.504 -33.002 1.00 91.00 381 ALA A N 1
ATOM 3098 C CA . ALA A 1 381 ? 26.321 -4.236 -33.214 1.00 91.00 381 ALA A CA 1
ATOM 3099 C C . ALA A 1 381 ? 27.314 -3.070 -33.194 1.00 91.00 381 ALA A C 1
ATOM 3101 O O . ALA A 1 381 ? 27.971 -2.785 -32.197 1.00 91.00 381 ALA A O 1
ATOM 3102 N N . LEU A 1 382 ? 27.346 -2.341 -34.299 1.00 92.31 382 LEU A N 1
ATOM 3103 C CA . LEU A 1 382 ? 28.088 -1.118 -34.502 1.00 92.31 382 LEU A CA 1
ATOM 3104 C C . LEU A 1 382 ? 27.231 0.107 -34.185 1.00 92.31 382 LEU A C 1
ATOM 3106 O O . LEU A 1 382 ? 26.270 0.414 -34.900 1.00 92.31 382 LEU A O 1
ATOM 3110 N N . PHE A 1 383 ? 27.628 0.836 -33.151 1.00 93.31 383 PHE A N 1
ATOM 3111 C CA . PHE A 1 383 ? 27.044 2.106 -32.748 1.00 93.31 383 PHE A CA 1
ATOM 3112 C C . PHE A 1 383 ? 27.861 3.249 -33.342 1.00 93.31 383 PHE A C 1
ATOM 3114 O O . PHE A 1 383 ? 29.079 3.298 -33.195 1.00 93.31 383 PHE A O 1
ATOM 3121 N N . LYS A 1 384 ? 27.188 4.169 -34.035 1.00 91.38 384 LYS A N 1
ATOM 3122 C CA . LYS A 1 384 ? 27.770 5.406 -34.562 1.00 91.38 384 LYS A CA 1
ATOM 3123 C C . LYS A 1 384 ? 27.025 6.594 -33.987 1.00 91.38 384 LYS A C 1
ATOM 3125 O O . LYS A 1 384 ? 25.812 6.696 -34.180 1.00 91.38 384 LYS A O 1
ATOM 3130 N N . TYR A 1 385 ? 27.742 7.482 -33.321 1.00 89.25 385 TYR A N 1
ATOM 3131 C CA . TYR A 1 385 ? 27.204 8.724 -32.783 1.00 89.25 385 TYR A CA 1
ATOM 3132 C C . TYR A 1 385 ? 28.284 9.798 -32.872 1.00 89.25 385 TYR A C 1
ATOM 3134 O O . TYR A 1 385 ? 29.439 9.546 -32.536 1.00 89.25 385 TYR A O 1
ATOM 3142 N N . ASP A 1 386 ? 27.911 10.969 -33.382 1.00 83.88 386 ASP A N 1
ATOM 3143 C CA . ASP A 1 386 ? 28.842 12.053 -33.707 1.00 83.88 386 ASP A CA 1
ATOM 3144 C C . ASP A 1 386 ? 30.075 11.539 -34.491 1.00 83.88 386 ASP A C 1
ATOM 3146 O O . ASP A 1 386 ? 29.912 10.968 -35.573 1.00 83.88 386 ASP A O 1
ATOM 3150 N N . GLU A 1 387 ? 31.291 11.703 -33.961 1.00 82.12 387 GLU A N 1
ATOM 3151 C CA . GLU A 1 387 ? 32.545 11.214 -34.568 1.00 82.12 387 GLU A CA 1
ATOM 3152 C C . GLU A 1 387 ? 33.043 9.884 -33.969 1.00 82.12 387 GLU A C 1
ATOM 3154 O O . GLU A 1 387 ? 34.109 9.385 -34.333 1.00 82.12 387 GLU A O 1
ATOM 3159 N N . CYS A 1 388 ? 32.274 9.277 -33.064 1.00 82.12 388 CYS A N 1
ATOM 3160 C CA . CYS A 1 388 ? 32.639 8.049 -32.370 1.00 82.12 388 CYS A CA 1
ATOM 3161 C C . CYS A 1 388 ? 31.966 6.821 -32.997 1.00 82.12 388 CYS A C 1
ATOM 3163 O O . CYS A 1 388 ? 30.817 6.850 -33.454 1.00 82.12 388 CYS A O 1
ATOM 3165 N N . GLN A 1 389 ? 32.700 5.708 -33.002 1.00 89.06 389 GLN A N 1
ATOM 3166 C CA . GLN A 1 389 ? 32.201 4.415 -33.448 1.00 89.06 389 GLN A CA 1
ATOM 3167 C C . GLN A 1 38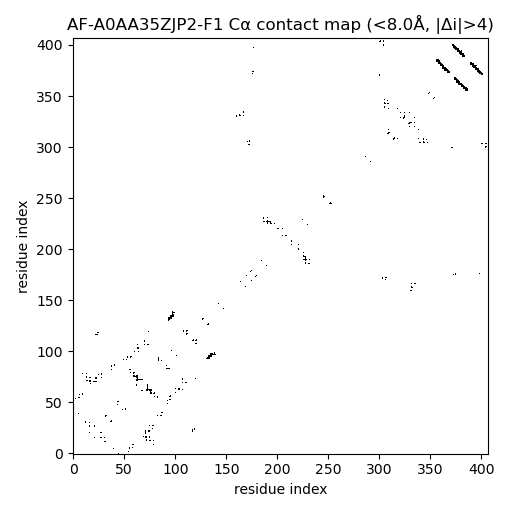9 ? 32.607 3.337 -32.444 1.00 89.06 389 GLN A C 1
ATOM 3169 O O . GLN A 1 389 ? 33.794 3.119 -32.215 1.00 89.06 389 GLN A O 1
ATOM 3174 N N . GLU A 1 390 ? 31.619 2.630 -31.905 1.00 90.75 390 GLU A N 1
ATOM 3175 C CA . GLU A 1 390 ? 31.817 1.543 -30.947 1.00 90.75 390 GLU A CA 1
ATOM 3176 C C . GLU A 1 390 ? 31.237 0.238 -31.486 1.00 90.75 390 GLU A C 1
ATOM 3178 O O . GLU A 1 390 ? 30.204 0.233 -32.159 1.00 90.75 390 GLU A O 1
ATOM 3183 N N . ASN A 1 391 ? 31.915 -0.876 -31.203 1.00 90.19 391 ASN A N 1
ATOM 3184 C CA . ASN A 1 391 ? 31.452 -2.209 -31.566 1.00 90.19 391 ASN A CA 1
ATOM 3185 C C . ASN A 1 391 ? 31.097 -2.996 -30.304 1.00 90.19 391 ASN A C 1
ATOM 3187 O O . ASN A 1 391 ? 31.907 -3.107 -29.385 1.00 90.19 391 ASN A O 1
ATOM 3191 N N . VAL A 1 392 ? 29.890 -3.548 -30.280 1.00 89.62 392 VAL A N 1
ATOM 3192 C CA . VAL A 1 392 ? 29.308 -4.245 -29.138 1.00 89.62 392 VAL A CA 1
ATOM 3193 C C . VAL A 1 392 ? 28.925 -5.651 -29.581 1.00 89.62 392 VAL A C 1
ATOM 3195 O O . VAL A 1 392 ? 28.053 -5.825 -30.429 1.00 89.62 392 VAL A O 1
ATOM 3198 N N . GLY A 1 393 ? 29.541 -6.672 -28.980 1.00 83.69 393 GLY A N 1
ATOM 3199 C CA . GLY A 1 393 ? 29.326 -8.068 -29.387 1.00 83.69 393 GLY A CA 1
ATOM 3200 C C . GLY A 1 393 ? 27.870 -8.533 -29.267 1.00 83.69 393 GLY A C 1
ATOM 3201 O O . GLY A 1 393 ? 27.392 -9.306 -30.094 1.00 83.69 393 GLY A O 1
ATOM 3202 N N . ARG A 1 394 ? 27.125 -8.034 -28.273 1.00 86.62 394 ARG A N 1
ATOM 3203 C CA . ARG A 1 394 ? 25.688 -8.298 -28.128 1.00 86.62 394 ARG A CA 1
ATOM 3204 C C . ARG A 1 394 ? 24.987 -7.125 -27.461 1.00 86.62 394 ARG A C 1
ATOM 3206 O O . ARG A 1 394 ? 25.425 -6.670 -26.411 1.00 86.62 394 ARG A O 1
ATOM 3213 N N . VAL A 1 395 ? 23.869 -6.682 -28.027 1.00 87.06 395 VAL A N 1
ATOM 3214 C CA . VAL A 1 395 ? 23.041 -5.623 -27.436 1.00 87.06 395 VAL A CA 1
ATOM 3215 C C . VAL A 1 395 ? 21.570 -6.006 -27.432 1.00 87.06 395 VAL A C 1
ATOM 3217 O O . VAL A 1 395 ? 21.061 -6.617 -28.373 1.00 87.06 395 VAL A O 1
ATOM 3220 N N . LYS A 1 396 ? 20.883 -5.630 -26.353 1.00 88.00 396 LYS A N 1
ATOM 3221 C CA . LYS A 1 396 ? 19.437 -5.749 -26.208 1.00 88.00 396 LYS A CA 1
ATOM 3222 C C . LYS A 1 396 ? 18.801 -4.369 -26.334 1.00 88.00 396 LYS A C 1
ATOM 3224 O O . LYS A 1 396 ? 19.162 -3.458 -25.598 1.00 88.00 396 LYS A O 1
ATOM 3229 N N . ILE A 1 397 ? 17.843 -4.231 -27.242 1.00 89.00 397 ILE A N 1
ATOM 3230 C CA . ILE A 1 397 ? 17.071 -3.004 -27.446 1.00 89.00 397 ILE A CA 1
ATOM 3231 C C . ILE A 1 397 ? 15.638 -3.277 -27.012 1.00 89.00 397 ILE A C 1
ATOM 3233 O O . ILE A 1 397 ? 15.007 -4.189 -27.541 1.00 89.00 397 ILE A O 1
ATOM 3237 N N . VAL A 1 398 ? 15.128 -2.483 -26.074 1.00 86.81 398 VAL A N 1
ATOM 3238 C CA . VAL A 1 398 ? 13.725 -2.505 -25.641 1.00 86.81 398 VAL A CA 1
ATOM 3239 C C . VAL A 1 398 ? 13.110 -1.156 -25.998 1.00 86.81 398 VAL A C 1
ATOM 3241 O O . VAL A 1 398 ? 13.647 -0.119 -25.618 1.00 86.81 398 VAL A O 1
ATOM 3244 N N . ALA A 1 399 ? 12.023 -1.166 -26.764 1.00 85.88 399 ALA A N 1
ATOM 3245 C CA . ALA A 1 399 ? 11.381 0.039 -27.274 1.00 85.88 399 ALA A CA 1
ATOM 3246 C C . ALA A 1 399 ? 9.864 -0.025 -27.077 1.00 85.88 399 ALA A C 1
ATOM 3248 O O . ALA A 1 399 ? 9.218 -0.979 -27.506 1.00 85.88 399 ALA A O 1
ATOM 3249 N N . CYS A 1 400 ? 9.294 1.010 -26.467 1.00 82.56 400 CYS A N 1
ATOM 3250 C CA . CYS A 1 400 ? 7.850 1.168 -26.290 1.00 82.56 400 CYS A CA 1
ATOM 3251 C C . CYS A 1 400 ? 7.286 2.146 -27.334 1.00 82.56 400 CYS A C 1
ATOM 3253 O O . CYS A 1 400 ? 7.993 3.045 -27.791 1.00 82.56 400 CYS A O 1
ATOM 3255 N N . ASP A 1 401 ? 6.016 1.986 -27.717 1.00 77.25 401 ASP A N 1
ATOM 3256 C CA . ASP A 1 401 ? 5.355 2.911 -28.651 1.00 77.25 401 ASP A CA 1
ATOM 3257 C C . ASP A 1 401 ? 5.223 4.324 -28.045 1.00 77.25 401 ASP A C 1
ATOM 3259 O O . ASP A 1 401 ? 4.560 4.526 -27.026 1.00 77.25 401 ASP A O 1
ATOM 3263 N N . SER A 1 402 ? 5.815 5.324 -28.706 1.00 68.62 402 SER A N 1
ATOM 3264 C CA . SER A 1 402 ? 5.797 6.725 -28.268 1.00 68.62 402 SER A CA 1
ATOM 3265 C C . SER A 1 402 ? 4.403 7.356 -28.294 1.00 68.62 402 SER A C 1
ATOM 3267 O O . SER A 1 402 ? 4.157 8.330 -27.583 1.00 68.62 402 SER A O 1
ATOM 3269 N N . LYS A 1 403 ? 3.444 6.785 -29.036 1.00 64.44 403 LYS A N 1
ATOM 3270 C CA . LYS A 1 403 ? 2.043 7.247 -29.039 1.00 64.44 403 LYS A CA 1
ATOM 3271 C C . LYS A 1 403 ? 1.361 7.104 -27.678 1.00 64.44 403 LYS A C 1
ATOM 3273 O O . LYS A 1 403 ? 0.313 7.710 -27.461 1.00 64.44 403 LYS A O 1
ATOM 3278 N N . LEU A 1 404 ? 1.932 6.311 -26.772 1.00 56.84 404 LEU A N 1
ATOM 3279 C CA . LEU A 1 404 ? 1.438 6.136 -25.408 1.00 56.84 404 LEU A CA 1
ATOM 3280 C C . LEU A 1 404 ? 1.852 7.285 -24.470 1.00 56.84 404 LEU A C 1
ATOM 3282 O O . LEU A 1 404 ? 1.223 7.442 -23.427 1.00 56.84 404 LEU A O 1
ATOM 3286 N N . LEU A 1 405 ? 2.838 8.111 -24.848 1.00 52.25 405 LEU A N 1
ATOM 3287 C CA . LEU A 1 405 ? 3.359 9.218 -24.031 1.00 52.25 405 LEU A CA 1
ATOM 3288 C C . LEU A 1 405 ? 2.566 10.533 -24.173 1.00 52.25 405 LEU A C 1
ATOM 3290 O O . LEU A 1 405 ? 2.661 11.393 -23.305 1.00 52.25 405 LEU A O 1
ATOM 3294 N N . VAL A 1 406 ? 1.786 10.702 -25.248 1.00 42.59 406 VAL A N 1
ATOM 3295 C CA . VAL A 1 406 ? 1.240 12.011 -25.685 1.00 42.59 406 VAL A CA 1
ATOM 3296 C C . VAL A 1 406 ? -0.267 12.183 -25.379 1.00 42.59 406 VAL A C 1
ATOM 3298 O O . VAL A 1 406 ? -0.927 13.022 -25.987 1.00 42.59 406 VAL A O 1
ATOM 3301 N N . GLN A 1 407 ? -0.864 11.395 -24.471 1.00 34.59 407 GLN A N 1
ATOM 3302 C CA . GLN A 1 407 ? -2.308 11.488 -24.163 1.00 34.59 407 GLN A CA 1
ATOM 3303 C C . GLN A 1 407 ? -2.669 11.504 -22.687 1.00 34.59 407 GLN A C 1
ATOM 3305 O O . GLN A 1 407 ? -2.335 10.515 -21.994 1.00 34.59 407 GLN A O 1
#

Secondary structure (DSSP, 8-state):
---HHHHHHHHHHHHHHHHTT---HHHHHHHHHHTTGGGGGTT--SS-HHHHHHHHHHHHHHHHHSSS-HHHHHHHHHHHHHHHHT---SSPPPEEEEHHHHHHHHHHHHHHHHTT-HHHHHHHHHHHHTT-EEEE--------HHHHHHHHHHHHHHHHHHHHHHHSS--HHHHHHH-TTS----HHHHHHHHHHHHHHHHHHHHHHTTTS--GGGHHHHT----HHHHHHHHHHHHHHHHHHHHHHHT-----SSSSSS----------------------PPPPPHHHHHHHHHHHHHHHHHHGGGGSHHHHHHHHHHHHHHHTTSS-HHHHHHHHHHHHHHHHHHHHHH----EEEEEEEEEEEEETTEEEEEEEEEEEEETTEEEEEEEEEEEEE-GGGS--

Organism: Lactuca saligna (NCBI:txid75948)

Sequence (407 aa):
MDLKPFRLDIDDLINEFAKGEMTTLTDMKKIWLSKKFSCIFQAKPNSKLGFFMQSLYSHSIGYMVSNSSISHRIGGLYCLFCLHETQPFKPPFRIYLCAREIKRLKELVVDAKKENIEIVSILVKNMLERDLFLYGATDLKQGSVEERVNELTNLQDARVQHANKKLFKDTEIERYINMDMDKEFDVDSLKKMSRDYYSAKELAIKEAEKVVDTRDIKHIAENQILIGDVIGKTSEDWNVEKEMFYKKTGHVAEIQSKEQQNGNGEDFEAIEFNENSGEEDFHFPQPQRAEKKLLIKKRNQMATFELYRRSTIGMCLTETLDEMVSSGILGPELAIQVLVQFDKSMAEALDNQVKTKVSIKGHLHTYRFCDNVWTFILQDALFKYDECQENVGRVKIVACDSKLLVQ

InterPro domains:
  IPR009083 Transcription factor IIA, alpha-helical domain [G3DSA:1.10.287.190] (304-355)
  IPR009088 Transcription factor IIA, beta-barrel [G3DSA:2.30.18.10] (356-405)
  IPR009088 Transcription factor IIA, beta-barrel [SSF50784] (353-403)
  IPR015871 Transcription initiation factor IIA, gamma subunit, C-terminal [PF02751] (361-402)
  IPR015871 Transcription initiation factor IIA, gamma subunit, C-terminal [cd10014] (358-403)
  IPR015872 Transcription initiation factor IIA, gamma subunit, N-terminal [PF02268] (305-350)
  IPR015872 Transcription initiation factor IIA, gamma subunit, N-terminal [cd10145] (305-352)
  IPR019188 snRNA-activating protein complex subunit 1 [PF09808] (6-201)